Protein AF-A0A6V3JSM4-F1 (afdb_monomer)

Organism: NCBI:txid91324

Foldseek 3Di:
DDLVVLLVLVVVLCPPPPLCAALAQRHSAFQKDFQVQQETHHPLLLVLQVVVDPVQTDMDGSRPPSVVDDPVSSVNNVVGYSVNLCCAQVVQPDPLADGSNLAVAPLRSNVRSCCRGVVSCRGPVHDHPVPPFPPDFKDWDWKWWADPVRDTAIWIWIDAQQKIFTPNFLQAWFGPDIDGQAPKRKYDHYDDDPPDPPNDPQLNLKMWTDDPVDIIIITDPDNVVSSVVSSSSSVRRVVCNDPVNVVPPPPPQPDLDPAQDDDFFQDWAWKWKADNPVRDTDIWTWTDGQQKIFTANDRDDDDRPGGTPGIDRLALWHKAAQDCRSPVDPQKIWTDDPGTIIIIHDPDVVVSVVVSVSSVVSHVVNSVVVSVVVVVVVVVD

Secondary structure (DSSP, 8-state):
--HHHHHHHHHHHHTSTTTTS-TTT--S---EEETTTTEEE-HHHHHHHHHH-TTT--EEETTTTGGG--HHHHHHHHHSHHHHHHHHHTTT--TT---TTT---HHHHHHHHHIIIII-TTSTTS--GGG-PSSPPPEEEEEEEE-TTS-EEEEEEEEETTEEEEESSTT-SS-SEEEE-TTPEEE-PPPPTTTTSSS-GGGGG-EEEE-SS-EEEEE-SSHHHHHHHHHHHHHHHHHHHSTTGGGS----TT--------S-EEEEEEEEEE-SSS--EEEEEEEEETTEEEEESSSSPPPTTPPEEEEEE-TT-EEEE--TTT-SSTTEEEEE-SS-EEEEE-SSHHHHHHHHHHHHHHHHHHHHHHHHHHHHHHHH-

pLDDT: mean 86.8, std 13.22, range [41.22, 98.38]

Sequence (381 aa):
MSATKTLAKIKELQQIDGNSSCTDCGSDDVSWAVMNHGFFICVNCAGIHRGLGVHHSQVRSTELDIKCWNDTILGEFRKKGNSKARRTFEKDVPSYYLTPYDCTSDLVRKHWIETKYVAQSFTEDKPSMVKVRMPERAMVGWLNKCNDSGKWQRRYVVLYRDKLSYFADSATSLPKGSIPLPNTKVTIPDRQRGEGAKAPPFDRFKFTVKTQDRTFTFAPDSVDKLFDWVHAVRRSSIFYGESKFKQLPQVNETKKEYQALGSNVQFQGVLGKQGGSFMTWKTRWCVLSGHVLYYFKSSNTPKPGDSCAGSIPIVMCDVREADEKMNKKSNCFCLHTTDRTFFFQASSPDLRSKWVTKLSQSVESLREQVGKDYEFIRQKA

Structure (mmCIF, N/CA/C/O backbone):
data_AF-A0A6V3JSM4-F1
#
_entry.id   AF-A0A6V3JSM4-F1
#
loop_
_atom_site.group_PDB
_atom_site.id
_atom_site.type_symbol
_atom_site.label_atom_id
_atom_site.label_alt_id
_atom_site.label_comp_id
_atom_site.label_asym_id
_atom_site.label_entity_id
_atom_site.label_seq_id
_atom_site.pdbx_PDB_ins_code
_atom_site.Cartn_x
_atom_site.Cartn_y
_atom_site.Cartn_z
_atom_site.occupancy
_atom_site.B_iso_or_equiv
_atom_site.auth_seq_id
_atom_site.auth_comp_id
_atom_site.auth_asym_id
_atom_site.auth_atom_id
_atom_site.pdbx_PDB_model_num
ATOM 1 N N . MET A 1 1 ? -29.294 9.631 39.511 1.00 63.56 1 MET A N 1
ATOM 2 C CA . MET A 1 1 ? -29.498 8.162 39.559 1.00 63.56 1 MET A CA 1
ATOM 3 C C . MET A 1 1 ? -28.473 7.543 40.497 1.00 63.56 1 MET A C 1
ATOM 5 O O . MET A 1 1 ? -27.370 8.064 40.566 1.00 63.56 1 MET A O 1
ATOM 9 N N . SER A 1 2 ? -28.819 6.460 41.202 1.00 86.88 2 SER A N 1
ATOM 10 C CA . SER A 1 2 ? -27.829 5.654 41.938 1.00 86.88 2 SER A CA 1
ATOM 11 C C . SER A 1 2 ? -26.875 4.955 40.959 1.00 86.88 2 SER A C 1
ATOM 13 O O . SER A 1 2 ? -27.315 4.539 39.885 1.00 86.88 2 SER A O 1
ATOM 15 N N . ALA A 1 3 ? -25.600 4.799 41.336 1.00 87.25 3 ALA A N 1
ATOM 16 C CA . ALA A 1 3 ? -24.574 4.141 40.522 1.00 87.25 3 ALA A CA 1
ATOM 17 C C . ALA A 1 3 ? -25.008 2.737 40.065 1.00 87.25 3 ALA A C 1
ATOM 19 O O . ALA A 1 3 ? -24.859 2.400 38.894 1.00 87.25 3 ALA A O 1
ATOM 20 N N . THR A 1 4 ? -25.654 1.966 40.945 1.00 89.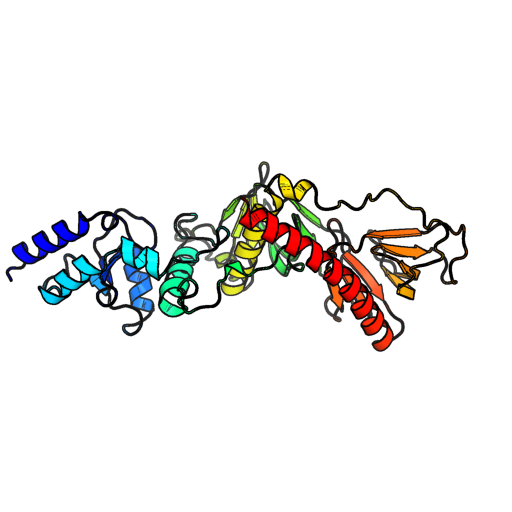81 4 THR A N 1
ATOM 21 C CA . THR A 1 4 ? -26.176 0.625 40.636 1.00 89.81 4 THR A CA 1
ATOM 22 C C . THR A 1 4 ? -27.218 0.651 39.516 1.00 89.81 4 THR A C 1
ATOM 24 O O . THR A 1 4 ? -27.196 -0.193 38.624 1.00 89.81 4 THR A O 1
ATOM 27 N N . LYS A 1 5 ? -28.107 1.654 39.516 1.00 92.06 5 LYS A N 1
ATOM 28 C CA . LYS A 1 5 ? -29.141 1.813 38.481 1.00 92.06 5 LYS A CA 1
ATOM 29 C C . LYS A 1 5 ? -28.527 2.216 37.141 1.00 92.06 5 LYS A C 1
ATOM 31 O O . LYS A 1 5 ? -28.960 1.731 36.102 1.00 92.06 5 LYS A O 1
ATOM 36 N N . THR A 1 6 ? -27.519 3.085 37.163 1.00 93.38 6 THR A N 1
ATOM 37 C CA . THR A 1 6 ? -26.795 3.485 35.952 1.00 93.38 6 THR A CA 1
ATOM 38 C C . THR A 1 6 ? -26.039 2.301 35.344 1.00 93.38 6 THR A C 1
ATOM 40 O O . THR A 1 6 ? -26.162 2.068 34.146 1.00 93.38 6 THR A O 1
ATOM 43 N N . LEU A 1 7 ? -25.341 1.500 36.158 1.00 94.25 7 LEU A N 1
ATOM 44 C CA . LEU A 1 7 ? -24.645 0.291 35.701 1.00 94.25 7 LEU A CA 1
ATOM 45 C C . LEU A 1 7 ? -25.603 -0.723 35.062 1.00 94.25 7 LEU A C 1
ATOM 47 O O . LEU A 1 7 ? -25.289 -1.269 34.007 1.00 94.25 7 LEU A O 1
ATOM 51 N N . ALA A 1 8 ? -26.781 -0.942 35.656 1.00 95.44 8 ALA A N 1
ATOM 52 C CA . ALA A 1 8 ? -27.796 -1.827 35.084 1.00 95.44 8 ALA A CA 1
ATOM 53 C C . ALA A 1 8 ? -28.239 -1.360 33.685 1.00 95.44 8 ALA A C 1
ATOM 55 O O . ALA A 1 8 ? -28.209 -2.144 32.740 1.00 95.44 8 ALA A O 1
ATOM 56 N N . LYS A 1 9 ? -28.534 -0.063 33.521 1.00 96.50 9 LYS A N 1
ATOM 57 C CA . LYS A 1 9 ? -28.895 0.512 32.214 1.00 96.50 9 LYS A CA 1
ATOM 58 C C . LYS A 1 9 ? -27.770 0.401 31.182 1.00 96.50 9 LYS A C 1
ATOM 60 O O . LYS A 1 9 ? -28.046 0.170 30.011 1.00 96.50 9 LYS A O 1
ATOM 65 N N . ILE A 1 10 ? -26.510 0.575 31.586 1.00 96.38 10 ILE A N 1
ATOM 66 C CA . ILE A 1 10 ? -25.369 0.392 30.675 1.00 96.38 10 ILE A CA 1
ATOM 67 C C . ILE A 1 10 ? -25.287 -1.068 30.211 1.00 96.38 10 ILE A C 1
ATOM 69 O O . ILE A 1 10 ? -25.131 -1.310 29.016 1.00 96.38 10 ILE A O 1
ATOM 73 N N . LYS A 1 11 ? -25.463 -2.035 31.122 1.00 95.88 11 LYS A N 1
ATOM 74 C CA . LYS A 1 11 ? -25.486 -3.464 30.772 1.00 95.88 11 LYS A CA 1
ATOM 75 C C . LYS A 1 11 ? -26.626 -3.809 29.812 1.00 95.88 11 LYS A C 1
ATOM 77 O O . LYS A 1 11 ? -26.398 -4.535 28.851 1.00 95.88 11 LYS A O 1
ATOM 82 N N . GLU A 1 12 ? -27.817 -3.242 30.007 1.00 96.75 12 GLU A N 1
ATOM 83 C CA . GLU A 1 12 ? -28.928 -3.380 29.050 1.00 96.75 12 GLU A CA 1
ATOM 84 C C . GLU A 1 12 ? -28.549 -2.856 27.654 1.00 96.75 12 GLU A C 1
ATOM 86 O O . GLU A 1 12 ? -28.885 -3.472 26.647 1.00 96.75 12 GLU A O 1
ATOM 91 N N . LEU A 1 13 ? -27.823 -1.733 27.569 1.00 96.94 13 LEU A N 1
ATOM 92 C CA . LEU A 1 13 ? -27.353 -1.197 26.287 1.00 96.94 13 LEU A CA 1
ATOM 93 C C . LEU A 1 13 ? -26.302 -2.099 25.628 1.00 96.94 13 LEU A C 1
ATOM 95 O O . LEU A 1 13 ? -26.320 -2.235 24.408 1.00 96.94 13 LEU A O 1
ATOM 99 N N . GLN A 1 14 ? -25.409 -2.716 26.404 1.00 96.56 14 GLN A N 1
ATOM 100 C CA . GLN A 1 14 ? -24.403 -3.663 25.899 1.00 96.56 14 GLN A CA 1
ATOM 101 C C . GLN A 1 14 ? -25.028 -4.971 25.378 1.00 96.56 14 GLN A C 1
ATOM 103 O O . GLN A 1 14 ? -24.428 -5.638 24.542 1.00 96.56 14 GLN A O 1
ATOM 108 N N . GLN A 1 15 ? -26.242 -5.312 25.824 1.00 95.31 15 GLN A N 1
ATOM 109 C CA . GLN A 1 15 ? -27.014 -6.461 25.334 1.00 95.31 15 GLN A CA 1
ATOM 110 C C . GLN A 1 15 ? -27.774 -6.185 24.026 1.00 95.31 15 GLN A C 1
ATOM 112 O O . GLN A 1 15 ? -28.301 -7.117 23.421 1.00 95.31 15 GLN A O 1
ATOM 117 N N . ILE A 1 16 ? -27.849 -4.928 23.574 1.00 95.94 16 ILE A N 1
ATOM 118 C CA . ILE A 1 16 ? -28.423 -4.602 22.262 1.00 95.94 16 ILE A CA 1
ATOM 119 C C . ILE A 1 16 ? -27.526 -5.186 21.168 1.00 95.94 16 ILE A C 1
ATOM 121 O O . ILE A 1 16 ? -26.300 -5.082 21.235 1.00 95.94 16 ILE A O 1
ATOM 125 N N . ASP A 1 17 ? -28.144 -5.753 20.134 1.00 93.38 17 ASP A N 1
ATOM 126 C CA . ASP A 1 17 ? -27.426 -6.394 19.036 1.00 93.38 17 ASP A CA 1
ATOM 127 C C . ASP A 1 17 ? -26.335 -5.495 18.417 1.00 93.38 17 ASP A C 1
ATOM 129 O O . ASP A 1 17 ? -26.540 -4.321 18.079 1.00 93.38 17 ASP A O 1
ATOM 133 N N . GLY A 1 18 ? -25.141 -6.076 18.302 1.00 92.88 18 GLY A N 1
ATOM 134 C CA . GLY A 1 18 ? -23.911 -5.435 17.850 1.00 92.88 18 GLY A CA 1
ATOM 135 C C . GLY A 1 18 ? -23.159 -4.595 18.888 1.00 92.88 18 GLY A C 1
ATOM 136 O O . GLY A 1 18 ? -22.008 -4.249 18.609 1.00 92.88 18 GLY A O 1
ATOM 137 N N . ASN A 1 19 ? -23.738 -4.298 20.060 1.00 97.00 19 ASN A N 1
ATOM 138 C CA . ASN A 1 19 ? -23.051 -3.607 21.164 1.00 97.00 19 ASN A CA 1
ATOM 139 C C . ASN A 1 19 ? -22.225 -4.544 22.056 1.00 97.00 19 ASN A C 1
ATOM 141 O O . ASN A 1 19 ? -21.460 -4.056 22.885 1.00 97.00 19 ASN A O 1
ATOM 145 N N . SER A 1 20 ? -22.345 -5.860 21.869 1.00 95.19 20 SER A N 1
ATOM 146 C CA . SER A 1 20 ? -21.590 -6.881 22.605 1.00 95.19 20 SER A CA 1
ATOM 147 C C . SER A 1 20 ? -20.135 -7.028 22.148 1.00 95.19 20 SER A C 1
ATOM 149 O O . SER A 1 20 ? -19.369 -7.745 22.778 1.00 95.19 20 SER A O 1
ATOM 151 N N . SER A 1 21 ? -19.750 -6.360 21.059 1.00 96.19 21 SER A N 1
ATOM 152 C CA . SER A 1 21 ? -18.399 -6.399 20.498 1.00 96.19 21 SER A CA 1
ATOM 153 C C . SER A 1 21 ? -17.880 -4.988 20.246 1.00 96.19 21 SER A C 1
ATOM 155 O O . SER A 1 21 ? -18.614 -4.134 19.735 1.00 96.19 21 SER A O 1
ATOM 157 N N . CYS A 1 22 ? -16.603 -4.758 20.534 1.00 97.00 22 CYS A N 1
ATOM 158 C CA . CYS A 1 22 ? -15.893 -3.515 20.272 1.00 97.00 22 CYS A CA 1
ATOM 159 C C . CYS A 1 22 ? -16.071 -3.065 18.815 1.00 97.00 22 CYS A C 1
ATOM 161 O O . CYS A 1 22 ? -15.765 -3.809 17.883 1.00 97.00 22 CYS A O 1
ATOM 163 N N . THR A 1 23 ? -16.492 -1.811 18.631 1.00 96.19 23 THR A N 1
ATOM 164 C CA . THR A 1 23 ? -16.756 -1.215 17.309 1.00 96.19 23 THR A CA 1
ATOM 165 C C . THR A 1 23 ? -15.530 -1.205 16.383 1.00 96.19 23 THR A C 1
ATOM 167 O O . THR A 1 23 ? -15.687 -1.175 15.167 1.00 96.19 23 THR A O 1
ATOM 170 N N . ASP A 1 24 ? -14.305 -1.227 16.920 1.00 96.69 24 ASP A N 1
ATOM 171 C CA . ASP A 1 24 ? -13.083 -1.060 16.117 1.00 96.69 24 ASP A CA 1
ATOM 172 C C . ASP A 1 24 ? -12.330 -2.350 15.813 1.00 96.69 24 ASP A C 1
ATOM 174 O O . ASP A 1 24 ? -11.665 -2.427 14.782 1.00 96.69 24 ASP A O 1
ATOM 178 N N . CYS A 1 25 ? -12.385 -3.334 16.711 1.00 95.00 25 CYS A N 1
ATOM 179 C CA . CYS A 1 25 ? -11.601 -4.564 16.582 1.00 95.00 25 CYS A CA 1
ATOM 180 C C . CYS A 1 25 ? -12.383 -5.854 16.836 1.00 95.00 25 CYS A C 1
ATOM 182 O O . CYS A 1 25 ? -11.793 -6.926 16.765 1.00 95.00 25 CYS A O 1
ATOM 184 N N . GLY A 1 26 ? -13.671 -5.767 17.177 1.00 94.19 26 GLY A N 1
ATOM 185 C CA . GLY A 1 26 ? -14.516 -6.938 17.408 1.00 94.19 26 GLY A CA 1
ATOM 186 C C . GLY A 1 26 ? -14.269 -7.704 18.708 1.00 94.19 26 GLY A C 1
ATOM 187 O O . GLY A 1 26 ? -14.890 -8.736 18.898 1.00 94.19 26 GLY A O 1
ATOM 188 N N . SER A 1 27 ? -13.393 -7.234 19.602 1.00 94.75 27 SER A N 1
ATOM 189 C CA . SER A 1 27 ? -13.215 -7.845 20.930 1.00 94.75 27 SER A CA 1
ATOM 190 C C . SER A 1 27 ? -14.517 -7.835 21.737 1.00 94.75 27 SER A C 1
ATOM 192 O O . SER A 1 27 ? -15.212 -6.823 21.737 1.00 94.75 27 SER A O 1
ATOM 194 N N . ASP A 1 28 ? -14.789 -8.906 22.484 1.00 94.81 28 ASP A N 1
ATOM 195 C CA . ASP A 1 28 ? -15.953 -9.000 23.385 1.00 94.81 28 ASP A CA 1
ATOM 196 C C . ASP A 1 28 ? -15.849 -8.077 24.619 1.00 94.81 28 ASP A C 1
ATOM 198 O O . ASP A 1 28 ? -16.815 -7.894 25.359 1.00 94.81 28 ASP A O 1
ATOM 202 N N . ASP A 1 29 ? -14.683 -7.461 24.855 1.00 94.69 29 ASP A N 1
ATOM 203 C CA . ASP A 1 29 ? -14.540 -6.399 25.850 1.00 94.69 29 ASP A CA 1
ATOM 204 C C . ASP A 1 29 ? -15.162 -5.094 25.330 1.00 94.69 29 ASP A C 1
ATOM 206 O O . ASP A 1 29 ? -14.680 -4.482 24.372 1.00 94.69 29 ASP A O 1
ATOM 210 N N . VAL A 1 30 ? -16.214 -4.642 26.011 1.00 96.44 30 VAL A N 1
ATOM 211 C CA . VAL A 1 30 ? -16.929 -3.384 25.745 1.00 96.44 30 VAL A CA 1
ATOM 212 C C . VAL A 1 30 ? -17.007 -2.489 26.989 1.00 96.44 30 VAL A C 1
ATOM 214 O O . VAL A 1 30 ? -17.961 -1.732 27.172 1.00 96.44 30 VAL A O 1
ATOM 217 N N . SER A 1 31 ? -15.987 -2.569 27.854 1.00 97.12 31 SER A N 1
ATOM 218 C CA . SER A 1 31 ? -15.872 -1.816 29.120 1.00 97.12 31 SER A CA 1
ATOM 219 C C . SER A 1 31 ? -15.579 -0.311 28.965 1.00 97.12 31 SER A C 1
ATOM 221 O O . SER A 1 31 ? -15.457 0.429 29.951 1.00 97.12 31 SER A O 1
ATOM 223 N N . TRP A 1 32 ? -15.461 0.172 27.726 1.00 98.31 32 TRP A N 1
ATOM 224 C CA . TRP A 1 32 ? -15.205 1.572 27.400 1.00 98.31 32 TRP A CA 1
ATOM 225 C C . TRP A 1 32 ? -16.175 2.087 26.345 1.00 98.31 32 TRP A C 1
ATOM 227 O O . TRP A 1 32 ? -16.787 1.333 25.591 1.00 98.31 32 TRP A O 1
ATOM 237 N N . ALA A 1 33 ? -16.311 3.408 26.284 1.00 98.12 33 ALA A N 1
ATOM 238 C CA . ALA A 1 33 ? -17.250 4.052 25.386 1.00 98.12 33 ALA A CA 1
ATOM 239 C C . ALA A 1 33 ? -16.730 5.382 24.839 1.00 98.12 33 ALA A C 1
ATOM 241 O O . ALA A 1 33 ? -16.000 6.110 25.518 1.00 98.12 33 ALA A O 1
ATOM 242 N N . VAL A 1 34 ? -17.149 5.710 23.615 1.00 97.94 34 VAL A N 1
ATOM 243 C CA . VAL A 1 34 ? -16.897 7.002 22.965 1.00 97.94 34 VAL A CA 1
ATOM 244 C C . VAL A 1 34 ? -18.170 7.839 23.037 1.00 97.94 34 VAL A C 1
ATOM 246 O O . VAL A 1 34 ? -19.111 7.653 22.269 1.00 97.94 34 VAL A O 1
ATOM 249 N N . MET A 1 35 ? -18.208 8.761 23.993 1.00 96.44 35 MET A N 1
ATOM 250 C CA . MET A 1 35 ? -19.412 9.451 24.459 1.00 96.44 35 MET A CA 1
ATOM 251 C C . MET A 1 35 ? -20.071 10.314 23.381 1.00 96.44 35 MET A C 1
ATOM 253 O O . MET A 1 35 ? -21.289 10.294 23.234 1.00 96.44 35 MET A O 1
ATOM 257 N N . ASN A 1 36 ? -19.277 11.047 22.599 1.00 94.31 36 ASN A N 1
ATOM 258 C CA . ASN A 1 36 ? -19.778 11.939 21.549 1.00 94.31 36 ASN A CA 1
ATOM 259 C C . ASN A 1 36 ? -20.406 11.172 20.366 1.00 94.31 36 ASN A C 1
ATOM 261 O O . ASN A 1 36 ? -21.370 11.643 19.755 1.00 94.31 36 ASN A O 1
ATOM 265 N N . HIS A 1 37 ? -19.917 9.960 20.089 1.00 94.62 37 HIS A N 1
ATOM 266 C CA . HIS A 1 37 ? -20.412 9.110 19.000 1.00 94.62 37 HIS A CA 1
ATOM 267 C C . HIS A 1 37 ? -21.391 8.019 19.451 1.00 94.62 37 HIS A C 1
ATOM 269 O O . HIS A 1 37 ? -22.094 7.462 18.615 1.00 94.62 37 HIS A O 1
ATOM 275 N N . GLY A 1 38 ? -21.497 7.742 20.751 1.00 96.25 38 GLY A N 1
ATOM 276 C CA . GLY A 1 38 ? -22.507 6.843 21.310 1.00 96.25 38 GLY A CA 1
ATOM 277 C C . GLY A 1 38 ? -22.300 5.364 20.978 1.00 96.25 38 GLY A C 1
ATOM 278 O O . GLY A 1 38 ? -23.274 4.683 20.661 1.00 96.25 38 GLY A O 1
ATOM 279 N N . PHE A 1 39 ? -21.055 4.881 21.020 1.00 97.62 39 PHE A N 1
ATOM 280 C CA . PHE A 1 39 ? -20.710 3.471 20.804 1.00 97.62 39 PHE A CA 1
ATOM 281 C C . PHE A 1 39 ? -19.695 2.955 21.839 1.00 97.62 39 PHE A C 1
ATOM 283 O O . PHE A 1 39 ? -18.973 3.732 22.472 1.00 97.62 39 PHE A O 1
ATOM 290 N N . PHE A 1 40 ? -19.648 1.635 22.003 1.00 98.38 40 PHE A N 1
ATOM 291 C CA . PHE A 1 40 ? -18.770 0.907 22.914 1.00 98.38 40 PHE A CA 1
ATOM 292 C C . PHE A 1 40 ? -17.530 0.340 22.213 1.00 98.38 40 PHE A C 1
ATOM 294 O O . PHE A 1 40 ? -17.560 -0.045 21.035 1.00 98.38 40 PHE A O 1
ATOM 301 N N . ILE A 1 41 ? -16.439 0.273 22.972 1.00 98.25 41 ILE A N 1
ATOM 302 C CA . ILE A 1 41 ? -15.112 -0.179 22.554 1.00 98.25 41 ILE A CA 1
ATOM 303 C C . ILE A 1 41 ? -14.396 -0.905 23.702 1.00 98.25 41 ILE A C 1
ATOM 305 O O . ILE A 1 41 ? -14.771 -0.772 24.865 1.00 98.25 41 ILE A O 1
ATOM 309 N N . CYS A 1 42 ? -13.331 -1.637 23.376 1.00 97.50 42 CYS A N 1
ATOM 310 C CA . CYS A 1 42 ? -12.458 -2.267 24.368 1.00 97.50 42 CYS A CA 1
ATOM 311 C C . CYS A 1 42 ? -11.427 -1.285 24.942 1.00 97.50 42 CYS A C 1
ATOM 313 O O . CYS A 1 42 ? -11.164 -0.218 24.371 1.00 97.50 42 CYS A O 1
ATOM 315 N N . VAL A 1 43 ? -10.757 -1.683 26.029 1.00 96.69 43 VAL A N 1
ATOM 316 C CA . VAL A 1 43 ? -9.714 -0.869 26.685 1.00 96.69 43 VAL A CA 1
ATOM 317 C C . VAL A 1 43 ? -8.552 -0.491 25.756 1.00 96.69 43 VAL A C 1
ATOM 319 O O . VAL A 1 43 ? -8.035 0.629 25.818 1.00 96.69 43 VAL A O 1
ATOM 322 N N . ASN A 1 44 ? -8.170 -1.385 24.841 1.00 95.81 44 ASN A N 1
ATOM 323 C CA . ASN A 1 44 ? -7.057 -1.149 23.918 1.00 95.81 44 ASN A CA 1
ATOM 324 C C . ASN A 1 44 ? -7.409 -0.090 22.863 1.00 95.81 44 ASN A C 1
ATOM 326 O O . ASN A 1 44 ? -6.605 0.800 22.583 1.00 95.81 44 ASN A O 1
ATOM 330 N N . CYS A 1 45 ? -8.625 -0.141 22.309 1.00 97.44 45 CYS A N 1
ATOM 331 C CA . CYS A 1 45 ? -9.108 0.882 21.377 1.00 97.44 45 CYS A CA 1
ATOM 332 C C . CYS A 1 45 ? -9.333 2.214 22.104 1.00 97.44 45 CYS A C 1
ATOM 334 O O . CYS A 1 45 ? -8.978 3.269 21.578 1.00 97.44 45 CYS A O 1
ATOM 336 N N . ALA A 1 46 ? -9.804 2.173 23.356 1.00 97.75 46 ALA A N 1
ATOM 337 C CA . ALA A 1 46 ? -9.949 3.355 24.200 1.00 97.75 46 ALA A CA 1
ATOM 338 C C . ALA A 1 46 ? -8.613 4.091 24.403 1.00 97.75 46 ALA A C 1
ATOM 340 O O . ALA A 1 46 ? -8.577 5.321 24.373 1.00 97.75 46 ALA A O 1
ATOM 341 N N . GLY A 1 47 ? -7.502 3.359 24.546 1.00 96.62 47 GLY A N 1
ATOM 342 C CA . GLY A 1 47 ? -6.153 3.931 24.589 1.00 96.62 47 GLY A CA 1
ATOM 343 C C . GLY A 1 47 ? -5.807 4.768 23.352 1.00 96.62 47 GLY A C 1
ATOM 344 O O . GLY A 1 47 ? -5.290 5.875 23.491 1.00 96.62 47 GLY A O 1
ATOM 345 N N . ILE A 1 48 ? -6.150 4.283 22.157 1.00 97.12 48 ILE A N 1
ATOM 346 C CA . ILE A 1 48 ? -5.903 4.995 20.893 1.00 97.12 48 ILE A CA 1
ATOM 347 C C . ILE A 1 48 ? -6.834 6.202 20.765 1.00 97.12 48 ILE A C 1
ATOM 349 O O . ILE A 1 48 ? -6.365 7.302 20.480 1.00 97.12 48 ILE A O 1
ATOM 353 N N . HIS A 1 49 ? -8.129 6.032 21.050 1.00 98.00 49 HIS A N 1
ATOM 354 C CA . HIS A 1 49 ? -9.111 7.118 20.998 1.00 98.00 49 HIS A CA 1
ATOM 355 C C . HIS A 1 49 ? -8.744 8.304 21.900 1.00 98.00 49 HIS A C 1
ATOM 357 O O . HIS A 1 49 ? -8.950 9.451 21.508 1.00 98.00 49 HIS A O 1
ATOM 363 N N . ARG A 1 50 ? -8.153 8.059 23.080 1.00 96.81 50 ARG A N 1
ATOM 364 C CA . ARG A 1 50 ? -7.634 9.135 23.946 1.00 96.81 50 ARG A CA 1
ATOM 365 C C . ARG A 1 50 ? -6.572 9.983 23.247 1.00 96.81 50 ARG A C 1
ATOM 367 O O . ARG A 1 50 ? -6.558 11.196 23.426 1.00 96.81 50 ARG A O 1
ATOM 374 N N . GLY A 1 51 ? -5.707 9.350 22.454 1.00 95.88 51 GLY A N 1
ATOM 375 C CA . GLY A 1 51 ? -4.640 10.017 21.709 1.00 95.88 51 GLY A CA 1
ATOM 376 C C . GLY A 1 51 ? -5.133 10.901 20.561 1.00 95.88 51 GLY A C 1
ATOM 377 O O . GLY A 1 51 ? -4.395 11.783 20.139 1.00 95.88 51 GLY A O 1
ATOM 378 N N . LEU A 1 52 ? -6.372 10.711 20.087 1.00 96.25 52 LEU A N 1
ATOM 379 C CA . LEU A 1 52 ? -6.959 11.543 19.027 1.00 96.25 52 LEU A CA 1
ATOM 380 C C . LEU A 1 52 ? -7.357 12.942 19.523 1.00 96.25 52 LEU A C 1
ATOM 382 O O . LEU A 1 52 ? -7.478 13.871 18.734 1.00 96.25 52 LEU A O 1
ATOM 386 N N . GLY A 1 53 ? -7.588 13.102 20.828 1.00 94.25 53 GLY A N 1
ATOM 387 C CA . GLY A 1 53 ? -8.082 14.342 21.420 1.00 94.25 53 GLY A CA 1
ATOM 388 C C . GLY A 1 53 ? -9.612 14.473 21.426 1.00 94.25 53 GLY A C 1
ATOM 389 O O . GLY A 1 53 ? -10.345 13.832 20.671 1.00 94.25 53 GLY A O 1
ATOM 390 N N . VAL A 1 54 ? -10.106 15.348 22.309 1.00 94.12 54 VAL A N 1
ATOM 391 C CA . VAL A 1 54 ? -11.537 15.468 22.663 1.00 94.12 54 VAL A CA 1
ATOM 392 C C . VAL A 1 54 ? -12.448 15.959 21.534 1.00 94.12 54 VAL A C 1
ATOM 394 O O . VAL A 1 54 ? -13.662 15.783 21.622 1.00 94.12 54 VAL A O 1
ATOM 397 N N . HIS A 1 55 ? -11.877 16.569 20.493 1.00 93.00 55 HIS A N 1
ATOM 398 C CA . HIS A 1 55 ? -12.597 17.016 19.299 1.00 93.00 55 HIS A CA 1
ATOM 399 C C . HIS A 1 55 ? -12.944 15.844 18.369 1.00 93.00 55 HIS A C 1
ATOM 401 O O . HIS A 1 55 ? -13.953 15.899 17.673 1.00 93.00 55 HIS A O 1
ATOM 407 N N . HIS A 1 56 ? -12.164 14.758 18.409 1.00 94.62 56 HIS A N 1
ATOM 408 C CA . HIS A 1 56 ? -12.466 13.524 17.687 1.00 94.62 56 HIS A CA 1
ATOM 409 C C . HIS A 1 56 ? -13.205 12.512 18.562 1.00 94.62 56 HIS A C 1
ATOM 411 O O . HIS A 1 56 ? -14.175 11.888 18.119 1.00 94.62 56 HIS A O 1
ATOM 417 N N . SER A 1 57 ? -12.754 12.300 19.800 1.00 96.69 57 SER A N 1
ATOM 418 C CA . SER A 1 57 ? -13.284 11.239 20.661 1.00 96.69 57 SER A CA 1
ATOM 419 C C . SER A 1 57 ? -13.224 11.591 22.139 1.00 96.69 57 SER A C 1
ATOM 421 O O . SER A 1 57 ? -12.171 11.889 22.697 1.00 96.69 57 SER A O 1
ATOM 423 N N . GLN A 1 58 ? -14.373 11.491 22.800 1.00 96.81 58 GLN A N 1
ATOM 424 C CA . GLN A 1 58 ? -14.502 11.659 24.242 1.00 96.81 58 GLN A CA 1
ATOM 425 C C . GLN A 1 58 ? -14.679 10.287 24.887 1.00 96.81 58 GLN A C 1
ATOM 427 O O . GLN A 1 58 ? -15.741 9.687 24.778 1.00 96.81 58 GLN A O 1
ATOM 432 N N . VAL A 1 59 ? -13.637 9.774 25.540 1.00 97.50 59 VAL A N 1
ATOM 433 C CA . VAL A 1 59 ? -13.601 8.389 26.039 1.00 97.50 59 VAL A CA 1
ATOM 434 C C . VAL A 1 59 ? -13.949 8.323 27.526 1.00 97.50 59 VAL A C 1
ATOM 436 O O . VAL A 1 59 ? -13.399 9.103 28.309 1.00 97.50 59 VAL A O 1
ATOM 439 N N . ARG A 1 60 ? -14.821 7.395 27.932 1.00 97.50 60 ARG A N 1
ATOM 440 C CA . ARG A 1 60 ? -15.150 7.107 29.343 1.00 97.50 60 ARG A CA 1
ATOM 441 C C . ARG A 1 60 ? -15.263 5.607 29.595 1.00 97.50 60 ARG A C 1
ATOM 443 O O . ARG A 1 60 ? -15.657 4.857 28.705 1.00 97.50 60 ARG A O 1
ATOM 450 N N . SER A 1 61 ? -14.917 5.182 30.805 1.00 97.44 61 SER A N 1
ATOM 451 C CA . SER A 1 61 ? -15.169 3.823 31.280 1.00 97.44 61 SER A CA 1
ATOM 452 C C . SER A 1 61 ? -16.654 3.639 31.591 1.00 97.44 61 SER A C 1
ATOM 454 O O . SER A 1 61 ? -17.310 4.540 32.123 1.00 97.44 61 SER A O 1
ATOM 456 N N . THR A 1 62 ? -17.186 2.455 31.299 1.00 96.38 62 THR A N 1
ATOM 457 C CA . THR A 1 62 ? -18.556 2.082 31.677 1.00 96.38 62 THR A CA 1
ATOM 458 C C . THR A 1 62 ? -18.708 1.843 33.180 1.00 96.38 62 THR A C 1
ATOM 460 O O . THR A 1 62 ? -19.820 1.906 33.695 1.00 96.38 62 THR A O 1
ATOM 463 N N . GLU A 1 63 ? -17.602 1.599 33.888 1.00 93.56 63 GLU A N 1
ATOM 464 C CA . GLU A 1 63 ? -17.597 1.237 35.310 1.00 93.56 63 GLU A CA 1
ATOM 465 C C . GLU A 1 63 ? -16.916 2.297 36.179 1.00 93.56 63 GLU A C 1
ATOM 467 O O . GLU A 1 63 ? -17.463 2.702 37.204 1.00 93.56 63 GLU A O 1
ATOM 472 N N . LEU A 1 64 ? -15.749 2.795 35.754 1.00 94.88 64 LEU A N 1
ATOM 473 C CA . LEU A 1 64 ? -14.944 3.725 36.553 1.00 94.88 64 LEU A CA 1
ATOM 474 C C . LEU A 1 64 ? -15.458 5.171 36.473 1.00 94.88 64 LEU A C 1
ATOM 476 O O . LEU A 1 64 ? -15.341 5.923 37.438 1.00 94.88 64 LEU A O 1
ATOM 480 N N . ASP A 1 65 ? -16.087 5.552 35.357 1.00 95.44 65 ASP A N 1
ATOM 481 C CA . ASP A 1 65 ? -16.564 6.919 35.109 1.00 95.44 65 ASP A CA 1
ATOM 482 C C . ASP A 1 65 ? -18.087 7.051 35.278 1.00 95.44 65 ASP A C 1
ATOM 484 O O . ASP A 1 65 ? -18.738 7.832 34.581 1.00 95.44 65 ASP A O 1
ATOM 488 N N . ILE A 1 66 ? -18.688 6.300 36.211 1.00 93.62 66 ILE A N 1
ATOM 489 C CA . ILE A 1 66 ? -20.153 6.169 36.336 1.00 93.62 66 ILE A CA 1
ATOM 490 C C . ILE A 1 66 ? -20.895 7.511 36.466 1.00 93.62 66 ILE A C 1
ATOM 492 O O . ILE A 1 66 ? -22.027 7.654 36.008 1.00 93.62 66 ILE A O 1
ATOM 496 N N . LYS A 1 67 ? -20.243 8.527 37.044 1.00 92.88 67 LYS A N 1
ATOM 497 C CA . LYS A 1 67 ? -20.803 9.877 37.224 1.00 92.88 67 LYS A CA 1
ATOM 498 C C . LYS A 1 67 ? -20.993 10.637 35.904 1.00 92.88 67 LYS A C 1
ATOM 500 O O . LYS A 1 67 ? -21.780 11.576 35.865 1.00 92.88 67 LYS A O 1
ATOM 505 N N . CYS A 1 68 ? -20.304 10.244 34.831 1.00 92.44 68 CYS A N 1
ATOM 506 C CA . CYS A 1 68 ? -20.450 10.845 33.503 1.00 92.44 68 CYS A CA 1
ATOM 507 C C . CYS A 1 68 ? -21.681 10.333 32.734 1.00 92.44 68 CYS A C 1
ATOM 509 O O . CYS A 1 68 ? -22.015 10.885 31.687 1.00 92.44 68 CYS A O 1
ATOM 511 N N . TRP A 1 69 ? -22.359 9.296 33.235 1.00 94.75 69 TRP A N 1
ATOM 512 C CA . TRP A 1 69 ? -23.486 8.651 32.567 1.00 94.75 69 TRP A CA 1
ATOM 513 C C . TRP A 1 69 ? -24.820 9.150 33.137 1.00 94.75 69 TRP A C 1
ATOM 515 O O . TRP A 1 69 ? -25.218 8.802 34.251 1.00 94.75 69 TRP A O 1
ATOM 525 N N . ASN A 1 70 ? -25.528 9.965 32.355 1.00 93.31 70 ASN A N 1
ATOM 526 C CA . ASN A 1 70 ? -26.873 10.459 32.665 1.00 93.31 70 ASN A CA 1
ATOM 527 C C . ASN A 1 70 ? -27.908 9.930 31.655 1.00 93.31 70 ASN A C 1
ATOM 529 O O . ASN A 1 70 ? -27.544 9.323 30.649 1.00 93.31 70 ASN A O 1
ATOM 533 N N . ASP A 1 71 ? -29.199 10.153 31.917 1.00 94.19 71 ASP A N 1
ATOM 534 C CA . ASP A 1 71 ? -30.278 9.631 31.065 1.00 94.19 71 ASP A CA 1
ATOM 535 C C . ASP A 1 71 ? -30.212 10.148 29.618 1.00 94.19 71 ASP A C 1
ATOM 537 O O . ASP A 1 71 ? -30.510 9.392 28.695 1.00 94.19 71 ASP A O 1
ATOM 541 N N . THR A 1 72 ? -29.741 11.381 29.399 1.00 94.50 72 THR A N 1
ATOM 542 C CA . THR A 1 72 ? -29.527 11.943 28.055 1.00 94.50 72 THR A CA 1
ATOM 543 C C . THR A 1 72 ? -28.465 11.157 27.289 1.00 94.50 72 THR A C 1
ATOM 545 O O . THR A 1 72 ? -28.701 10.730 26.162 1.00 94.50 72 THR A O 1
ATOM 548 N N . ILE A 1 73 ? -27.311 10.904 27.914 1.00 94.81 73 ILE A N 1
ATOM 549 C CA . ILE A 1 73 ? -26.236 10.105 27.316 1.00 94.81 73 ILE A CA 1
ATOM 550 C C . ILE A 1 73 ? -26.708 8.672 27.052 1.00 94.81 73 ILE A C 1
ATOM 552 O O . ILE A 1 73 ? -26.493 8.145 25.965 1.00 94.81 73 ILE A O 1
ATOM 556 N N . LEU A 1 74 ? -27.395 8.041 28.007 1.00 95.81 74 LEU A N 1
ATOM 557 C CA . LEU A 1 74 ? -27.926 6.685 27.826 1.00 95.81 74 LEU A CA 1
ATOM 558 C C . LEU A 1 74 ? -28.933 6.617 26.661 1.00 95.81 74 LEU A C 1
ATOM 560 O O . LEU A 1 74 ? -28.934 5.645 25.904 1.00 95.81 74 LEU A O 1
ATOM 564 N N . GLY A 1 75 ? -29.750 7.660 26.478 1.00 95.81 75 GLY A N 1
ATOM 565 C CA . GLY A 1 75 ? -30.641 7.808 25.326 1.00 95.81 75 GLY A CA 1
ATOM 566 C C . GLY A 1 75 ? -29.889 7.891 23.993 1.00 95.81 75 GLY A C 1
ATOM 567 O O . GLY A 1 75 ? -30.272 7.228 23.027 1.00 95.81 75 GLY A O 1
ATOM 568 N N . GLU A 1 76 ? -28.777 8.628 23.947 1.00 95.31 76 GLU A N 1
ATOM 569 C CA . GLU A 1 76 ? -27.923 8.715 22.756 1.00 95.31 76 GLU A CA 1
ATOM 570 C C . GLU A 1 76 ? -27.307 7.362 22.379 1.00 95.31 76 GLU A C 1
ATOM 572 O O . GLU A 1 76 ? -27.327 6.991 21.205 1.00 95.31 76 GLU A O 1
ATOM 577 N N . PHE A 1 77 ? -26.831 6.581 23.353 1.00 97.00 77 PHE A N 1
ATOM 578 C CA . PHE A 1 77 ? -26.310 5.230 23.102 1.00 97.00 77 PHE A CA 1
ATOM 579 C C . PHE A 1 77 ? -27.392 4.271 22.599 1.00 97.00 77 PHE A C 1
ATOM 581 O O . PHE A 1 77 ? -27.129 3.464 21.710 1.00 97.00 77 PHE A O 1
ATOM 588 N N . ARG A 1 78 ? -28.629 4.391 23.100 1.00 95.81 78 ARG A N 1
ATOM 589 C CA . ARG A 1 78 ? -29.770 3.613 22.592 1.00 95.81 78 ARG A CA 1
ATOM 590 C C . ARG A 1 78 ? -30.101 3.953 21.133 1.00 95.81 78 ARG A C 1
ATOM 592 O O . ARG A 1 78 ? -30.508 3.076 20.380 1.00 95.81 78 ARG A O 1
ATOM 599 N N . LYS A 1 79 ? -29.931 5.217 20.728 1.00 95.31 79 LYS A N 1
ATOM 600 C CA . LYS A 1 79 ? -30.221 5.714 19.369 1.00 95.31 79 LYS A CA 1
ATOM 601 C C . LYS A 1 79 ? -29.090 5.461 18.365 1.00 95.31 79 LYS A C 1
ATOM 603 O O . LYS A 1 79 ? -29.355 5.316 17.165 1.00 95.31 79 LYS A O 1
ATOM 608 N N . LYS A 1 80 ? -27.838 5.511 18.825 1.00 94.75 80 LYS A N 1
ATOM 609 C CA . LYS A 1 80 ? -26.632 5.351 18.004 1.00 94.75 80 LYS A CA 1
ATOM 610 C C . LYS A 1 80 ? -26.176 3.893 18.036 1.00 94.75 80 LYS A C 1
ATOM 612 O O . LYS A 1 80 ? -26.579 3.133 17.158 1.00 94.75 80 LYS A O 1
ATOM 617 N N . GLY A 1 81 ? -25.403 3.500 19.044 1.00 96.31 81 GLY A N 1
ATOM 618 C CA . GLY A 1 81 ? -24.900 2.138 19.200 1.00 96.31 81 GLY A CA 1
ATOM 619 C C . GLY A 1 81 ? -23.872 1.738 18.136 1.00 96.31 81 GLY A C 1
ATOM 620 O O . GLY A 1 81 ? -23.684 2.396 17.107 1.00 96.31 81 GLY A O 1
ATOM 621 N N . ASN A 1 82 ? -23.213 0.610 18.373 1.00 97.19 82 ASN A N 1
ATOM 622 C CA . ASN A 1 82 ? -22.087 0.115 17.581 1.00 97.19 82 ASN A CA 1
ATOM 623 C C . ASN A 1 82 ? -22.515 -0.237 16.153 1.00 97.19 82 ASN A C 1
ATOM 625 O O . ASN A 1 82 ? -21.808 0.062 15.192 1.00 97.19 82 ASN A O 1
ATOM 629 N N . SER A 1 83 ? -23.695 -0.841 15.990 1.00 95.62 83 SER A N 1
ATOM 630 C CA . SER A 1 83 ? -24.233 -1.224 14.679 1.00 95.62 83 SER A CA 1
ATOM 631 C C . SER A 1 83 ? -24.439 -0.015 13.764 1.00 95.62 83 SER A C 1
ATOM 633 O O . SER A 1 83 ? -24.156 -0.081 12.569 1.00 95.62 83 SER A O 1
ATOM 635 N N . LYS A 1 84 ? -24.897 1.121 14.307 1.00 95.50 84 LYS A N 1
ATOM 636 C CA . LYS A 1 84 ? -25.047 2.354 13.525 1.00 95.50 84 LYS A CA 1
ATOM 637 C C . LYS A 1 84 ? -23.707 3.041 13.294 1.00 95.50 84 LYS A C 1
ATOM 639 O O . LYS A 1 84 ? -23.482 3.515 12.189 1.00 95.50 84 LYS A O 1
ATOM 644 N N . ALA A 1 85 ? -22.820 3.039 14.290 1.00 95.31 85 ALA A N 1
ATOM 645 C CA . ALA A 1 85 ? -21.469 3.569 14.139 1.00 95.31 85 ALA A CA 1
ATOM 646 C C . ALA A 1 85 ? -20.717 2.873 12.993 1.00 95.31 85 ALA A C 1
ATOM 648 O O . ALA A 1 85 ? -20.177 3.560 12.131 1.00 95.31 85 ALA A O 1
ATOM 649 N N . ARG A 1 86 ? -20.774 1.535 12.906 1.00 94.69 86 ARG A N 1
ATOM 650 C CA . ARG A 1 86 ? -20.221 0.778 11.769 1.00 94.69 86 ARG A CA 1
ATOM 651 C C . ARG A 1 86 ? -20.862 1.193 10.444 1.00 94.69 86 ARG A C 1
ATOM 653 O O . ARG A 1 86 ? -20.153 1.541 9.511 1.00 94.69 86 ARG A O 1
ATOM 660 N N . ARG A 1 87 ? -22.195 1.288 10.364 1.00 93.94 87 ARG A N 1
ATOM 661 C CA . ARG A 1 87 ? -22.873 1.761 9.137 1.00 93.94 87 ARG A CA 1
ATOM 662 C C . ARG A 1 87 ? -22.467 3.171 8.697 1.00 93.94 87 ARG A C 1
ATOM 664 O O . ARG A 1 87 ? -22.550 3.460 7.510 1.00 93.94 87 ARG A O 1
ATOM 671 N N . THR A 1 88 ? -22.069 4.041 9.624 1.00 93.25 88 THR A N 1
ATOM 672 C CA . THR A 1 88 ? -21.614 5.402 9.310 1.00 93.25 88 THR A CA 1
ATOM 673 C C . THR A 1 88 ? -20.132 5.440 8.942 1.00 93.25 88 THR A C 1
ATOM 675 O O . THR A 1 88 ? -19.785 5.961 7.888 1.00 93.25 88 THR A O 1
ATOM 678 N N . PHE A 1 89 ? -19.261 4.902 9.798 1.00 94.44 89 PHE A N 1
ATOM 679 C CA . PHE A 1 89 ? -17.803 5.040 9.689 1.00 94.44 89 PHE A CA 1
ATOM 680 C C . PHE A 1 89 ? -17.118 3.909 8.918 1.00 94.44 89 PHE A C 1
ATOM 682 O O . PHE A 1 89 ? -15.921 3.992 8.669 1.00 94.44 89 PHE A O 1
ATOM 689 N N . GLU A 1 90 ? -17.851 2.857 8.559 1.00 93.94 90 GLU A N 1
ATOM 690 C CA . GLU A 1 90 ? -17.377 1.704 7.784 1.00 93.94 90 GLU A CA 1
ATOM 691 C C . GLU A 1 90 ? -18.263 1.468 6.550 1.00 93.94 90 GLU A C 1
ATOM 693 O O . GLU A 1 90 ? -18.330 0.356 6.031 1.00 93.94 90 GLU A O 1
ATOM 698 N N . LYS A 1 91 ? -18.970 2.506 6.077 1.00 90.81 91 LYS A N 1
ATOM 699 C CA . LYS A 1 91 ? -19.921 2.382 4.966 1.00 90.81 91 LYS A CA 1
ATOM 700 C C . LYS A 1 91 ? -19.250 1.877 3.689 1.00 90.81 91 LYS A C 1
ATOM 702 O O . LYS A 1 91 ? -19.814 1.028 3.006 1.00 90.81 91 LYS A O 1
ATOM 707 N N . ASP A 1 92 ? -18.079 2.423 3.369 1.00 89.00 92 ASP A N 1
ATOM 708 C CA . ASP A 1 92 ? -17.378 2.156 2.112 1.00 89.00 92 ASP A CA 1
ATOM 709 C C . ASP A 1 92 ? -15.926 1.713 2.339 1.00 89.00 92 ASP A C 1
ATOM 711 O O . ASP A 1 92 ? -14.967 2.324 1.865 1.00 89.00 92 ASP A O 1
ATOM 715 N N . VAL A 1 93 ? -15.760 0.649 3.129 1.00 90.25 93 VAL A N 1
ATOM 716 C CA . VAL A 1 93 ? -14.454 0.030 3.388 1.00 90.25 93 VAL A CA 1
ATOM 717 C C . VAL A 1 93 ? -14.091 -0.880 2.212 1.00 90.25 93 VAL A C 1
ATOM 719 O O . VAL A 1 93 ? -14.796 -1.860 1.957 1.00 90.25 93 VAL A O 1
ATOM 722 N N . PRO A 1 94 ? -12.984 -0.625 1.494 1.00 89.38 94 PRO A N 1
ATOM 723 C CA . PRO A 1 94 ? -12.584 -1.499 0.400 1.00 89.38 94 PRO A CA 1
ATOM 724 C C . PRO A 1 94 ? -12.203 -2.901 0.893 1.00 89.38 94 PRO A C 1
ATOM 726 O O . PRO A 1 94 ? -11.520 -3.040 1.905 1.00 89.38 94 PRO A O 1
ATOM 729 N N . SER A 1 95 ? -12.538 -3.948 0.133 1.00 87.81 95 SER A N 1
ATOM 730 C CA . SER A 1 95 ? -12.260 -5.351 0.505 1.00 87.81 95 SER A CA 1
ATOM 731 C C . SER A 1 95 ? -10.775 -5.671 0.724 1.00 87.81 95 SER A C 1
ATOM 733 O O . SER A 1 95 ? -10.425 -6.596 1.452 1.00 87.81 95 SER A O 1
ATOM 735 N N . TYR A 1 96 ? -9.880 -4.903 0.103 1.00 89.88 96 TYR A N 1
ATOM 736 C CA . TYR A 1 96 ? -8.435 -5.035 0.276 1.00 89.88 96 TYR A CA 1
ATOM 737 C C . TYR A 1 96 ? -7.894 -4.341 1.527 1.00 89.88 96 TYR A C 1
ATOM 739 O O . TYR A 1 96 ? -6.723 -4.549 1.860 1.00 89.88 96 TYR A O 1
ATOM 747 N N . TYR A 1 97 ? -8.676 -3.471 2.170 1.00 92.56 97 TYR A N 1
ATOM 748 C CA . TYR A 1 97 ? -8.207 -2.674 3.295 1.00 92.56 97 TYR A CA 1
ATOM 749 C C . TYR A 1 97 ? -7.818 -3.603 4.444 1.00 92.56 97 TYR A C 1
ATOM 751 O O . TYR A 1 97 ? -8.501 -4.593 4.705 1.00 92.56 97 TYR A O 1
ATOM 759 N N . LEU A 1 98 ? -6.679 -3.345 5.085 1.00 92.44 98 LEU A N 1
ATOM 760 C CA . LEU A 1 98 ? -6.245 -4.160 6.213 1.00 92.44 98 LEU A CA 1
ATOM 761 C C . LEU A 1 98 ? -6.911 -3.634 7.483 1.00 92.44 98 LEU A C 1
ATOM 763 O O . LEU A 1 98 ? -6.695 -2.485 7.867 1.00 92.44 98 LEU A O 1
ATOM 767 N N . THR A 1 99 ? -7.698 -4.481 8.138 1.00 93.25 99 THR A N 1
ATOM 768 C CA . THR A 1 99 ? -8.458 -4.108 9.333 1.00 93.25 99 THR A CA 1
ATOM 769 C C . THR A 1 99 ? -7.948 -4.845 10.574 1.00 93.25 99 THR A C 1
ATOM 771 O O . THR A 1 99 ? -7.255 -5.861 10.454 1.00 93.25 99 THR A O 1
ATOM 774 N N . PRO A 1 100 ? -8.308 -4.394 11.790 1.00 92.44 100 PRO A N 1
ATOM 775 C CA . PRO A 1 100 ? -7.971 -5.113 13.018 1.00 92.44 100 PRO A CA 1
ATOM 776 C C . PRO A 1 100 ? -8.614 -6.505 13.127 1.00 92.44 100 PRO A C 1
ATOM 778 O O . PRO A 1 100 ? -8.206 -7.290 13.979 1.00 92.44 100 PRO A O 1
ATOM 781 N N . TYR A 1 101 ? -9.589 -6.826 12.267 1.00 86.38 101 TYR A N 1
ATOM 782 C CA . TYR A 1 101 ? -10.168 -8.168 12.147 1.00 86.38 101 TYR A CA 1
ATOM 783 C C . TYR A 1 101 ? -9.236 -9.135 11.400 1.00 86.38 101 TYR A C 1
ATOM 785 O O . TYR A 1 101 ? -9.235 -10.335 11.662 1.00 86.38 101 TYR A O 1
ATOM 793 N N . ASP A 1 102 ? -8.408 -8.624 10.483 1.00 82.81 102 ASP A N 1
ATOM 794 C CA . ASP A 1 102 ? -7.431 -9.417 9.729 1.00 82.81 102 ASP A CA 1
ATOM 795 C C . ASP A 1 102 ? -6.137 -9.675 10.519 1.00 82.81 102 ASP A C 1
ATOM 797 O O . ASP A 1 102 ? -5.374 -10.599 10.208 1.00 82.81 102 ASP A O 1
ATOM 801 N N . CYS A 1 103 ? -5.826 -8.783 11.465 1.00 82.00 103 CYS A N 1
ATOM 802 C CA . CYS A 1 103 ? -4.513 -8.665 12.082 1.00 82.00 103 CYS A CA 1
ATOM 803 C C . CYS A 1 103 ? -4.583 -7.936 13.432 1.00 82.00 103 CYS A C 1
ATOM 805 O O . CYS A 1 103 ? -5.149 -6.853 13.541 1.00 82.00 103 CYS A O 1
ATOM 807 N N . THR A 1 104 ? -3.927 -8.492 14.449 1.00 83.88 104 THR A N 1
ATOM 808 C CA . THR A 1 104 ? -3.942 -7.991 15.833 1.00 83.88 104 THR A CA 1
ATOM 809 C C . THR A 1 104 ? -3.014 -6.800 16.098 1.00 83.88 104 THR A C 1
ATOM 811 O O . THR A 1 104 ? -3.024 -6.262 17.209 1.00 83.88 104 THR A O 1
ATO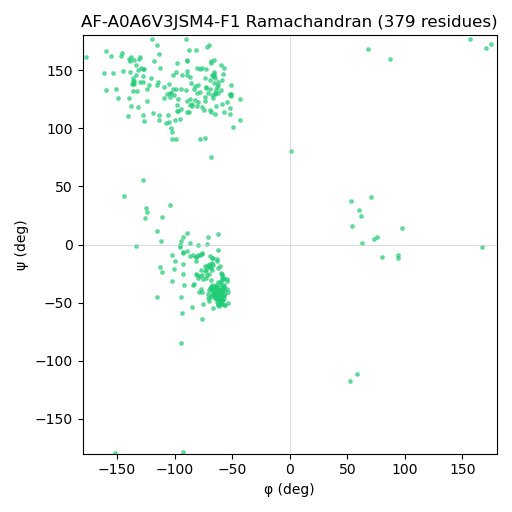M 814 N N . SER A 1 105 ? -2.282 -6.336 15.080 1.00 90.81 105 SER A N 1
ATOM 815 C CA . SER A 1 105 ? -1.230 -5.328 15.216 1.00 90.81 105 SER A CA 1
ATOM 816 C C . SER A 1 105 ? -1.749 -3.981 15.687 1.00 90.81 105 SER A C 1
ATOM 818 O O . SER A 1 105 ? -2.687 -3.411 15.125 1.00 90.81 105 SER A O 1
ATOM 820 N N . ASP A 1 106 ? -1.059 -3.415 16.677 1.00 90.81 106 ASP A N 1
ATOM 821 C CA . ASP A 1 106 ? -1.337 -2.075 17.192 1.00 90.81 106 ASP A CA 1
ATOM 822 C C . ASP A 1 106 ? -1.214 -0.999 16.107 1.00 90.81 106 ASP A C 1
ATOM 824 O O . ASP A 1 106 ? -1.948 -0.012 16.143 1.00 90.81 106 ASP A O 1
ATOM 828 N N . LEU A 1 107 ? -0.339 -1.194 15.110 1.00 93.31 107 LEU A N 1
ATOM 829 C CA . LEU A 1 107 ? -0.235 -0.287 13.964 1.00 93.31 107 LEU A CA 1
ATOM 830 C C . LEU A 1 107 ? -1.517 -0.303 13.134 1.00 93.31 107 LEU A C 1
ATOM 832 O O . LEU A 1 107 ? -2.020 0.759 12.777 1.00 93.31 107 LEU A O 1
ATOM 836 N N . VAL A 1 108 ? -2.055 -1.495 12.860 1.00 95.25 108 VAL A N 1
ATOM 837 C CA . VAL A 1 108 ? -3.315 -1.667 12.121 1.00 95.25 108 VAL A CA 1
ATOM 838 C C . VAL A 1 108 ? -4.464 -1.067 12.916 1.00 95.25 108 VAL A C 1
ATOM 840 O O . VAL A 1 108 ? -5.237 -0.287 12.368 1.00 95.25 108 VAL A O 1
ATOM 843 N N . ARG A 1 109 ? -4.539 -1.352 14.221 1.00 95.62 109 ARG A N 1
ATOM 844 C CA . ARG A 1 109 ? -5.564 -0.789 15.110 1.00 95.62 109 ARG A CA 1
ATOM 845 C C . ARG A 1 109 ? -5.527 0.734 15.135 1.00 95.62 109 ARG A C 1
ATOM 847 O O . ARG A 1 109 ? -6.568 1.367 14.982 1.00 95.62 109 ARG A O 1
ATOM 854 N N . LYS A 1 110 ? -4.340 1.322 15.293 1.00 95.75 110 LYS A N 1
ATOM 855 C CA . LYS A 1 110 ? -4.161 2.776 15.303 1.00 95.75 110 LYS A CA 1
ATOM 856 C C . LYS A 1 110 ? -4.572 3.394 13.971 1.00 95.75 110 LYS A C 1
ATOM 858 O O . LYS A 1 110 ? -5.414 4.287 13.958 1.00 95.75 110 LYS A O 1
ATOM 863 N N . HIS A 1 111 ? -4.036 2.876 12.869 1.00 95.94 111 HIS A N 1
ATOM 864 C CA . HIS A 1 111 ? -4.334 3.381 11.534 1.00 95.94 111 HIS A CA 1
ATOM 865 C C . HIS A 1 111 ? -5.822 3.262 11.189 1.00 95.94 111 HIS A C 1
ATOM 867 O O . HIS A 1 111 ? -6.397 4.188 10.625 1.00 95.94 111 HIS A O 1
ATOM 873 N N . TRP A 1 112 ? -6.470 2.160 11.573 1.00 96.50 112 TRP A N 1
ATOM 874 C CA . TRP A 1 112 ? -7.905 1.949 11.386 1.00 96.50 112 TRP A CA 1
ATOM 875 C C . TRP A 1 112 ? -8.750 3.005 12.101 1.00 96.50 112 TRP A C 1
ATOM 877 O O . TRP A 1 112 ? -9.593 3.650 11.481 1.00 96.50 112 TRP A O 1
ATOM 887 N N . ILE A 1 113 ? -8.484 3.229 13.388 1.00 97.38 113 ILE A N 1
ATOM 888 C CA . ILE A 1 113 ? -9.201 4.208 14.213 1.00 97.38 113 ILE A CA 1
ATOM 889 C C . ILE A 1 113 ? -8.985 5.635 13.677 1.00 97.38 113 ILE A C 1
ATOM 891 O O . ILE A 1 113 ? -9.946 6.386 13.512 1.00 97.38 113 ILE A O 1
ATOM 895 N N . GLU A 1 114 ? -7.747 6.006 13.339 1.00 96.62 114 GLU A N 1
ATOM 896 C CA . GLU A 1 114 ? -7.444 7.314 12.738 1.00 96.62 114 GLU A CA 1
ATOM 897 C C . GLU A 1 114 ? -8.164 7.491 11.390 1.00 96.62 114 GLU A C 1
ATOM 899 O O . GLU A 1 114 ? -8.774 8.532 11.134 1.00 96.62 114 GLU A O 1
ATOM 904 N N . THR A 1 115 ? -8.190 6.452 10.554 1.00 95.12 115 THR A N 1
ATOM 905 C CA . THR A 1 115 ? -8.866 6.496 9.249 1.00 95.12 115 THR A CA 1
ATOM 906 C C . THR A 1 115 ? -10.380 6.666 9.393 1.00 95.12 115 THR A C 1
ATOM 908 O O . THR A 1 115 ? -10.977 7.473 8.678 1.00 95.12 115 THR A O 1
ATOM 911 N N . LYS A 1 116 ? -11.007 5.961 10.344 1.00 94.94 116 LYS A N 1
ATOM 912 C CA . LYS A 1 116 ? -12.456 6.037 10.582 1.00 94.94 116 LYS A CA 1
ATOM 913 C C . LYS A 1 116 ? -12.907 7.374 11.156 1.00 94.94 116 LYS A C 1
ATOM 915 O O . LYS A 1 116 ? -13.909 7.915 10.701 1.00 94.94 116 LYS A O 1
ATOM 920 N N . TYR A 1 117 ? -12.203 7.907 12.153 1.00 95.88 117 TYR A N 1
ATOM 921 C CA . TYR A 1 117 ? -12.744 9.004 12.970 1.00 95.88 117 TYR A CA 1
ATOM 922 C C . TYR A 1 117 ? -12.042 10.349 12.775 1.00 95.88 117 TYR A C 1
ATOM 924 O O . TYR A 1 117 ? -12.655 11.389 13.030 1.00 95.88 117 TYR A O 1
ATOM 932 N N . VAL A 1 118 ? -10.785 10.344 12.319 1.00 95.12 118 VAL A N 1
ATOM 933 C CA . VAL A 1 118 ? -10.036 11.570 12.000 1.00 95.12 118 VAL A CA 1
ATOM 934 C C . VAL A 1 118 ? -10.192 11.896 10.521 1.00 95.12 118 VAL A C 1
ATOM 936 O O . VAL A 1 118 ? -10.711 12.955 10.179 1.00 95.12 118 VAL A O 1
ATOM 939 N N . ALA A 1 119 ? -9.793 10.972 9.643 1.00 93.31 119 ALA A N 1
ATOM 940 C CA . ALA A 1 119 ? -9.882 11.177 8.196 1.00 93.31 119 ALA A CA 1
ATOM 941 C C . ALA A 1 119 ? -11.307 10.981 7.650 1.00 93.31 119 ALA A C 1
ATOM 943 O O . ALA A 1 119 ? -11.666 11.583 6.635 1.00 93.31 119 ALA A O 1
ATOM 944 N N . GLN A 1 120 ? -12.109 10.157 8.338 1.00 93.44 120 GLN A N 1
ATOM 945 C CA . GLN A 1 120 ? -13.460 9.757 7.935 1.00 93.44 120 GLN A CA 1
ATOM 946 C C . GLN A 1 120 ? -13.506 9.189 6.513 1.00 93.44 120 GLN A C 1
ATOM 948 O O . GLN A 1 120 ? -14.444 9.426 5.760 1.00 93.44 120 GLN A O 1
ATOM 953 N N . SER A 1 121 ? -12.480 8.429 6.127 1.00 91.06 121 SER A N 1
ATOM 954 C CA . SER A 1 121 ? -12.261 8.038 4.728 1.00 91.06 121 SER A CA 1
ATOM 955 C C . SER A 1 121 ? -13.313 7.084 4.152 1.00 91.06 121 SER A C 1
ATOM 957 O O . SER A 1 121 ? -13.319 6.869 2.944 1.00 91.06 121 SER A O 1
ATOM 959 N N . PHE A 1 122 ? -14.181 6.507 4.989 1.00 91.50 122 PHE A N 1
ATOM 960 C CA . PHE A 1 122 ? -15.194 5.523 4.585 1.00 91.50 122 PHE A CA 1
ATOM 961 C C . PHE A 1 122 ? -16.638 6.019 4.765 1.00 91.50 122 PHE A C 1
ATOM 963 O O . PHE A 1 122 ? -17.560 5.204 4.728 1.00 91.50 122 PHE A O 1
ATOM 970 N N . THR A 1 123 ? -16.845 7.317 5.019 1.00 90.56 123 THR A N 1
ATOM 971 C CA . THR A 1 123 ? -18.181 7.923 5.159 1.00 90.56 123 THR A CA 1
ATOM 972 C C . THR A 1 123 ? -18.744 8.374 3.801 1.00 90.56 123 THR A C 1
ATOM 974 O O . THR A 1 123 ? -18.020 8.437 2.810 1.00 90.56 123 THR A O 1
ATOM 977 N N . GLU A 1 124 ? -20.044 8.696 3.741 1.00 78.94 124 GLU A N 1
ATOM 978 C CA . GLU A 1 124 ? -20.736 9.127 2.505 1.00 78.94 124 GLU A CA 1
ATOM 979 C C . GLU A 1 124 ? -20.149 10.394 1.874 1.00 78.94 124 GLU A C 1
ATOM 981 O O . GLU A 1 124 ? -20.119 10.521 0.652 1.00 78.94 124 GLU A O 1
ATOM 986 N N . ASP A 1 125 ? -19.666 11.314 2.706 1.00 76.94 125 ASP A N 1
ATOM 987 C CA . ASP A 1 125 ? -19.235 12.647 2.279 1.00 76.94 125 ASP A CA 1
ATOM 988 C C . ASP A 1 125 ? -17.850 12.651 1.614 1.00 76.94 125 ASP A C 1
ATOM 990 O O . ASP A 1 125 ? -17.403 13.673 1.082 1.00 76.94 125 ASP A O 1
ATOM 994 N N . LYS A 1 126 ? -17.129 11.523 1.654 1.00 74.94 126 LYS A N 1
ATOM 995 C CA . LYS A 1 126 ? -15.802 11.388 1.051 1.00 74.94 126 LYS A CA 1
ATOM 996 C C . LYS A 1 126 ? -15.875 10.655 -0.286 1.00 74.94 126 LYS A C 1
ATOM 998 O O . LYS A 1 126 ? -16.671 9.734 -0.463 1.00 74.94 126 LYS A O 1
ATOM 1003 N N . PRO A 1 127 ? -15.020 11.024 -1.260 1.00 70.44 127 PRO A N 1
ATOM 1004 C CA . PRO A 1 127 ? -14.898 10.242 -2.476 1.00 70.44 127 PRO A CA 1
ATOM 1005 C C . PRO A 1 127 ? -14.472 8.817 -2.117 1.00 70.44 127 PRO A C 1
ATOM 1007 O O . PRO A 1 127 ? -13.415 8.611 -1.526 1.00 70.44 127 PRO A O 1
ATOM 1010 N N . SER A 1 128 ? -15.309 7.860 -2.514 1.00 67.31 128 SER A N 1
ATOM 1011 C CA . SER A 1 128 ? -15.086 6.429 -2.329 1.00 67.31 128 SER A CA 1
ATOM 1012 C C . SER A 1 128 ? -13.645 6.011 -2.638 1.00 67.31 128 SER A C 1
ATOM 1014 O O . SER A 1 128 ? -13.151 6.217 -3.755 1.00 67.31 128 SER A O 1
ATOM 1016 N N . MET A 1 129 ? -12.992 5.359 -1.670 1.00 67.19 129 MET A N 1
ATOM 1017 C CA . MET A 1 129 ? -11.678 4.731 -1.866 1.00 67.19 129 MET A CA 1
ATOM 1018 C C . MET A 1 129 ? -11.745 3.541 -2.839 1.00 67.19 129 MET A C 1
ATOM 1020 O O . MET A 1 129 ? -10.716 3.073 -3.316 1.00 67.19 129 MET A O 1
ATOM 1024 N N . VAL A 1 130 ? -12.946 3.070 -3.183 1.00 61.38 130 VAL A N 1
ATOM 1025 C CA . VAL A 1 130 ? -13.196 1.968 -4.123 1.00 61.38 130 VAL A CA 1
ATOM 1026 C C . VAL A 1 130 ? -13.015 2.397 -5.587 1.00 61.38 130 VAL A C 1
ATOM 1028 O O . VAL A 1 130 ? -12.977 1.547 -6.474 1.00 61.38 130 VAL A O 1
ATOM 1031 N N . LYS A 1 131 ? -12.811 3.694 -5.862 1.00 63.91 131 LYS A N 1
ATOM 1032 C CA . LYS A 1 131 ? -12.552 4.236 -7.212 1.00 63.91 131 LYS A CA 1
ATOM 1033 C C . LYS A 1 131 ? -11.173 3.890 -7.788 1.00 63.91 131 LYS A C 1
ATOM 1035 O O . LYS A 1 131 ? -10.799 4.412 -8.838 1.00 63.91 131 LYS A O 1
ATOM 1040 N N . VAL A 1 132 ? -10.388 3.050 -7.115 1.00 67.94 132 VAL A N 1
ATOM 1041 C CA . VAL A 1 132 ? -9.102 2.595 -7.649 1.00 67.94 132 VAL A CA 1
ATOM 1042 C C . VAL A 1 132 ? -9.350 1.761 -8.903 1.00 67.94 132 VAL A C 1
ATOM 1044 O O . VAL A 1 132 ? -9.899 0.661 -8.846 1.00 67.94 132 VAL A O 1
ATOM 1047 N N . ARG A 1 133 ? -8.937 2.302 -10.051 1.00 71.94 133 ARG A N 1
ATOM 1048 C CA . ARG A 1 133 ? -9.060 1.633 -11.343 1.00 71.94 133 ARG A CA 1
ATOM 1049 C C . ARG A 1 133 ? -8.003 0.545 -11.470 1.00 71.94 133 ARG A C 1
ATOM 1051 O O . ARG A 1 133 ? -6.807 0.834 -11.493 1.00 71.94 133 ARG A O 1
ATOM 1058 N N . MET A 1 134 ? -8.458 -0.691 -11.619 1.00 77.25 134 MET A N 1
ATOM 1059 C CA . MET A 1 134 ? -7.599 -1.820 -11.951 1.00 77.25 134 MET A CA 1
ATOM 1060 C C . MET A 1 134 ? -7.575 -2.046 -13.473 1.00 77.25 134 MET A C 1
ATOM 1062 O O . MET A 1 134 ? -8.593 -1.828 -14.132 1.00 77.25 134 MET A O 1
ATOM 1066 N N . PRO A 1 135 ? -6.446 -2.490 -14.055 1.00 76.00 135 PRO A N 1
ATOM 1067 C CA . PRO A 1 135 ? -5.149 -2.722 -13.412 1.00 76.00 135 PRO A CA 1
ATOM 1068 C C . PRO A 1 135 ? -4.417 -1.411 -13.058 1.00 76.00 135 PRO A C 1
ATOM 1070 O O . PRO A 1 135 ? -4.325 -0.501 -13.881 1.00 76.00 135 PRO A O 1
ATOM 1073 N N . GLU A 1 136 ? -3.847 -1.331 -11.850 1.00 78.81 136 GLU A N 1
ATOM 1074 C CA . GLU A 1 136 ? -3.044 -0.178 -11.410 1.00 78.81 136 GLU A CA 1
ATOM 1075 C C . GLU A 1 136 ? -1.704 -0.059 -12.163 1.00 78.81 136 GLU A C 1
ATOM 1077 O O . GLU A 1 136 ? -1.150 -1.032 -12.689 1.00 78.81 136 GLU A O 1
ATOM 1082 N N . ARG A 1 137 ? -1.143 1.160 -12.165 1.00 83.50 137 ARG A N 1
ATOM 1083 C CA . ARG A 1 137 ? 0.269 1.390 -12.516 1.00 83.50 137 ARG A CA 1
ATOM 1084 C C . ARG A 1 137 ? 1.175 0.616 -11.564 1.00 83.50 137 ARG A C 1
ATOM 1086 O O . ARG A 1 137 ? 0.800 0.359 -10.423 1.00 83.50 137 ARG A O 1
ATOM 1093 N N . ALA A 1 138 ? 2.386 0.283 -12.011 1.00 87.56 138 ALA A N 1
ATOM 1094 C CA . ALA A 1 138 ? 3.322 -0.410 -11.132 1.00 87.56 138 ALA A CA 1
ATOM 1095 C C . ALA A 1 138 ? 3.608 0.449 -9.892 1.00 87.56 138 ALA A C 1
ATOM 1097 O O . ALA A 1 138 ? 3.906 1.639 -10.015 1.00 87.56 138 ALA A O 1
ATOM 1098 N N . MET A 1 139 ? 3.559 -0.139 -8.701 1.00 93.38 139 MET A N 1
ATOM 1099 C CA . MET A 1 139 ? 4.072 0.518 -7.504 1.00 93.38 139 MET A CA 1
ATOM 1100 C C . MET A 1 139 ? 5.547 0.154 -7.370 1.00 93.38 139 MET A C 1
ATOM 1102 O O . MET A 1 139 ? 5.910 -1.022 -7.348 1.00 93.38 139 MET A O 1
ATOM 1106 N N . VAL A 1 140 ? 6.409 1.167 -7.316 1.00 93.12 140 VAL A N 1
ATOM 1107 C CA . VAL A 1 140 ? 7.862 0.981 -7.289 1.00 93.12 140 VAL A CA 1
ATOM 1108 C C . VAL A 1 140 ? 8.478 1.735 -6.128 1.00 93.12 140 VAL A C 1
ATOM 1110 O O . VAL A 1 140 ? 8.038 2.829 -5.775 1.00 93.12 140 VAL A O 1
ATOM 1113 N N . GLY A 1 141 ? 9.523 1.174 -5.533 1.00 93.50 141 GLY A N 1
ATOM 1114 C CA . GLY A 1 141 ? 10.224 1.849 -4.451 1.00 93.50 141 GLY A CA 1
ATOM 1115 C C . GLY A 1 141 ? 11.243 0.976 -3.744 1.00 93.50 141 GLY A C 1
ATOM 1116 O O . GLY A 1 141 ? 11.316 -0.235 -3.934 1.00 93.50 141 GLY A O 1
ATOM 1117 N N . TRP A 1 142 ? 12.053 1.615 -2.910 1.00 96.31 142 TRP A N 1
ATOM 1118 C CA . TRP A 1 142 ? 13.015 0.918 -2.069 1.00 96.31 142 TRP A CA 1
ATOM 1119 C C . TRP A 1 142 ? 12.333 0.355 -0.827 1.00 96.31 142 TRP A C 1
ATOM 1121 O O . TRP A 1 142 ? 11.656 1.090 -0.111 1.00 96.31 142 TRP A O 1
ATOM 1131 N N . LEU A 1 143 ? 12.573 -0.926 -0.555 1.00 98.06 143 LEU A N 1
ATOM 1132 C CA . LEU A 1 143 ? 12.188 -1.602 0.680 1.00 98.06 143 LEU A CA 1
ATOM 1133 C C . LEU A 1 143 ? 13.395 -2.332 1.267 1.00 98.06 143 LEU A C 1
ATOM 1135 O O . LEU A 1 143 ? 14.285 -2.788 0.544 1.00 98.06 143 LEU A O 1
ATOM 1139 N N . ASN A 1 144 ? 13.412 -2.493 2.584 1.00 98.00 144 ASN A N 1
ATOM 1140 C CA . ASN A 1 144 ? 14.329 -3.415 3.237 1.00 98.00 144 ASN A CA 1
ATOM 1141 C C . ASN A 1 144 ? 13.688 -4.802 3.203 1.00 98.00 144 ASN A C 1
ATOM 1143 O O . ASN A 1 144 ? 12.585 -4.985 3.703 1.00 98.00 144 ASN A O 1
ATOM 1147 N N . LYS A 1 145 ? 14.346 -5.784 2.591 1.00 97.50 145 LYS A N 1
ATOM 1148 C CA . LYS A 1 145 ? 13.894 -7.176 2.564 1.00 97.50 145 LYS A CA 1
ATOM 1149 C C . LYS A 1 145 ? 14.708 -7.995 3.558 1.00 97.50 145 LYS A C 1
ATOM 1151 O O . LYS A 1 145 ? 15.937 -7.970 3.504 1.00 97.50 145 LYS A O 1
ATOM 1156 N N . CYS A 1 146 ? 14.029 -8.758 4.408 1.00 95.56 146 CYS A N 1
ATOM 1157 C CA . CYS A 1 146 ? 14.677 -9.743 5.265 1.00 95.56 146 CYS A CA 1
ATOM 1158 C C . CYS A 1 146 ? 14.849 -11.063 4.500 1.00 95.56 146 CYS A C 1
ATOM 1160 O O . CYS A 1 146 ? 13.966 -11.472 3.727 1.00 95.56 146 CYS A O 1
ATOM 1162 N N . ASN A 1 147 ? 16.000 -11.706 4.664 1.00 91.69 147 ASN A N 1
ATOM 1163 C CA . ASN A 1 147 ? 16.211 -13.081 4.222 1.00 91.69 147 ASN A CA 1
ATOM 1164 C C . ASN A 1 147 ? 15.845 -14.070 5.347 1.00 91.69 147 ASN A C 1
ATOM 1166 O O . ASN A 1 147 ? 15.518 -13.668 6.462 1.00 91.69 147 ASN A O 1
ATOM 1170 N N . ASP A 1 148 ? 15.933 -15.368 5.061 1.00 86.38 148 ASP A N 1
ATOM 1171 C CA . ASP A 1 148 ? 15.544 -16.410 6.024 1.00 86.38 148 ASP A CA 1
ATOM 1172 C C . ASP A 1 148 ? 16.510 -16.493 7.223 1.00 86.38 148 ASP A C 1
ATOM 1174 O O . ASP A 1 148 ? 16.152 -17.018 8.270 1.00 86.38 148 ASP A O 1
ATOM 1178 N N . SER A 1 149 ? 17.713 -15.915 7.105 1.00 88.50 149 SER A N 1
ATOM 1179 C CA . SER A 1 149 ? 18.697 -15.813 8.190 1.00 88.50 149 SER A CA 1
ATOM 1180 C C . SER A 1 149 ? 18.534 -14.548 9.048 1.00 88.50 149 SER A C 1
ATOM 1182 O O . SER A 1 149 ? 19.450 -14.199 9.790 1.00 88.50 149 SER A O 1
ATOM 1184 N N . GLY A 1 150 ? 17.444 -13.788 8.890 1.00 87.62 150 GLY A N 1
ATOM 1185 C CA . GLY A 1 150 ? 17.195 -12.556 9.651 1.00 87.62 150 GLY A CA 1
ATOM 1186 C C . GLY A 1 150 ? 18.014 -11.331 9.210 1.00 87.62 150 GLY A C 1
ATOM 1187 O O . GLY A 1 150 ? 17.972 -10.286 9.860 1.00 87.62 150 GLY A O 1
ATOM 1188 N N . LYS A 1 151 ? 18.772 -11.424 8.111 1.00 92.62 151 LYS A N 1
ATOM 1189 C CA . LYS A 1 151 ? 19.592 -10.332 7.575 1.00 92.62 151 LYS A CA 1
ATOM 1190 C C . LYS A 1 151 ? 18.772 -9.444 6.642 1.00 92.62 151 LYS A C 1
ATOM 1192 O O . LYS A 1 151 ? 18.233 -9.896 5.629 1.00 92.62 151 LYS A O 1
ATOM 1197 N N . TRP A 1 152 ? 18.770 -8.149 6.940 1.00 95.44 152 TRP A N 1
ATOM 1198 C CA . TRP A 1 152 ? 18.131 -7.124 6.120 1.00 95.44 152 TRP A CA 1
ATOM 1199 C C . TRP A 1 152 ? 19.013 -6.694 4.948 1.00 95.44 152 TRP A C 1
ATOM 1201 O O . TRP A 1 152 ? 20.216 -6.471 5.091 1.00 95.44 152 TRP A O 1
ATOM 1211 N N . GLN A 1 153 ? 18.403 -6.553 3.773 1.00 95.94 153 GLN A N 1
ATOM 1212 C CA . GLN A 1 153 ? 19.038 -6.028 2.570 1.00 95.94 153 GLN A CA 1
ATOM 1213 C C . GLN A 1 153 ? 18.105 -5.039 1.882 1.00 95.94 153 GLN A C 1
ATOM 1215 O O . GLN A 1 153 ? 16.939 -5.346 1.637 1.00 95.94 153 GLN A O 1
ATOM 1220 N N . ARG A 1 154 ? 18.625 -3.870 1.509 1.00 96.69 154 ARG A N 1
ATOM 1221 C CA . ARG A 1 154 ? 17.863 -2.898 0.724 1.00 96.69 154 ARG A CA 1
ATOM 1222 C C . ARG A 1 154 ? 17.678 -3.419 -0.703 1.00 96.69 154 ARG A C 1
ATOM 1224 O O . ARG A 1 154 ? 18.635 -3.878 -1.332 1.00 96.69 154 ARG A O 1
ATOM 1231 N N . ARG A 1 155 ? 16.442 -3.395 -1.195 1.00 97.44 155 ARG A N 1
ATOM 1232 C CA . ARG A 1 155 ? 16.053 -3.891 -2.519 1.00 97.44 155 ARG A CA 1
ATOM 1233 C C . ARG A 1 155 ? 15.136 -2.890 -3.196 1.00 97.44 155 ARG A C 1
ATOM 1235 O O . ARG A 1 155 ? 14.281 -2.291 -2.544 1.00 97.44 155 ARG A O 1
ATOM 1242 N N . TYR A 1 156 ? 15.319 -2.720 -4.498 1.00 95.44 156 TYR A N 1
ATOM 1243 C CA . TYR A 1 156 ? 14.346 -2.006 -5.311 1.00 95.44 156 TYR A CA 1
ATOM 1244 C C . TYR A 1 156 ? 13.207 -2.974 -5.614 1.00 95.44 156 TYR A C 1
ATOM 1246 O O . TYR A 1 156 ? 13.455 -4.079 -6.091 1.00 95.44 156 TYR A O 1
ATOM 1254 N N . VAL A 1 157 ? 11.983 -2.613 -5.255 1.00 96.81 157 VAL A N 1
ATOM 1255 C CA . VAL A 1 157 ? 10.811 -3.482 -5.339 1.00 96.81 157 VAL A CA 1
ATOM 1256 C C . VAL A 1 157 ? 9.832 -2.896 -6.339 1.00 96.81 157 VAL A C 1
ATOM 1258 O O . VAL A 1 157 ? 9.607 -1.688 -6.368 1.00 96.81 157 VAL A O 1
ATOM 1261 N N . VAL A 1 158 ? 9.274 -3.772 -7.166 1.00 94.88 158 VAL A N 1
ATOM 1262 C CA . VAL A 1 158 ? 8.288 -3.463 -8.195 1.00 94.88 158 VAL A CA 1
ATOM 1263 C C . VAL A 1 158 ? 7.105 -4.397 -7.983 1.00 94.88 158 VAL A C 1
ATOM 1265 O O . VAL A 1 158 ? 7.219 -5.607 -8.178 1.00 94.88 158 VAL A O 1
ATOM 1268 N N . LEU A 1 159 ? 5.979 -3.831 -7.568 1.00 94.12 159 LEU A N 1
ATOM 1269 C CA . LEU A 1 159 ? 4.674 -4.470 -7.641 1.00 94.12 159 LEU A CA 1
ATOM 1270 C C . LEU A 1 159 ? 4.087 -4.157 -9.009 1.00 94.12 159 LEU A C 1
ATOM 1272 O O . LEU A 1 159 ? 3.796 -3.001 -9.315 1.00 94.12 159 LEU A O 1
ATOM 1276 N N . TYR A 1 160 ? 3.919 -5.185 -9.827 1.00 89.69 160 TYR A N 1
ATOM 1277 C CA . TYR A 1 160 ? 3.327 -5.052 -11.144 1.00 89.69 160 TYR A CA 1
ATOM 1278 C C . TYR A 1 160 ? 2.367 -6.207 -11.379 1.00 89.69 160 TYR A C 1
ATOM 1280 O O . TYR A 1 160 ? 2.765 -7.372 -11.385 1.00 89.69 160 TYR A O 1
ATOM 1288 N N . ARG A 1 161 ? 1.095 -5.856 -11.582 1.00 86.56 161 ARG A N 1
ATOM 1289 C CA . ARG A 1 161 ? -0.005 -6.806 -11.745 1.00 86.56 161 ARG A CA 1
ATOM 1290 C C . ARG A 1 161 ? -0.043 -7.824 -10.598 1.00 86.56 161 ARG A C 1
ATOM 1292 O O . ARG A 1 161 ? -0.232 -7.446 -9.450 1.00 86.56 161 ARG A O 1
ATOM 1299 N N . ASP A 1 162 ? 0.138 -9.097 -10.909 1.00 87.19 162 ASP A N 1
ATOM 1300 C CA . ASP A 1 162 ? 0.034 -10.242 -10.015 1.00 87.19 162 ASP A CA 1
ATOM 1301 C C . ASP A 1 162 ? 1.378 -10.645 -9.389 1.00 87.19 162 ASP A C 1
ATOM 1303 O O . ASP A 1 162 ? 1.448 -11.672 -8.716 1.00 87.19 162 ASP A O 1
ATOM 1307 N N . LYS A 1 163 ? 2.452 -9.870 -9.591 1.00 91.81 163 LYS A N 1
ATOM 1308 C CA . LYS A 1 163 ? 3.784 -10.188 -9.063 1.00 91.81 163 LYS A CA 1
ATOM 1309 C C . LYS A 1 163 ? 4.395 -9.035 -8.271 1.00 91.81 163 LYS A C 1
ATOM 1311 O O . LYS A 1 163 ? 4.368 -7.874 -8.680 1.00 91.81 163 LYS A O 1
ATOM 1316 N N . LEU A 1 164 ? 5.047 -9.389 -7.165 1.00 96.06 164 LEU A N 1
ATOM 1317 C CA . LEU A 1 164 ? 5.941 -8.518 -6.405 1.00 96.06 164 LEU A CA 1
ATOM 1318 C C . LEU A 1 164 ? 7.392 -8.962 -6.631 1.00 96.06 164 LEU A C 1
ATOM 1320 O O . LEU A 1 164 ? 7.840 -9.978 -6.098 1.00 96.06 164 LEU A O 1
ATOM 1324 N N . SER A 1 165 ? 8.127 -8.204 -7.436 1.00 96.19 165 SER A N 1
ATOM 1325 C CA . SER A 1 165 ? 9.505 -8.504 -7.836 1.00 96.19 165 SER A CA 1
ATOM 1326 C C . SER A 1 165 ? 10.497 -7.618 -7.093 1.00 96.19 165 SER A C 1
ATOM 1328 O O . SER A 1 165 ? 10.276 -6.417 -6.950 1.00 96.19 165 SER A O 1
ATOM 1330 N N . TYR A 1 166 ? 11.614 -8.186 -6.636 1.00 96.56 166 TYR A N 1
ATOM 1331 C CA . TYR A 1 166 ? 12.672 -7.436 -5.957 1.00 96.56 166 TYR A CA 1
ATOM 1332 C C . TYR A 1 166 ? 14.015 -7.578 -6.672 1.00 96.56 166 TYR A C 1
ATOM 1334 O O . TYR A 1 166 ? 14.432 -8.660 -7.084 1.00 96.56 166 TYR A O 1
ATOM 1342 N N . PHE A 1 167 ? 14.723 -6.462 -6.784 1.00 95.25 167 PHE A N 1
ATOM 1343 C CA . PHE A 1 167 ? 15.950 -6.297 -7.551 1.00 95.25 167 PHE A CA 1
ATOM 1344 C C . PHE A 1 167 ? 17.104 -5.928 -6.624 1.00 95.25 167 PHE A C 1
ATOM 1346 O O . PHE A 1 167 ? 16.897 -5.433 -5.511 1.00 95.25 167 PHE A O 1
ATOM 1353 N N . ALA A 1 168 ? 18.335 -6.185 -7.074 1.00 94.12 168 ALA A N 1
ATOM 1354 C CA . ALA A 1 168 ? 19.521 -5.771 -6.327 1.00 94.12 168 ALA A CA 1
ATOM 1355 C C . ALA A 1 168 ? 19.531 -4.250 -6.122 1.00 94.12 168 ALA A C 1
ATOM 1357 O O . ALA A 1 168 ? 19.753 -3.792 -5.003 1.00 94.12 168 ALA A O 1
ATOM 1358 N N . ASP A 1 169 ? 19.204 -3.516 -7.185 1.00 91.75 169 ASP A N 1
ATOM 1359 C CA . ASP A 1 169 ? 19.064 -2.067 -7.231 1.00 91.75 169 ASP A CA 1
ATOM 1360 C C . ASP A 1 169 ? 18.058 -1.642 -8.319 1.00 91.75 169 ASP A C 1
ATOM 1362 O O . ASP A 1 169 ? 17.472 -2.483 -9.004 1.00 91.75 169 ASP A O 1
ATOM 1366 N N . SER A 1 170 ? 17.853 -0.332 -8.461 1.00 89.31 170 SER A N 1
ATOM 1367 C CA . SER A 1 170 ? 16.951 0.295 -9.433 1.00 89.31 170 SER A CA 1
ATOM 1368 C C . SER A 1 170 ? 17.407 0.189 -10.890 1.00 89.31 170 SER A C 1
ATOM 1370 O O . SER A 1 170 ? 16.570 0.346 -11.771 1.00 89.31 170 SER A O 1
ATOM 1372 N N . ALA A 1 171 ? 18.688 -0.079 -11.162 1.00 87.38 171 ALA A N 1
ATOM 1373 C CA . ALA A 1 171 ? 19.235 -0.189 -12.519 1.00 87.38 171 ALA A CA 1
ATOM 1374 C C . ALA A 1 171 ? 19.231 -1.634 -13.039 1.00 87.38 171 ALA A C 1
ATOM 1376 O O . ALA A 1 171 ? 19.386 -1.882 -14.240 1.00 87.38 171 ALA A O 1
ATOM 1377 N N . THR A 1 172 ? 19.088 -2.604 -12.135 1.00 88.88 172 THR A N 1
ATOM 1378 C CA . THR A 1 172 ? 19.108 -4.033 -12.431 1.00 88.88 172 THR A CA 1
ATOM 1379 C C . THR A 1 172 ? 17.891 -4.428 -13.264 1.00 88.88 172 THR A C 1
ATOM 1381 O O . THR A 1 172 ? 16.745 -4.203 -12.888 1.00 88.88 172 THR A O 1
ATOM 1384 N N . SER A 1 173 ? 18.138 -5.076 -14.406 1.00 89.25 173 SER A N 1
ATOM 1385 C CA . SER A 1 173 ? 17.067 -5.507 -15.310 1.00 89.25 173 SER A CA 1
ATOM 1386 C C . SER A 1 173 ? 16.315 -6.749 -14.831 1.00 89.25 173 SER A C 1
ATOM 1388 O O . SER A 1 173 ? 15.103 -6.812 -15.008 1.00 89.25 173 SER A O 1
ATOM 1390 N N . LEU A 1 174 ? 17.018 -7.749 -14.290 1.00 92.62 174 LEU A N 1
ATOM 1391 C CA . LEU A 1 174 ? 16.433 -9.033 -13.890 1.00 92.62 174 LEU A CA 1
ATOM 1392 C C . LEU A 1 174 ? 16.223 -9.088 -12.370 1.00 92.62 174 LEU A C 1
ATOM 1394 O O . LEU A 1 174 ? 17.136 -8.721 -11.623 1.00 92.62 174 LEU A O 1
ATOM 1398 N N . PRO A 1 175 ? 15.055 -9.543 -11.892 1.00 94.94 175 PRO A N 1
ATOM 1399 C CA . PRO A 1 175 ? 14.792 -9.619 -10.464 1.00 94.94 175 PRO A CA 1
ATOM 1400 C C . PRO A 1 175 ? 15.702 -10.653 -9.791 1.00 94.94 175 PRO A C 1
ATOM 1402 O O . PRO A 1 175 ? 16.064 -11.676 -10.368 1.00 94.94 175 PRO A O 1
ATOM 1405 N N . LYS A 1 176 ? 16.053 -10.396 -8.527 1.00 94.81 176 LYS A N 1
ATOM 1406 C CA . LYS A 1 176 ? 16.673 -11.391 -7.636 1.00 94.81 176 LYS A CA 1
ATOM 1407 C C . LYS A 1 176 ? 15.664 -12.443 -7.175 1.00 94.81 176 LYS A C 1
ATOM 1409 O O . LYS A 1 176 ? 16.066 -13.517 -6.744 1.00 94.81 176 LYS A O 1
ATOM 1414 N N . GLY A 1 177 ? 14.381 -12.110 -7.224 1.00 94.44 177 GLY A N 1
ATOM 1415 C CA . GLY A 1 177 ? 13.270 -13.025 -7.031 1.00 94.44 177 GLY A CA 1
ATOM 1416 C C . GLY A 1 177 ? 11.942 -12.309 -7.239 1.00 94.44 177 GLY A C 1
ATOM 1417 O O . GLY A 1 177 ? 11.868 -11.078 -7.179 1.00 94.44 177 GLY A O 1
ATOM 1418 N N . SER A 1 178 ? 10.907 -13.102 -7.476 1.00 94.75 178 SER A N 1
ATOM 1419 C CA . SER A 1 178 ? 9.552 -12.633 -7.746 1.00 94.75 178 SER A CA 1
ATOM 1420 C C . SER A 1 178 ? 8.562 -13.469 -6.953 1.00 94.75 178 SER A C 1
ATOM 1422 O O . SER A 1 178 ? 8.728 -14.680 -6.830 1.00 94.75 178 SER A O 1
ATOM 1424 N N . ILE A 1 179 ? 7.554 -12.805 -6.398 1.00 94.81 179 ILE A N 1
ATOM 1425 C CA . ILE A 1 179 ? 6.531 -13.412 -5.551 1.00 94.81 179 ILE A CA 1
ATOM 1426 C C . ILE A 1 179 ? 5.202 -13.315 -6.304 1.00 94.81 179 ILE A C 1
ATOM 1428 O O . ILE A 1 179 ? 4.708 -12.196 -6.476 1.00 94.81 179 ILE A O 1
ATOM 1432 N N . PRO A 1 180 ? 4.623 -14.437 -6.767 1.00 92.75 180 PRO A N 1
ATOM 1433 C CA . PRO A 1 180 ? 3.248 -14.461 -7.249 1.00 92.75 180 PRO A CA 1
ATOM 1434 C C . PRO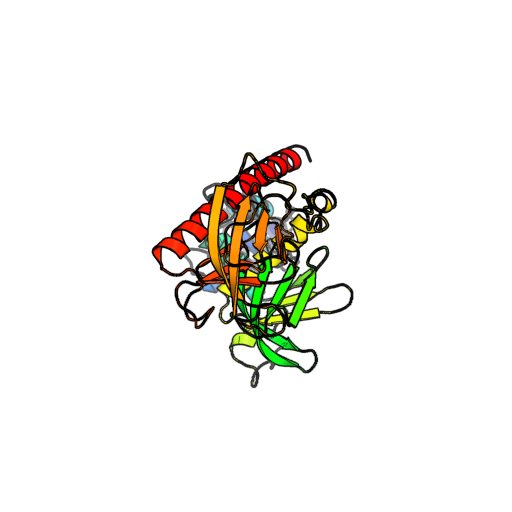 A 1 180 ? 2.301 -14.088 -6.107 1.00 92.75 180 PRO A C 1
ATOM 1436 O O . PRO A 1 180 ? 2.416 -14.617 -5.004 1.00 92.75 180 PRO A O 1
ATOM 1439 N N . LEU A 1 181 ? 1.392 -13.156 -6.366 1.00 92.62 181 LEU A N 1
ATOM 1440 C CA . LEU A 1 181 ? 0.455 -12.615 -5.387 1.00 92.62 181 LEU A CA 1
ATOM 1441 C C . LEU A 1 181 ? -0.908 -13.305 -5.309 1.00 92.62 181 LEU A C 1
ATOM 1443 O O . LEU A 1 181 ? -1.489 -13.224 -4.226 1.00 92.62 181 LEU A O 1
ATOM 1447 N N . PRO A 1 182 ? -1.443 -13.975 -6.351 1.00 89.56 182 PRO A N 1
ATOM 1448 C CA . PRO A 1 182 ? -2.706 -14.692 -6.224 1.00 89.56 182 PRO A CA 1
ATOM 1449 C C . PRO A 1 182 ? -2.705 -15.632 -5.015 1.00 89.56 182 PRO A C 1
ATOM 1451 O O . PRO A 1 182 ? -1.786 -16.433 -4.845 1.00 89.56 182 PRO A O 1
ATOM 1454 N N . ASN A 1 183 ? -3.745 -15.540 -4.182 1.00 84.88 183 ASN A N 1
ATOM 1455 C CA . ASN A 1 183 ? -3.913 -16.347 -2.965 1.00 84.88 183 ASN A CA 1
ATOM 1456 C C . ASN A 1 183 ? -2.822 -16.142 -1.895 1.00 84.88 183 ASN A C 1
ATOM 1458 O O . ASN A 1 183 ? -2.588 -17.027 -1.069 1.00 84.88 183 ASN A O 1
ATOM 1462 N N . THR A 1 184 ? -2.147 -14.990 -1.881 1.00 92.38 184 THR A N 1
ATOM 1463 C CA . THR A 1 184 ? -1.204 -14.650 -0.804 1.00 92.38 184 THR A CA 1
ATOM 1464 C C . THR A 1 184 ? -1.900 -13.981 0.374 1.00 92.38 184 THR A C 1
ATOM 1466 O O . THR A 1 184 ? -2.807 -13.164 0.199 1.00 92.38 184 THR A O 1
ATOM 1469 N N . LYS A 1 185 ? -1.431 -14.283 1.591 1.00 93.00 185 LYS A N 1
ATOM 1470 C CA . LYS A 1 185 ? -1.871 -13.607 2.817 1.00 93.00 185 LYS A CA 1
ATOM 1471 C C . LYS A 1 185 ? -0.863 -12.527 3.199 1.00 93.00 185 LYS A C 1
ATOM 1473 O O . LYS A 1 185 ? 0.299 -12.832 3.464 1.00 93.00 185 LYS A O 1
ATOM 1478 N N . VAL A 1 186 ? -1.317 -11.276 3.257 1.00 94.81 186 VAL A N 1
ATOM 1479 C CA . VAL A 1 186 ? -0.500 -10.127 3.678 1.00 94.81 186 VAL A CA 1
ATOM 1480 C C . VAL A 1 186 ? -0.872 -9.722 5.099 1.00 94.81 186 VAL A C 1
ATOM 1482 O O . VAL A 1 186 ? -2.051 -9.486 5.371 1.00 94.81 186 VAL A O 1
ATOM 1485 N N . THR A 1 187 ? 0.115 -9.624 5.990 1.00 93.44 187 THR A N 1
ATOM 1486 C CA . THR A 1 187 ? -0.084 -9.240 7.400 1.00 93.44 187 THR A CA 1
ATOM 1487 C C . THR A 1 187 ? 1.002 -8.287 7.895 1.00 93.44 187 THR A C 1
ATOM 1489 O O . THR A 1 187 ? 2.110 -8.259 7.359 1.00 93.44 187 THR A O 1
ATOM 1492 N N . ILE A 1 188 ? 0.702 -7.536 8.955 1.00 95.19 188 ILE A N 1
ATOM 1493 C CA . ILE A 1 188 ? 1.683 -6.759 9.721 1.00 95.19 188 ILE A CA 1
ATOM 1494 C C . ILE A 1 188 ? 1.900 -7.513 11.040 1.00 95.19 188 ILE A C 1
ATOM 1496 O O . ILE A 1 188 ? 0.958 -7.621 11.815 1.00 95.19 188 ILE A O 1
ATOM 1500 N N . PRO A 1 189 ? 3.071 -8.115 11.300 1.00 90.19 189 PRO A N 1
ATOM 1501 C CA . PRO A 1 189 ? 3.271 -8.888 12.520 1.00 90.19 189 PRO A CA 1
ATOM 1502 C C . PRO A 1 189 ? 3.216 -7.995 13.765 1.00 90.19 189 PRO A C 1
ATOM 1504 O O . PRO A 1 189 ? 3.651 -6.839 13.739 1.00 90.19 189 PRO A O 1
ATOM 1507 N N . ASP A 1 190 ? 2.712 -8.558 14.861 1.00 85.19 190 ASP A N 1
ATOM 1508 C CA . ASP A 1 190 ? 2.735 -7.909 16.169 1.00 85.19 190 ASP A CA 1
ATOM 1509 C C . ASP A 1 190 ? 4.170 -7.769 16.657 1.00 85.19 190 ASP A C 1
ATOM 1511 O O . ASP A 1 190 ? 5.017 -8.634 16.426 1.00 85.19 190 ASP A O 1
ATOM 1515 N N . ARG A 1 191 ? 4.440 -6.671 17.358 1.00 77.75 191 ARG A N 1
ATOM 1516 C CA . ARG A 1 191 ? 5.735 -6.464 17.991 1.00 77.75 191 ARG A CA 1
ATOM 1517 C C . ARG A 1 191 ? 5.717 -7.105 19.370 1.00 77.75 191 ARG A C 1
ATOM 1519 O O . ARG A 1 191 ? 4.937 -6.686 20.223 1.00 77.75 191 ARG A O 1
ATOM 1526 N N . GLN A 1 192 ? 6.596 -8.071 19.618 1.00 69.00 192 GLN A N 1
ATOM 1527 C CA . GLN A 1 192 ? 6.709 -8.641 20.956 1.00 69.00 192 GLN A CA 1
ATOM 1528 C C . GLN A 1 192 ? 7.490 -7.720 21.901 1.00 69.00 192 GLN A C 1
ATOM 1530 O O . GLN A 1 192 ? 8.363 -6.940 21.504 1.00 69.00 192 GLN A O 1
ATOM 1535 N N . ARG A 1 193 ? 7.173 -7.801 23.196 1.00 60.09 193 ARG A N 1
ATOM 1536 C CA . ARG A 1 193 ? 7.832 -7.009 24.239 1.00 60.09 193 ARG A CA 1
ATOM 1537 C C . ARG A 1 193 ? 9.313 -7.402 24.313 1.00 60.09 193 ARG A C 1
ATOM 1539 O O . ARG A 1 193 ? 9.631 -8.552 24.577 1.00 60.09 193 ARG A O 1
ATOM 1546 N N . GLY A 1 194 ? 10.210 -6.446 24.071 1.00 61.47 194 GLY A N 1
ATOM 1547 C CA . GLY A 1 194 ? 11.661 -6.685 24.020 1.00 61.47 194 GLY A CA 1
ATOM 1548 C C . GLY A 1 194 ? 12.222 -6.948 22.616 1.00 61.47 194 GLY A C 1
ATOM 1549 O O . GLY A 1 194 ? 13.440 -6.898 22.436 1.00 61.47 194 GLY A O 1
ATOM 1550 N N . GLU A 1 195 ? 11.376 -7.128 21.593 1.00 65.44 195 GLU A N 1
ATOM 1551 C CA . GLU A 1 195 ? 11.846 -7.182 20.208 1.00 65.44 195 GLU A CA 1
ATOM 1552 C C . GLU A 1 195 ? 12.374 -5.819 19.747 1.00 65.44 195 GLU A C 1
ATOM 1554 O O . GLU A 1 195 ? 11.706 -4.776 19.808 1.00 65.44 195 GLU A O 1
ATOM 1559 N N . GLY A 1 196 ? 13.592 -5.847 19.208 1.00 59.97 196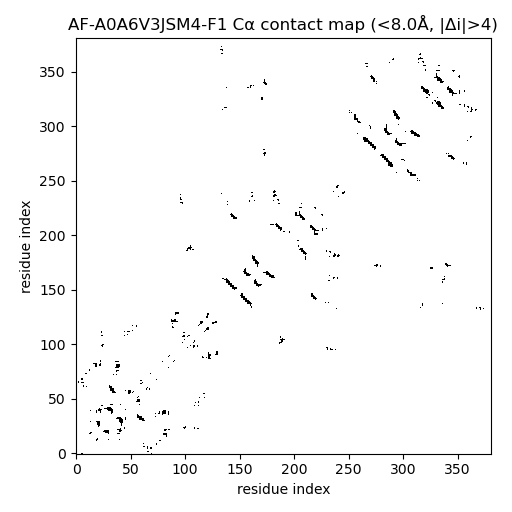 GLY A N 1
ATOM 1560 C CA . GLY A 1 196 ? 14.140 -4.752 18.424 1.00 59.97 196 GLY A CA 1
ATOM 1561 C C . GLY A 1 196 ? 15.057 -3.777 19.153 1.00 59.97 196 GLY A C 1
ATOM 1562 O O . GLY A 1 196 ? 15.376 -2.748 18.571 1.00 59.97 196 GLY A O 1
ATOM 1563 N N . ALA A 1 197 ? 15.553 -4.097 20.354 1.00 67.69 197 ALA A N 1
ATOM 1564 C CA . ALA A 1 197 ? 16.604 -3.291 20.996 1.00 67.69 197 ALA A CA 1
ATOM 1565 C C . ALA A 1 197 ? 17.883 -3.180 20.132 1.00 67.69 197 ALA A C 1
ATOM 1567 O O . ALA A 1 197 ? 18.580 -2.173 20.182 1.00 67.69 197 ALA A O 1
ATOM 1568 N N . LYS A 1 198 ? 18.166 -4.201 19.307 1.00 77.00 198 LYS A N 1
ATOM 1569 C CA . LYS A 1 198 ? 19.257 -4.218 18.311 1.00 77.00 198 LYS A CA 1
ATOM 1570 C C . LYS A 1 198 ? 18.761 -4.220 16.857 1.00 77.00 198 LYS A C 1
ATOM 1572 O O . LYS A 1 198 ? 19.572 -4.344 15.942 1.00 77.00 198 LYS A O 1
ATOM 1577 N N . ALA A 1 199 ? 17.447 -4.148 16.625 1.00 83.25 199 ALA A N 1
ATOM 1578 C CA . ALA A 1 199 ? 16.916 -4.174 15.264 1.00 83.25 199 ALA A CA 1
ATOM 1579 C C . ALA A 1 199 ? 17.028 -2.787 14.617 1.00 83.25 199 ALA A C 1
ATOM 1581 O O . ALA A 1 199 ? 16.975 -1.772 15.316 1.00 83.25 199 ALA A O 1
ATOM 1582 N N . PRO A 1 200 ? 17.144 -2.718 13.282 1.00 88.56 200 PRO A N 1
ATOM 1583 C CA . PRO A 1 200 ? 17.112 -1.443 12.587 1.00 88.56 200 PRO A CA 1
ATOM 1584 C C . PRO A 1 200 ? 15.805 -0.677 12.864 1.00 88.56 200 PRO A C 1
ATOM 1586 O O . PRO A 1 200 ? 14.748 -1.306 12.957 1.00 88.56 200 PRO A O 1
ATOM 1589 N N . PRO A 1 201 ? 15.818 0.669 12.910 1.00 90.38 201 PRO A N 1
ATOM 1590 C CA . PRO A 1 201 ? 14.625 1.466 13.212 1.00 90.38 201 PRO A CA 1
ATOM 1591 C C . PRO A 1 201 ? 13.414 1.184 12.311 1.00 90.38 201 PRO A C 1
ATOM 1593 O O . PRO A 1 201 ? 12.279 1.288 12.769 1.00 90.38 201 PRO A O 1
ATOM 1596 N N . PHE A 1 202 ? 13.643 0.811 11.048 1.00 91.69 202 PHE A N 1
ATOM 1597 C CA . PHE A 1 202 ? 12.592 0.478 10.081 1.00 91.69 202 PHE A CA 1
ATOM 1598 C C . PHE A 1 202 ? 11.921 -0.881 10.334 1.00 91.69 202 PHE A C 1
ATOM 1600 O O . PHE A 1 202 ? 10.816 -1.097 9.848 1.00 91.69 202 PHE A O 1
ATOM 1607 N N . ASP A 1 203 ? 12.528 -1.794 11.108 1.00 90.62 203 ASP A N 1
ATOM 1608 C CA . ASP A 1 203 ? 11.953 -3.122 11.405 1.00 90.62 203 ASP A CA 1
ATOM 1609 C C . ASP A 1 203 ? 10.567 -3.011 12.056 1.00 90.62 203 ASP A C 1
ATOM 1611 O O . ASP A 1 203 ? 9.691 -3.845 11.834 1.00 90.62 203 ASP A O 1
ATOM 1615 N N . ARG A 1 204 ? 10.333 -1.916 12.789 1.00 90.88 204 ARG A N 1
ATOM 1616 C CA . ARG A 1 204 ? 9.040 -1.611 13.412 1.00 90.88 204 ARG A CA 1
ATOM 1617 C C . ARG A 1 204 ? 7.902 -1.401 12.410 1.00 90.88 204 ARG A C 1
ATOM 1619 O O . ARG A 1 204 ? 6.756 -1.374 12.829 1.00 90.88 204 ARG A O 1
ATOM 1626 N N . PHE A 1 205 ? 8.210 -1.216 11.129 1.00 94.31 205 PHE A N 1
ATOM 1627 C CA . PHE A 1 205 ? 7.236 -1.017 10.061 1.00 94.31 205 PHE A CA 1
ATOM 1628 C C . PHE A 1 205 ? 7.177 -2.212 9.109 1.00 94.31 205 PHE A C 1
ATOM 1630 O O . PHE A 1 205 ? 6.818 -2.045 7.953 1.00 94.31 205 PHE A O 1
ATOM 1637 N N . LYS A 1 206 ? 7.567 -3.415 9.538 1.00 95.06 206 LYS A N 1
ATOM 1638 C CA . LYS A 1 206 ? 7.579 -4.584 8.653 1.00 95.06 206 LYS A CA 1
ATOM 1639 C C . LYS A 1 206 ? 6.181 -5.121 8.333 1.00 95.06 206 LYS A C 1
ATOM 1641 O O . LYS A 1 206 ? 5.277 -5.068 9.158 1.00 95.06 206 LYS A O 1
ATOM 1646 N N . PHE A 1 207 ? 6.045 -5.718 7.156 1.00 97.00 207 PHE A N 1
ATOM 1647 C CA . PHE A 1 207 ? 4.921 -6.561 6.759 1.00 97.00 207 PHE A CA 1
ATOM 1648 C C . PHE A 1 207 ? 5.429 -7.877 6.172 1.00 97.00 207 PHE A C 1
ATOM 1650 O O . PHE A 1 207 ? 6.587 -7.994 5.752 1.00 97.00 207 PHE A O 1
ATOM 1657 N N . THR A 1 208 ? 4.552 -8.874 6.135 1.00 96.06 208 THR A N 1
ATOM 1658 C CA . THR A 1 208 ? 4.839 -10.177 5.544 1.00 96.06 208 THR A CA 1
ATOM 1659 C C . THR A 1 208 ? 3.884 -10.492 4.406 1.00 96.06 208 THR A C 1
ATOM 1661 O O . THR A 1 208 ? 2.701 -10.161 4.464 1.00 96.06 208 THR A O 1
ATOM 1664 N N . VAL A 1 209 ? 4.413 -11.140 3.371 1.00 96.94 209 VAL A N 1
ATOM 1665 C CA . VAL A 1 209 ? 3.654 -11.745 2.276 1.00 96.94 209 VAL A CA 1
ATOM 1666 C C . VAL A 1 209 ? 3.859 -13.249 2.380 1.00 96.94 209 VAL A C 1
ATOM 1668 O O . VAL A 1 209 ? 4.954 -13.753 2.119 1.00 96.94 209 VAL A O 1
ATOM 1671 N N . LYS A 1 210 ? 2.824 -13.964 2.816 1.00 95.25 210 LYS A N 1
ATOM 1672 C CA . LYS A 1 210 ? 2.839 -15.418 2.956 1.00 95.25 210 LYS A CA 1
ATOM 1673 C C . LYS A 1 210 ? 2.261 -16.065 1.700 1.00 95.25 210 LYS A C 1
ATOM 1675 O O . LYS A 1 210 ? 1.094 -15.860 1.368 1.00 95.25 210 LYS A O 1
ATOM 1680 N N . THR A 1 211 ? 3.108 -16.827 1.021 1.00 93.56 211 THR A N 1
ATOM 1681 C CA . THR A 1 211 ? 2.751 -17.752 -0.065 1.00 93.56 211 THR A CA 1
ATOM 1682 C C . THR A 1 211 ? 2.500 -19.153 0.510 1.00 93.56 211 THR A C 1
ATOM 1684 O O . THR A 1 211 ? 2.589 -19.338 1.726 1.00 93.56 211 THR A O 1
ATOM 1687 N N . GLN A 1 212 ? 2.196 -20.137 -0.342 1.00 88.69 212 GLN A N 1
ATOM 1688 C CA . GLN A 1 212 ? 2.040 -21.534 0.086 1.00 88.69 212 GLN A CA 1
ATOM 1689 C C . GLN A 1 212 ? 3.340 -22.095 0.683 1.00 88.69 212 GLN A C 1
ATOM 1691 O O . GLN A 1 212 ? 3.305 -22.711 1.744 1.00 88.69 212 GLN A O 1
ATOM 1696 N N . ASP A 1 213 ? 4.482 -21.784 0.065 1.00 88.81 213 ASP A N 1
ATOM 1697 C CA . ASP A 1 213 ? 5.761 -22.418 0.412 1.00 88.81 213 ASP A CA 1
ATOM 1698 C C . ASP A 1 213 ? 6.650 -21.550 1.308 1.00 88.81 213 ASP A C 1
ATOM 1700 O O . ASP A 1 213 ? 7.577 -22.038 1.955 1.00 88.81 213 ASP A O 1
ATOM 1704 N N . ARG A 1 214 ? 6.423 -20.231 1.322 1.00 92.88 214 ARG A N 1
ATOM 1705 C CA . ARG A 1 214 ? 7.342 -19.284 1.961 1.00 92.88 214 ARG A CA 1
ATOM 1706 C C . ARG A 1 214 ? 6.673 -18.005 2.444 1.00 92.88 214 ARG A C 1
ATOM 1708 O O . ARG A 1 214 ? 5.784 -17.457 1.792 1.00 92.88 214 ARG A O 1
ATOM 1715 N N . THR A 1 215 ? 7.199 -17.464 3.539 1.00 95.12 215 THR A N 1
ATOM 1716 C CA . THR A 1 215 ? 6.899 -16.109 4.014 1.00 95.12 215 THR A CA 1
ATOM 1717 C C . THR A 1 215 ? 8.021 -15.152 3.627 1.00 95.12 215 THR A C 1
ATOM 1719 O O . THR A 1 215 ? 9.194 -15.404 3.899 1.00 95.12 215 THR A O 1
ATOM 1722 N N . PHE A 1 216 ? 7.666 -14.030 3.009 1.00 97.06 216 PHE A N 1
ATOM 1723 C CA . PHE A 1 216 ? 8.598 -12.965 2.659 1.00 97.06 216 PHE A CA 1
ATOM 1724 C C . PHE A 1 216 ? 8.356 -11.752 3.551 1.00 97.06 216 PHE A C 1
ATOM 1726 O O . PHE A 1 216 ? 7.241 -11.242 3.593 1.00 97.06 216 PHE A O 1
ATOM 1733 N N . THR A 1 217 ? 9.402 -11.259 4.213 1.00 97.19 217 THR A N 1
ATOM 1734 C CA . THR A 1 217 ? 9.310 -10.087 5.095 1.00 97.19 217 THR A CA 1
ATOM 1735 C C . THR A 1 217 ? 9.956 -8.865 4.452 1.00 97.19 217 THR A C 1
ATOM 1737 O O . THR A 1 217 ? 11.109 -8.920 4.005 1.00 97.19 217 THR A O 1
ATOM 1740 N N . PHE A 1 218 ? 9.220 -7.757 4.442 1.00 98.19 218 PHE A N 1
ATOM 1741 C CA . PHE A 1 218 ? 9.653 -6.457 3.938 1.00 98.19 218 PHE A CA 1
ATOM 1742 C C . PHE A 1 218 ? 9.418 -5.375 4.990 1.00 98.19 218 PHE A C 1
ATOM 1744 O O . PHE A 1 218 ? 8.499 -5.487 5.791 1.00 98.19 218 PHE A O 1
ATOM 1751 N N . ALA A 1 219 ? 10.228 -4.322 4.974 1.00 97.44 219 ALA A N 1
ATOM 1752 C CA . ALA A 1 219 ? 10.113 -3.175 5.863 1.00 97.44 219 ALA A CA 1
ATOM 1753 C C . ALA A 1 219 ? 10.397 -1.869 5.093 1.00 97.44 219 ALA A C 1
ATOM 1755 O O . ALA A 1 219 ? 11.539 -1.643 4.668 1.00 97.44 219 ALA A O 1
ATOM 1756 N N . PRO A 1 220 ? 9.382 -1.019 4.859 1.00 97.50 220 PRO A N 1
ATOM 1757 C CA . PRO A 1 220 ? 9.575 0.354 4.409 1.00 97.50 220 PRO A CA 1
ATOM 1758 C C . PRO A 1 220 ? 10.140 1.255 5.510 1.00 97.50 220 PRO A C 1
ATOM 1760 O O . PRO A 1 220 ? 10.194 0.902 6.685 1.00 97.50 220 PRO A O 1
ATOM 1763 N N . ASP A 1 221 ? 10.534 2.461 5.107 1.00 94.69 221 ASP A N 1
ATOM 1764 C CA . ASP A 1 221 ? 11.178 3.435 5.992 1.00 94.69 221 ASP A CA 1
ATOM 1765 C C . ASP A 1 221 ? 10.177 4.237 6.858 1.00 94.69 221 ASP A C 1
ATOM 1767 O O . ASP A 1 221 ? 10.585 4.937 7.785 1.00 94.69 221 ASP A O 1
ATOM 1771 N N . SER A 1 222 ? 8.869 4.151 6.580 1.00 95.31 222 SER A N 1
ATOM 1772 C CA . SER A 1 222 ? 7.813 4.857 7.320 1.00 95.31 222 SER A CA 1
ATOM 1773 C C . SER A 1 222 ? 6.515 4.052 7.404 1.00 95.31 222 SER A C 1
ATOM 1775 O O . SER A 1 222 ? 6.292 3.122 6.626 1.00 95.31 222 SER A O 1
ATOM 1777 N N . VAL A 1 223 ? 5.650 4.439 8.347 1.00 94.38 223 VAL A N 1
ATOM 1778 C CA . VAL A 1 223 ? 4.326 3.830 8.545 1.00 94.38 223 VAL A CA 1
ATOM 1779 C C . VAL A 1 223 ? 3.371 4.102 7.380 1.00 94.38 223 VAL A C 1
ATOM 1781 O O . VAL A 1 223 ? 2.646 3.202 6.979 1.00 94.38 223 VAL A O 1
ATOM 1784 N N . ASP A 1 224 ? 3.414 5.285 6.766 1.00 93.44 224 ASP A N 1
ATOM 1785 C CA . ASP A 1 224 ? 2.544 5.582 5.617 1.00 93.44 224 ASP A CA 1
ATOM 1786 C C . ASP A 1 224 ? 2.869 4.650 4.448 1.00 93.44 224 ASP A C 1
ATOM 1788 O O . ASP A 1 224 ? 2.001 3.963 3.914 1.00 93.44 224 ASP A O 1
ATOM 1792 N N . LYS A 1 225 ? 4.168 4.491 4.158 1.00 96.50 225 LYS A N 1
ATOM 1793 C CA . LYS A 1 225 ? 4.642 3.548 3.142 1.00 96.50 225 LYS A CA 1
ATOM 1794 C C . LYS A 1 225 ? 4.289 2.101 3.484 1.00 96.50 225 LYS A C 1
ATOM 1796 O O . LYS A 1 225 ? 4.085 1.309 2.570 1.00 96.50 225 LYS A O 1
ATOM 1801 N N . LEU A 1 226 ? 4.239 1.729 4.765 1.00 97.25 226 LEU A N 1
ATOM 1802 C CA . LEU A 1 226 ? 3.781 0.400 5.183 1.00 97.25 226 LEU A CA 1
ATOM 1803 C C . LEU A 1 226 ? 2.356 0.139 4.707 1.00 97.25 226 LEU A C 1
ATOM 1805 O O . LEU A 1 226 ? 2.127 -0.875 4.049 1.00 97.25 226 LEU A O 1
ATOM 1809 N N . PHE A 1 227 ? 1.431 1.057 4.979 1.00 96.12 227 PHE A N 1
ATOM 1810 C CA . PHE A 1 227 ? 0.045 0.902 4.546 1.00 96.12 227 PHE A CA 1
ATOM 1811 C C . PHE A 1 227 ? -0.114 1.025 3.030 1.00 96.12 227 PHE A C 1
ATOM 1813 O O . PHE A 1 227 ? -0.854 0.229 2.455 1.00 96.12 227 PHE A O 1
ATOM 1820 N N . ASP A 1 228 ? 0.633 1.913 2.367 1.00 95.06 228 ASP A N 1
ATOM 1821 C CA . ASP A 1 228 ? 0.630 2.008 0.902 1.00 95.06 228 ASP A CA 1
ATOM 1822 C C . ASP A 1 228 ? 0.989 0.662 0.258 1.00 95.06 228 ASP A C 1
ATOM 1824 O O . ASP A 1 228 ? 0.243 0.142 -0.575 1.00 95.06 228 ASP A O 1
ATOM 1828 N N . TRP A 1 229 ? 2.108 0.058 0.679 1.00 97.62 229 TRP A N 1
ATOM 1829 C CA . TRP A 1 229 ? 2.568 -1.219 0.132 1.00 97.62 229 TRP A CA 1
ATOM 1830 C C . TRP A 1 229 ? 1.641 -2.373 0.505 1.00 97.62 229 TRP A C 1
ATOM 1832 O O . TRP A 1 229 ? 1.300 -3.181 -0.357 1.00 97.62 229 TRP A O 1
ATOM 1842 N N . VAL A 1 230 ? 1.203 -2.463 1.763 1.00 96.62 230 VAL A N 1
ATOM 1843 C CA . VAL A 1 230 ? 0.297 -3.529 2.215 1.00 96.62 230 VAL A CA 1
ATOM 1844 C C . VAL A 1 230 ? -1.017 -3.491 1.443 1.00 96.62 230 VAL A C 1
ATOM 1846 O O . VAL A 1 230 ? -1.447 -4.524 0.929 1.00 96.62 230 VAL A O 1
ATOM 1849 N N . HIS A 1 231 ? -1.637 -2.317 1.314 1.00 94.38 231 HIS A N 1
ATOM 1850 C CA . HIS A 1 231 ? -2.893 -2.182 0.587 1.00 94.38 231 HIS A CA 1
ATOM 1851 C C . HIS A 1 231 ? -2.713 -2.422 -0.913 1.00 94.38 231 HIS A C 1
ATOM 1853 O O . HIS A 1 231 ? -3.549 -3.101 -1.500 1.00 94.38 231 HIS A O 1
ATOM 1859 N N . ALA A 1 232 ? -1.620 -1.964 -1.531 1.00 94.31 232 ALA A N 1
ATOM 1860 C CA . ALA A 1 232 ? -1.355 -2.230 -2.946 1.00 94.31 232 ALA A CA 1
ATOM 1861 C C . ALA A 1 232 ? -1.142 -3.729 -3.235 1.00 94.31 232 ALA A C 1
ATOM 1863 O O . ALA A 1 232 ? -1.689 -4.269 -4.203 1.00 94.31 232 ALA A O 1
ATOM 1864 N N . VAL A 1 233 ? -0.404 -4.437 -2.370 1.00 95.75 233 VAL A N 1
ATOM 1865 C CA . VAL A 1 233 ? -0.196 -5.889 -2.502 1.00 95.75 233 VAL A CA 1
ATOM 1866 C C . VAL A 1 233 ? -1.505 -6.648 -2.264 1.00 95.75 233 VAL A C 1
ATOM 1868 O O . VAL A 1 233 ? -1.816 -7.555 -3.034 1.00 95.75 233 VAL A O 1
ATOM 1871 N N . ARG A 1 234 ? -2.308 -6.267 -1.258 1.00 93.62 234 ARG A N 1
ATOM 1872 C CA . ARG A 1 234 ? -3.635 -6.869 -1.012 1.00 93.62 234 ARG A CA 1
ATOM 1873 C C . ARG A 1 234 ? -4.587 -6.645 -2.187 1.00 93.62 234 ARG A C 1
ATOM 1875 O O . ARG A 1 234 ? -5.203 -7.608 -2.634 1.00 93.62 234 ARG A O 1
ATOM 1882 N N . ARG A 1 235 ? -4.652 -5.423 -2.735 1.00 90.75 235 ARG A N 1
ATOM 1883 C CA . ARG A 1 235 ? -5.427 -5.106 -3.952 1.00 90.75 235 ARG A CA 1
ATOM 1884 C C . ARG A 1 235 ? -5.059 -6.023 -5.103 1.00 90.75 235 ARG A C 1
ATOM 1886 O O . ARG A 1 235 ? -5.933 -6.640 -5.702 1.00 90.75 235 ARG A O 1
ATOM 1893 N N . SER A 1 236 ? -3.762 -6.141 -5.365 1.00 90.56 236 SER A N 1
ATOM 1894 C CA . SER A 1 236 ? -3.238 -6.988 -6.435 1.00 90.56 236 SER A CA 1
ATOM 1895 C C . SER A 1 236 ? -3.558 -8.470 -6.200 1.00 90.56 236 SER A C 1
ATOM 1897 O O . SER A 1 236 ? -4.039 -9.141 -7.108 1.00 90.56 236 SER A O 1
ATOM 1899 N N . SER A 1 237 ? -3.355 -8.976 -4.980 1.00 90.81 237 SER A N 1
ATOM 1900 C CA . SER A 1 237 ? -3.658 -10.367 -4.604 1.00 90.81 237 SER A CA 1
ATOM 1901 C C . SER A 1 237 ? -5.131 -10.722 -4.828 1.00 90.81 237 SER A C 1
ATOM 1903 O O . SER A 1 237 ? -5.419 -11.742 -5.452 1.00 90.81 237 SER A O 1
ATOM 1905 N N . ILE A 1 238 ? -6.054 -9.865 -4.377 1.00 86.81 238 ILE A N 1
ATOM 1906 C CA . ILE A 1 238 ? -7.501 -10.080 -4.523 1.00 86.81 238 ILE A CA 1
ATOM 1907 C C . ILE A 1 238 ? -7.894 -10.019 -6.000 1.00 86.81 238 ILE A C 1
ATOM 1909 O O . ILE A 1 238 ? -8.435 -10.983 -6.533 1.00 86.81 238 ILE A O 1
ATOM 1913 N N . PHE A 1 239 ? -7.546 -8.925 -6.683 1.00 83.62 239 PHE A N 1
ATOM 1914 C CA . PHE A 1 239 ? -7.966 -8.688 -8.062 1.00 83.62 239 PHE A CA 1
ATOM 1915 C C . PHE A 1 239 ? -7.461 -9.766 -9.031 1.00 83.62 239 PHE A C 1
ATOM 1917 O O . PHE A 1 239 ? -8.229 -10.293 -9.829 1.00 83.62 239 PHE A O 1
ATOM 1924 N N . TYR A 1 240 ? -6.177 -10.132 -8.960 1.00 84.25 240 TYR A N 1
ATOM 1925 C CA . TYR A 1 240 ? -5.606 -11.155 -9.848 1.00 84.25 240 TYR A CA 1
ATOM 1926 C C . TYR A 1 240 ? -5.784 -12.589 -9.323 1.00 84.25 240 TYR A C 1
ATOM 1928 O O . TYR A 1 240 ? -5.507 -13.547 -10.047 1.00 84.25 240 TYR A O 1
ATOM 1936 N N . GLY A 1 241 ? -6.237 -12.757 -8.076 1.00 81.12 241 GLY A N 1
ATOM 1937 C CA . GLY A 1 241 ? -6.632 -14.048 -7.511 1.00 81.12 241 GLY A CA 1
ATOM 1938 C C . GLY A 1 241 ? -7.952 -14.568 -8.079 1.00 81.12 241 GLY A C 1
ATOM 1939 O O . GLY A 1 241 ? -8.136 -15.782 -8.204 1.00 81.12 241 GLY A O 1
ATOM 1940 N N . GLU A 1 242 ? -8.844 -13.665 -8.489 1.00 75.06 242 GLU A N 1
ATOM 1941 C CA . GLU A 1 242 ? -10.118 -14.014 -9.106 1.00 75.06 242 GLU A CA 1
ATOM 1942 C C . GLU A 1 242 ? -9.929 -14.717 -10.460 1.00 75.06 242 GLU A C 1
ATOM 1944 O O . GLU A 1 242 ? -9.216 -14.265 -11.360 1.00 75.06 242 GLU A O 1
ATOM 1949 N N . SER A 1 243 ? -10.617 -15.849 -10.634 1.00 59.78 243 SER A N 1
ATOM 1950 C CA . SER A 1 243 ? -10.442 -16.752 -11.781 1.00 59.78 243 SER A CA 1
ATOM 1951 C C . SER A 1 243 ? -10.708 -16.083 -13.136 1.00 59.78 243 SER A C 1
ATOM 1953 O O . SER A 1 243 ? -10.131 -16.494 -14.141 1.00 59.78 243 SER A O 1
ATOM 1955 N N . LYS A 1 244 ? -11.541 -15.035 -13.159 1.00 61.12 244 LYS A N 1
ATOM 1956 C CA . LYS A 1 244 ? -11.946 -14.305 -14.368 1.00 61.12 244 LYS A CA 1
ATOM 1957 C C . LYS A 1 244 ? -10.818 -13.435 -14.953 1.00 61.12 244 LYS A C 1
ATOM 1959 O O . LYS A 1 244 ? -10.769 -13.265 -16.165 1.00 61.12 244 LYS A O 1
ATOM 1964 N N . PHE A 1 245 ? -9.851 -12.971 -14.148 1.00 58.56 245 PHE A N 1
ATOM 1965 C CA . PHE A 1 245 ? -8.730 -12.130 -14.623 1.00 58.56 245 PHE A CA 1
ATOM 1966 C C . PHE A 1 245 ? -7.478 -12.908 -15.020 1.00 58.56 245 PHE A C 1
ATOM 1968 O O . PHE A 1 245 ? -6.573 -12.337 -15.634 1.00 58.56 245 PHE A O 1
ATOM 1975 N N . LYS A 1 246 ? -7.452 -14.226 -14.782 1.00 55.47 246 LYS A N 1
ATOM 1976 C CA . LYS A 1 246 ? -6.438 -15.120 -15.366 1.00 55.47 246 LYS A CA 1
ATOM 1977 C C . LYS A 1 246 ? -6.475 -15.120 -16.903 1.00 55.47 246 LYS A C 1
ATOM 1979 O O . LYS A 1 246 ? -5.492 -15.504 -17.525 1.00 55.47 246 LYS A O 1
ATOM 1984 N N . GLN A 1 247 ? -7.589 -14.670 -17.492 1.00 51.22 247 GLN A N 1
ATOM 1985 C CA . GLN A 1 247 ? -7.830 -14.589 -18.935 1.00 51.22 247 GLN A CA 1
ATOM 1986 C C . GLN A 1 247 ? -7.519 -13.216 -19.553 1.00 51.22 247 GLN A C 1
ATOM 1988 O O . GLN A 1 247 ? -7.684 -13.063 -20.763 1.00 51.22 247 GLN A O 1
ATOM 1993 N N . LEU A 1 248 ? -7.074 -12.214 -18.770 1.00 54.09 248 LEU A N 1
ATOM 1994 C CA . LEU A 1 248 ? -6.589 -10.954 -19.352 1.00 54.09 248 LEU A CA 1
ATOM 1995 C C . LEU A 1 248 ? -5.554 -11.282 -20.427 1.00 54.09 248 LEU A C 1
ATOM 1997 O O . LEU A 1 248 ? -4.718 -12.140 -20.135 1.00 54.09 248 LEU A O 1
ATOM 2001 N N . PRO A 1 249 ? -5.568 -10.615 -21.602 1.00 46.94 249 PRO A N 1
ATOM 2002 C CA . PRO A 1 249 ? -4.736 -10.996 -22.732 1.00 46.94 249 PRO A CA 1
ATOM 2003 C C . PRO A 1 249 ? -3.291 -11.190 -22.277 1.00 46.94 249 PRO A C 1
ATOM 2005 O O . PRO A 1 249 ? -2.547 -10.229 -22.056 1.00 46.94 249 PRO A O 1
ATOM 2008 N N . GLN A 1 250 ? -2.893 -12.447 -22.093 1.00 47.03 250 GLN A N 1
ATOM 2009 C CA . GLN A 1 250 ? -1.496 -12.810 -22.090 1.00 47.03 250 GLN A CA 1
ATOM 2010 C C . GLN A 1 250 ? -1.156 -12.717 -23.558 1.00 47.03 250 GLN A C 1
ATOM 2012 O O . GLN A 1 250 ? -1.481 -13.615 -24.330 1.00 47.03 250 GLN A O 1
ATOM 2017 N N . VAL A 1 251 ? -0.695 -11.538 -23.982 1.00 44.72 251 VAL A N 1
ATOM 2018 C CA . VAL A 1 251 ? -0.284 -11.335 -25.367 1.00 44.72 251 VAL A CA 1
ATOM 2019 C C . VAL A 1 251 ? 0.678 -12.462 -25.660 1.00 44.72 251 VAL A C 1
ATOM 2021 O O . VAL A 1 251 ? 1.726 -12.516 -25.022 1.00 44.72 251 VAL A O 1
ATOM 2024 N N . ASN A 1 252 ? 0.268 -13.377 -26.541 1.00 41.56 252 ASN A N 1
ATOM 2025 C CA . ASN A 1 252 ? 1.043 -14.546 -26.914 1.00 41.56 252 ASN A CA 1
ATOM 2026 C C . ASN A 1 252 ? 2.497 -14.107 -27.114 1.00 41.56 252 ASN A C 1
ATOM 2028 O O . ASN A 1 252 ? 2.821 -13.436 -28.095 1.00 41.56 252 ASN A O 1
ATOM 2032 N N . GLU A 1 253 ? 3.368 -14.470 -26.168 1.00 45.50 253 GLU A N 1
ATOM 2033 C CA . GLU A 1 253 ? 4.800 -14.137 -26.174 1.00 45.50 253 GLU A CA 1
ATOM 2034 C C . GLU A 1 253 ? 5.524 -14.755 -27.385 1.00 45.50 253 GLU A C 1
ATOM 2036 O O . GLU A 1 253 ? 6.710 -14.533 -27.622 1.00 45.50 253 GLU A O 1
ATOM 2041 N N . THR A 1 254 ? 4.801 -15.548 -28.174 1.00 41.22 254 THR A N 1
ATOM 2042 C CA . THR A 1 254 ? 5.315 -16.475 -29.168 1.00 41.22 254 THR A CA 1
ATOM 2043 C C . THR A 1 254 ? 5.524 -15.909 -30.563 1.00 41.22 254 THR A C 1
ATOM 2045 O O . THR A 1 254 ? 6.130 -16.605 -31.372 1.00 41.22 254 THR A O 1
ATOM 2048 N N . LYS A 1 255 ? 5.151 -14.666 -30.893 1.00 48.72 255 LYS A N 1
ATOM 2049 C CA . LYS A 1 255 ? 5.467 -14.136 -32.235 1.00 48.72 255 LYS A CA 1
ATOM 2050 C C . LYS A 1 255 ? 6.663 -13.183 -32.224 1.00 48.72 255 LYS A C 1
ATOM 2052 O O . LYS A 1 255 ? 6.531 -11.966 -32.145 1.00 48.72 255 LYS A O 1
ATOM 2057 N N . LYS A 1 256 ? 7.848 -13.777 -32.437 1.00 51.03 256 LYS A N 1
ATOM 2058 C CA . LYS A 1 256 ? 9.075 -13.134 -32.973 1.00 51.03 256 LYS A CA 1
ATOM 2059 C C . LYS A 1 256 ? 8.905 -12.597 -34.406 1.00 51.03 256 LYS A C 1
ATOM 2061 O O . LYS A 1 256 ? 9.881 -12.215 -35.048 1.00 51.03 256 LYS A O 1
ATOM 2066 N N . GLU A 1 257 ? 7.689 -12.591 -34.929 1.00 56.44 257 GLU A N 1
ATOM 2067 C CA . GLU A 1 257 ? 7.414 -12.272 -36.315 1.00 56.44 257 GLU A CA 1
ATOM 2068 C C . GLU A 1 257 ? 6.887 -10.845 -36.396 1.00 56.44 257 GLU A C 1
ATOM 2070 O O . GLU A 1 257 ? 5.705 -10.570 -36.200 1.00 56.44 257 GLU A O 1
ATOM 2075 N N . TYR A 1 258 ? 7.796 -9.923 -36.698 1.00 59.91 258 TYR A N 1
ATOM 2076 C CA . TYR A 1 258 ? 7.440 -8.673 -37.354 1.00 59.91 258 TYR A CA 1
ATOM 2077 C C . TYR A 1 258 ? 6.998 -9.035 -38.785 1.00 59.91 258 TYR A C 1
ATOM 2079 O O . TYR A 1 258 ? 7.779 -8.937 -39.728 1.00 59.91 258 TYR A O 1
ATOM 2087 N N . GLN A 1 259 ? 5.789 -9.588 -38.953 1.00 54.44 259 GLN A N 1
ATOM 2088 C CA . GLN A 1 259 ? 5.261 -9.867 -40.290 1.00 54.44 259 GLN A CA 1
ATOM 2089 C C . GLN A 1 259 ? 4.977 -8.522 -40.959 1.00 54.44 259 GLN A C 1
ATOM 2091 O O . GLN A 1 259 ? 4.164 -7.757 -40.451 1.00 54.44 259 GLN A O 1
ATOM 2096 N N . ALA A 1 260 ? 5.730 -8.234 -42.027 1.00 48.34 260 ALA A N 1
ATOM 2097 C CA . ALA A 1 260 ? 5.635 -7.093 -42.943 1.00 48.34 260 ALA A CA 1
ATOM 2098 C C . ALA A 1 260 ? 4.527 -6.073 -42.598 1.00 48.34 260 ALA A C 1
ATOM 2100 O O . ALA A 1 260 ? 3.439 -6.081 -43.169 1.00 48.34 260 ALA A O 1
ATOM 2101 N N . LEU A 1 261 ? 4.805 -5.188 -41.636 1.00 49.19 261 LEU A N 1
ATOM 2102 C CA . LEU A 1 261 ? 3.856 -4.179 -41.172 1.00 49.19 261 LEU A CA 1
ATOM 2103 C C . LEU A 1 261 ? 3.792 -3.015 -42.162 1.00 49.19 261 LEU A C 1
ATOM 2105 O O . LEU A 1 261 ? 4.504 -2.022 -42.034 1.00 49.19 261 LEU A O 1
ATOM 2109 N N . GLY A 1 262 ? 2.883 -3.124 -43.122 1.00 50.28 262 GLY A N 1
ATOM 2110 C CA . GLY A 1 262 ? 2.211 -1.972 -43.703 1.00 50.28 262 GLY A CA 1
ATOM 2111 C C . GLY A 1 262 ? 0.843 -1.816 -43.048 1.00 50.28 262 GLY A C 1
ATOM 2112 O O . GLY A 1 262 ? -0.097 -2.447 -43.518 1.00 50.28 262 GLY A O 1
ATOM 2113 N N . SER A 1 263 ? 0.744 -1.043 -41.948 1.00 54.53 263 SER A N 1
ATOM 2114 C CA . SER A 1 263 ? -0.363 -0.073 -41.715 1.00 54.53 263 SER A CA 1
ATOM 2115 C C . SER A 1 263 ? -0.525 0.515 -40.294 1.00 54.53 263 SER A C 1
ATOM 2117 O O . SER A 1 263 ? -1.368 1.390 -40.147 1.00 54.53 263 SER A O 1
ATOM 2119 N N . ASN A 1 264 ? 0.247 0.165 -39.247 1.00 73.56 264 ASN A N 1
ATOM 2120 C CA . ASN A 1 264 ? 0.049 0.834 -37.934 1.00 73.56 264 ASN A CA 1
ATOM 2121 C C . ASN A 1 264 ? 1.317 1.092 -37.093 1.00 73.56 264 ASN A C 1
ATOM 2123 O O . ASN A 1 264 ? 1.328 0.896 -35.875 1.00 73.56 264 ASN A O 1
ATOM 2127 N N . VAL A 1 265 ? 2.402 1.534 -37.740 1.00 85.25 265 VAL A N 1
ATOM 2128 C CA . VAL A 1 265 ? 3.581 2.048 -37.023 1.00 85.25 265 VAL A CA 1
ATOM 2129 C C . VAL A 1 265 ? 3.216 3.379 -36.372 1.00 85.25 265 VAL A C 1
ATOM 2131 O O . VAL A 1 265 ? 2.939 4.361 -37.055 1.00 85.25 265 VAL A O 1
ATOM 2134 N N . GLN A 1 266 ? 3.248 3.421 -35.044 1.00 89.00 266 GLN A N 1
ATOM 2135 C CA . GLN A 1 266 ? 2.883 4.608 -34.271 1.00 89.00 266 GLN A CA 1
ATOM 2136 C C . GLN A 1 266 ? 4.098 5.488 -33.973 1.00 89.00 266 GLN A C 1
ATOM 2138 O O . GLN A 1 266 ? 3.983 6.713 -33.891 1.00 89.00 266 GLN A O 1
ATOM 2143 N N . PHE A 1 267 ? 5.264 4.869 -33.762 1.00 93.62 267 PHE A N 1
ATOM 2144 C CA . PHE A 1 267 ? 6.519 5.574 -33.518 1.00 93.62 267 PHE A CA 1
ATOM 2145 C C . PHE A 1 267 ? 7.722 4.664 -33.772 1.00 93.62 267 PHE A C 1
ATOM 2147 O O . PHE A 1 267 ? 7.653 3.458 -33.543 1.00 93.62 267 PHE A O 1
ATOM 2154 N N . GLN A 1 268 ? 8.840 5.219 -34.228 1.00 93.94 268 GLN A N 1
ATOM 2155 C CA . GLN A 1 268 ? 10.059 4.446 -34.452 1.00 93.94 268 GLN A CA 1
ATOM 2156 C C . GLN A 1 268 ? 11.309 5.313 -34.372 1.00 93.94 268 GLN A C 1
ATOM 2158 O O . GLN A 1 268 ? 11.242 6.536 -34.488 1.00 93.94 268 GLN A O 1
ATOM 2163 N N . GLY A 1 269 ? 12.455 4.666 -34.192 1.00 94.50 269 GLY A N 1
ATOM 2164 C CA . GLY A 1 269 ? 13.749 5.331 -34.181 1.00 94.50 269 GLY A CA 1
ATOM 2165 C C . GLY A 1 269 ? 14.819 4.547 -33.434 1.00 94.50 269 GLY A C 1
ATOM 2166 O O . GLY A 1 269 ? 14.571 3.490 -32.851 1.00 94.50 269 GLY A O 1
ATOM 2167 N N . VAL A 1 270 ? 16.031 5.091 -33.454 1.00 96.06 270 VAL A N 1
ATOM 2168 C CA . VAL A 1 270 ? 17.196 4.491 -32.805 1.00 96.06 270 VAL A CA 1
ATOM 2169 C C . VAL A 1 270 ? 17.166 4.750 -31.299 1.00 96.06 270 VAL A C 1
ATOM 2171 O O . VAL A 1 270 ? 17.006 5.886 -30.855 1.00 96.06 270 VAL A O 1
ATOM 2174 N N . LEU A 1 271 ? 17.374 3.695 -30.512 1.00 96.94 271 LEU A N 1
ATOM 2175 C CA . LEU A 1 271 ? 17.533 3.753 -29.062 1.00 96.94 271 LEU A CA 1
ATOM 2176 C C . LEU A 1 271 ? 18.733 2.912 -28.619 1.00 96.94 271 LEU A C 1
ATOM 2178 O O . LEU A 1 271 ? 19.003 1.836 -29.155 1.00 96.94 271 LEU A O 1
ATOM 2182 N N . GLY A 1 272 ? 19.433 3.358 -27.580 1.00 95.75 272 GLY A N 1
ATOM 2183 C CA . GLY A 1 272 ? 20.286 2.470 -26.797 1.00 95.75 272 GLY A CA 1
ATOM 2184 C C . GLY A 1 272 ? 19.408 1.552 -25.950 1.00 95.75 272 GLY A C 1
ATOM 2185 O O . GLY A 1 272 ? 18.464 2.020 -25.328 1.00 95.75 272 GLY A O 1
ATOM 2186 N N . LYS A 1 273 ? 19.696 0.252 -25.898 1.00 94.62 273 LYS A N 1
ATOM 2187 C CA . LYS A 1 273 ? 18.963 -0.713 -25.069 1.00 94.62 273 LYS A CA 1
ATOM 2188 C C . LYS A 1 273 ? 19.911 -1.455 -24.137 1.00 94.62 273 LYS A C 1
ATOM 2190 O O . LYS A 1 273 ? 20.924 -1.995 -24.587 1.00 94.62 273 LYS A O 1
ATOM 2195 N N . GLN A 1 274 ? 19.535 -1.570 -22.867 1.00 93.81 274 GLN A N 1
ATOM 2196 C CA . GLN A 1 274 ? 20.283 -2.345 -21.882 1.00 93.81 274 GLN A CA 1
ATOM 2197 C C . GLN A 1 274 ? 19.988 -3.856 -21.992 1.00 93.81 274 GLN A C 1
ATOM 2199 O O . GLN A 1 274 ? 18.844 -4.304 -22.174 1.00 93.81 274 GLN A O 1
ATOM 2204 N N . GLY A 1 275 ? 21.043 -4.667 -21.903 1.00 90.44 275 GLY A N 1
ATOM 2205 C CA . GLY A 1 275 ? 20.973 -6.125 -21.781 1.00 90.44 275 GLY A CA 1
ATOM 2206 C C . GLY A 1 275 ? 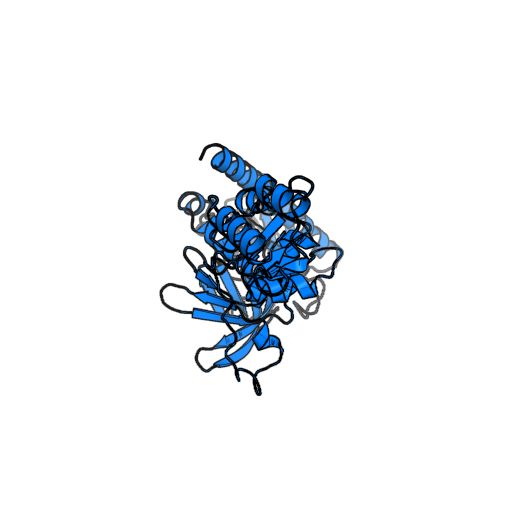20.392 -6.567 -20.433 1.00 90.44 275 GLY A C 1
ATOM 2207 O O . GLY A 1 275 ? 20.430 -5.825 -19.464 1.00 90.44 275 GLY A O 1
ATOM 2208 N N . GLY A 1 276 ? 19.825 -7.777 -20.365 1.00 86.69 276 GLY A N 1
ATOM 2209 C CA . GLY A 1 276 ? 19.284 -8.330 -19.109 1.00 86.69 276 GLY A CA 1
ATOM 2210 C C . GLY A 1 276 ? 20.362 -8.822 -18.160 1.00 86.69 276 GLY A C 1
ATOM 2211 O O . GLY A 1 276 ? 20.529 -8.262 -17.086 1.00 86.69 276 GLY A O 1
ATOM 2212 N N . SER A 1 277 ? 21.098 -9.847 -18.589 1.00 85.62 277 SER A N 1
ATOM 2213 C CA . SER A 1 277 ? 22.070 -10.544 -17.743 1.00 85.62 277 SER A CA 1
ATOM 2214 C C . SER A 1 277 ? 23.354 -9.740 -17.542 1.00 85.62 277 SER A C 1
ATOM 2216 O O . SER A 1 277 ? 23.768 -9.509 -16.417 1.00 85.62 277 SER A O 1
ATOM 2218 N N . PHE A 1 278 ? 23.956 -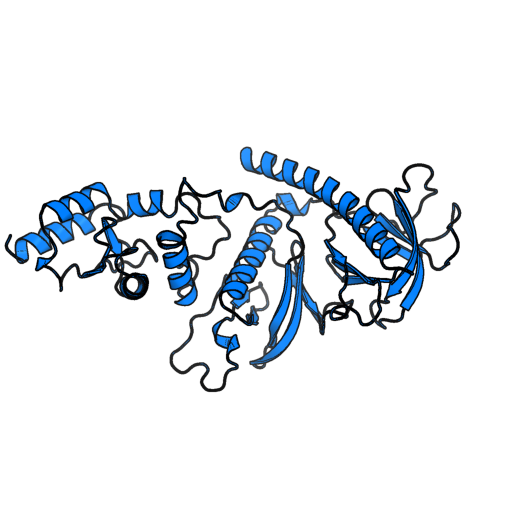9.264 -18.637 1.00 84.94 278 PHE A N 1
ATOM 2219 C CA . PHE A 1 278 ? 25.243 -8.554 -18.600 1.00 84.94 278 PHE A CA 1
ATOM 2220 C C . PHE A 1 278 ? 25.111 -7.030 -18.553 1.00 84.94 278 PHE A C 1
ATOM 2222 O O . PHE A 1 278 ? 26.117 -6.333 -18.550 1.00 84.94 278 PHE A O 1
ATOM 2229 N N . MET A 1 279 ? 23.883 -6.497 -18.596 1.00 87.19 279 MET A N 1
ATOM 2230 C CA . MET A 1 279 ? 23.599 -5.056 -18.501 1.00 87.19 279 MET A CA 1
ATOM 2231 C C . MET A 1 279 ? 24.348 -4.161 -19.517 1.00 87.19 279 MET A C 1
ATOM 2233 O O . MET A 1 279 ? 24.350 -2.940 -19.389 1.00 87.19 279 MET A O 1
ATOM 2237 N N . THR A 1 280 ? 24.918 -4.746 -20.577 1.00 90.69 280 THR A N 1
ATOM 2238 C CA . THR A 1 280 ? 25.601 -4.031 -21.664 1.00 90.69 280 THR A CA 1
ATOM 2239 C C . THR A 1 280 ? 24.611 -3.241 -22.506 1.00 90.69 280 THR A C 1
ATOM 2241 O O . THR A 1 280 ? 23.535 -3.754 -22.828 1.00 90.69 280 THR A O 1
ATOM 2244 N N . TRP A 1 281 ? 25.001 -2.051 -22.946 1.00 93.06 281 TRP A N 1
ATOM 2245 C CA . TRP A 1 281 ? 24.188 -1.218 -23.825 1.00 93.06 281 TRP A CA 1
ATOM 2246 C C . TRP A 1 281 ? 24.481 -1.510 -25.289 1.00 93.06 281 TRP A C 1
ATOM 2248 O O . TRP A 1 281 ? 25.638 -1.591 -25.690 1.00 93.06 281 TRP A O 1
ATOM 2258 N N . LYS A 1 282 ? 23.429 -1.675 -26.091 1.00 92.56 282 LYS A N 1
ATOM 2259 C CA . LYS A 1 282 ? 23.550 -1.853 -27.539 1.00 92.56 282 LYS A CA 1
ATOM 2260 C C . LYS A 1 282 ? 22.529 -0.988 -28.260 1.00 92.56 282 LYS A C 1
ATOM 2262 O O . LYS A 1 282 ? 21.376 -0.927 -27.839 1.00 92.56 282 LYS A O 1
ATOM 2267 N N . THR A 1 283 ? 22.947 -0.360 -29.349 1.00 94.25 283 THR A N 1
ATOM 2268 C CA . THR A 1 283 ? 22.067 0.423 -30.219 1.00 94.25 283 THR A CA 1
ATOM 2269 C C . THR A 1 283 ? 21.104 -0.499 -30.957 1.00 94.25 283 THR A C 1
ATOM 2271 O O . THR A 1 283 ? 21.499 -1.558 -31.451 1.00 94.25 283 THR A O 1
ATOM 2274 N N . ARG A 1 284 ? 19.826 -0.134 -30.985 1.00 94.62 284 ARG A N 1
ATOM 2275 C CA . ARG A 1 284 ? 18.741 -0.890 -31.609 1.00 94.62 284 ARG A CA 1
ATOM 2276 C C . ARG A 1 284 ? 17.851 0.073 -32.371 1.00 94.62 284 ARG A C 1
ATOM 2278 O O . ARG A 1 284 ? 17.523 1.135 -31.846 1.00 94.62 284 ARG A O 1
ATOM 2285 N N . TRP A 1 285 ? 17.424 -0.308 -33.569 1.00 93.44 285 TRP A N 1
ATOM 2286 C CA . TRP A 1 285 ? 16.229 0.302 -34.132 1.00 93.44 285 TRP A CA 1
ATOM 2287 C C . TRP A 1 285 ? 15.011 -0.244 -33.394 1.00 93.44 285 TRP A C 1
ATOM 2289 O O . TRP A 1 285 ? 14.861 -1.462 -33.276 1.00 93.44 285 TRP A O 1
ATOM 2299 N N . CYS A 1 286 ? 14.168 0.644 -32.882 1.00 94.31 286 CYS A N 1
ATOM 2300 C CA . CYS A 1 286 ? 12.954 0.301 -32.158 1.00 94.31 286 CYS A CA 1
ATOM 2301 C C . CYS A 1 286 ? 11.727 0.757 -32.948 1.00 94.31 286 CYS A C 1
ATOM 2303 O O . CYS A 1 286 ? 11.721 1.851 -33.512 1.00 94.31 286 CYS A O 1
ATOM 2305 N N . VAL A 1 287 ? 10.682 -0.070 -32.959 1.00 91.75 287 VAL A N 1
ATOM 2306 C CA . VAL A 1 287 ? 9.411 0.204 -33.640 1.00 91.75 287 VAL A CA 1
ATOM 2307 C C . VAL A 1 287 ? 8.271 -0.088 -32.677 1.00 91.75 287 VAL A C 1
ATOM 2309 O O . VAL A 1 287 ? 8.111 -1.219 -32.222 1.00 91.75 287 VAL A O 1
ATOM 2312 N N . LEU A 1 288 ? 7.484 0.935 -32.365 1.00 90.50 288 LEU A N 1
ATOM 2313 C CA . LEU A 1 288 ? 6.203 0.810 -31.689 1.00 90.50 288 LEU A CA 1
ATOM 2314 C C . LEU A 1 288 ? 5.116 0.636 -32.753 1.00 90.50 288 LEU A C 1
ATOM 2316 O O . LEU A 1 288 ? 4.869 1.543 -33.552 1.00 90.50 288 LEU A O 1
ATOM 2320 N N . SER A 1 289 ? 4.488 -0.535 -32.762 1.00 85.19 289 SER A N 1
ATOM 2321 C CA . SER A 1 289 ? 3.410 -0.867 -33.690 1.00 85.19 289 SER A CA 1
ATOM 2322 C C . SER A 1 289 ? 2.320 -1.641 -32.959 1.00 85.19 289 SER A C 1
ATOM 2324 O O . SER A 1 289 ? 2.598 -2.655 -32.311 1.00 85.19 289 SER A O 1
ATOM 2326 N N . GLY A 1 290 ? 1.080 -1.163 -33.055 1.00 79.56 290 GLY A N 1
ATOM 2327 C CA . GLY A 1 290 ? -0.041 -1.692 -32.277 1.00 79.56 290 GLY A CA 1
ATOM 2328 C C . GLY A 1 290 ? 0.215 -1.598 -30.767 1.00 79.56 290 GLY A C 1
ATOM 2329 O O . GLY A 1 290 ? 0.258 -0.513 -30.201 1.00 79.56 290 GLY A O 1
ATOM 2330 N N . HIS A 1 291 ? 0.399 -2.741 -30.105 1.00 77.94 291 HIS A N 1
ATOM 2331 C CA . HIS A 1 291 ? 0.667 -2.809 -28.660 1.00 77.94 291 HIS A CA 1
ATOM 2332 C C . HIS A 1 291 ? 1.960 -3.552 -28.333 1.00 77.94 291 HIS A C 1
ATOM 2334 O O . HIS A 1 291 ? 2.105 -4.156 -27.265 1.00 77.94 291 HIS A O 1
ATOM 2340 N N . VAL A 1 292 ? 2.910 -3.522 -29.264 1.00 84.25 292 VAL A N 1
ATOM 2341 C CA . VAL A 1 292 ? 4.187 -4.211 -29.132 1.00 84.25 292 VAL A CA 1
ATOM 2342 C C . VAL A 1 292 ? 5.319 -3.260 -29.508 1.00 84.25 292 VAL A C 1
ATOM 2344 O O . VAL A 1 292 ? 5.282 -2.584 -30.538 1.00 84.25 292 VAL A O 1
ATOM 2347 N N . LEU A 1 293 ? 6.344 -3.219 -28.658 1.00 90.38 293 LEU A N 1
ATOM 2348 C CA . LEU A 1 293 ? 7.612 -2.565 -28.948 1.00 90.38 293 LEU A CA 1
ATOM 2349 C C . LEU A 1 293 ? 8.597 -3.605 -29.485 1.00 90.38 293 LEU A C 1
ATOM 2351 O O . LEU A 1 293 ? 9.106 -4.446 -28.740 1.00 90.38 293 LEU A O 1
ATOM 2355 N N . TYR A 1 294 ? 8.880 -3.536 -30.778 1.00 89.12 294 TYR A N 1
ATOM 2356 C CA . TYR A 1 294 ? 9.878 -4.363 -31.448 1.00 89.12 294 TYR A CA 1
ATOM 2357 C C . TYR A 1 294 ? 11.242 -3.684 -31.405 1.00 89.12 294 TYR A C 1
ATOM 2359 O O . TYR A 1 294 ? 11.336 -2.459 -31.497 1.00 89.12 294 TYR A O 1
ATOM 2367 N N . TYR A 1 295 ? 12.313 -4.471 -31.308 1.00 91.00 295 TYR A N 1
ATOM 2368 C CA . TYR A 1 295 ? 13.676 -3.966 -31.453 1.00 91.00 295 TYR A CA 1
ATOM 2369 C C . TYR A 1 295 ? 14.530 -4.896 -32.318 1.00 91.00 295 TYR A C 1
ATOM 2371 O O . TYR A 1 295 ? 14.456 -6.122 -32.215 1.00 91.00 295 TYR A O 1
ATOM 2379 N N . PHE A 1 296 ? 15.379 -4.315 -33.162 1.00 89.69 296 PHE A N 1
ATOM 2380 C CA . PHE A 1 296 ? 16.152 -5.025 -34.185 1.00 89.69 296 PHE A CA 1
ATOM 2381 C C . PHE A 1 296 ? 17.646 -5.002 -33.866 1.00 89.69 296 PHE A C 1
ATOM 2383 O O . PHE A 1 296 ? 18.128 -4.097 -33.189 1.00 89.69 296 PHE A O 1
ATOM 2390 N N . LYS A 1 297 ? 18.400 -6.020 -34.316 1.00 86.88 297 LYS A N 1
ATOM 2391 C CA . LYS A 1 297 ? 19.859 -6.073 -34.079 1.00 86.88 297 LYS A CA 1
ATOM 2392 C C . LYS A 1 297 ? 20.576 -4.907 -34.768 1.00 86.88 297 LYS A C 1
ATOM 2394 O O . LYS A 1 297 ? 21.534 -4.389 -34.199 1.00 86.88 297 LYS A O 1
ATOM 2399 N N . SER A 1 298 ? 20.093 -4.534 -35.954 1.00 81.00 298 SER A N 1
ATOM 2400 C CA . SER A 1 298 ? 20.561 -3.394 -36.739 1.00 81.00 298 SER A CA 1
ATOM 2401 C C . SER A 1 298 ? 20.054 -2.068 -36.166 1.00 81.00 298 SER A C 1
ATOM 2403 O O . SER A 1 298 ? 18.991 -2.005 -35.543 1.00 81.00 298 SER A O 1
ATOM 2405 N N . SER A 1 299 ? 20.826 -1.008 -36.388 1.00 80.06 299 SER A N 1
ATOM 2406 C CA . SER A 1 299 ? 20.438 0.382 -36.135 1.00 80.06 299 SER A CA 1
ATOM 2407 C C . SER A 1 299 ? 19.862 1.076 -37.370 1.00 80.06 299 SER A C 1
ATOM 2409 O O . SER A 1 299 ? 19.587 2.267 -37.298 1.00 80.06 299 SER A O 1
ATOM 2411 N N . ASN A 1 300 ? 19.705 0.367 -38.489 1.00 83.50 300 ASN A N 1
ATOM 2412 C CA . ASN A 1 300 ? 19.052 0.882 -39.691 1.00 83.50 300 ASN A CA 1
ATOM 2413 C C . ASN A 1 300 ? 17.546 0.606 -39.641 1.00 83.50 300 ASN A C 1
ATOM 2415 O O . ASN A 1 300 ? 17.113 -0.325 -38.957 1.00 83.50 300 ASN A O 1
ATOM 2419 N N . THR A 1 301 ? 16.770 1.379 -40.403 1.00 82.38 301 THR A N 1
ATOM 2420 C CA . THR A 1 301 ? 15.333 1.149 -40.583 1.00 82.38 301 THR A CA 1
ATOM 2421 C C . THR A 1 301 ? 15.080 -0.288 -41.065 1.00 82.38 301 THR A C 1
ATOM 2423 O O . THR A 1 301 ? 15.624 -0.665 -42.107 1.00 82.38 301 THR A O 1
ATOM 2426 N N . PRO A 1 302 ? 14.281 -1.089 -40.336 1.00 79.81 302 PRO A N 1
ATOM 2427 C CA . PRO A 1 302 ? 13.951 -2.454 -40.709 1.00 79.81 302 PRO A CA 1
ATOM 2428 C C . PRO A 1 302 ? 13.193 -2.494 -42.030 1.00 79.81 302 PRO A C 1
ATOM 2430 O O . PRO A 1 302 ? 12.300 -1.680 -42.273 1.00 79.81 302 PRO A O 1
ATOM 2433 N N . LYS A 1 303 ? 13.527 -3.472 -42.864 1.00 75.31 303 LYS A N 1
ATOM 2434 C CA . LYS A 1 303 ? 12.827 -3.779 -44.110 1.00 75.31 303 LYS A CA 1
ATOM 2435 C C . LYS A 1 303 ? 11.842 -4.937 -43.896 1.00 75.31 303 LYS A C 1
ATOM 2437 O O . LYS A 1 303 ? 12.022 -5.732 -42.969 1.00 75.31 303 LYS A O 1
ATOM 2442 N N . PRO A 1 304 ? 10.792 -5.065 -44.727 1.00 69.25 304 PRO A N 1
ATOM 2443 C CA . PRO A 1 304 ? 9.937 -6.250 -44.714 1.00 69.25 304 PRO A CA 1
ATOM 2444 C C . PRO A 1 304 ? 10.774 -7.536 -44.818 1.00 69.25 304 PRO A C 1
ATOM 2446 O O . PRO A 1 304 ? 11.629 -7.641 -45.692 1.00 69.25 304 PRO A O 1
ATOM 2449 N N . GLY A 1 305 ? 10.544 -8.490 -43.912 1.00 66.44 305 GLY A N 1
ATOM 2450 C CA . GLY A 1 305 ? 11.320 -9.735 -43.819 1.00 66.44 305 GLY A CA 1
ATOM 2451 C C . GLY A 1 305 ? 12.490 -9.700 -42.826 1.00 66.44 305 GLY A C 1
ATOM 2452 O O . GLY A 1 305 ? 13.012 -10.759 -42.476 1.00 66.44 305 GLY A O 1
ATOM 2453 N N . ASP A 1 306 ? 12.869 -8.528 -42.301 1.00 73.38 306 ASP A N 1
ATOM 2454 C CA . ASP A 1 306 ? 13.901 -8.445 -41.265 1.00 73.38 306 ASP A CA 1
ATOM 2455 C C . ASP A 1 306 ? 13.445 -9.126 -39.967 1.00 73.38 306 ASP A C 1
ATOM 2457 O O . ASP A 1 306 ? 12.390 -8.833 -39.398 1.00 73.38 306 ASP A O 1
ATOM 2461 N N . SER A 1 307 ? 14.293 -10.010 -39.440 1.00 73.88 307 SER A N 1
ATOM 2462 C CA . SER A 1 307 ? 14.046 -10.665 -38.157 1.00 73.88 307 SER A CA 1
ATOM 2463 C C . SER A 1 307 ? 14.271 -9.699 -36.993 1.00 73.88 307 SER A C 1
ATOM 2465 O O . SER A 1 307 ? 15.371 -9.164 -36.800 1.00 73.88 307 SER A O 1
ATOM 2467 N N . CYS A 1 308 ? 13.248 -9.517 -36.157 1.00 80.56 308 CYS A N 1
ATOM 2468 C CA . CYS A 1 308 ? 13.395 -8.744 -34.930 1.00 80.56 308 CYS A CA 1
ATOM 2469 C C . CYS A 1 308 ? 14.324 -9.466 -33.934 1.00 80.56 308 CYS A C 1
ATOM 2471 O O . CYS A 1 308 ? 14.371 -10.695 -33.850 1.00 80.56 308 CYS A O 1
ATOM 2473 N N . ALA A 1 309 ? 15.088 -8.695 -33.157 1.00 85.19 309 ALA A N 1
ATOM 2474 C CA . ALA A 1 309 ? 15.903 -9.243 -32.071 1.00 85.19 309 ALA A CA 1
ATOM 2475 C C . ALA A 1 309 ? 15.056 -9.586 -30.838 1.00 85.19 309 ALA A C 1
ATOM 2477 O O . ALA A 1 309 ? 15.486 -10.364 -29.985 1.00 85.19 309 ALA A O 1
ATOM 2478 N N . GLY A 1 310 ? 13.884 -8.972 -30.726 1.00 86.94 310 GLY A N 1
ATOM 2479 C CA . GLY A 1 310 ? 12.861 -9.303 -29.755 1.00 86.94 310 GLY A CA 1
ATOM 2480 C C . GLY A 1 310 ? 11.699 -8.325 -29.825 1.00 86.94 310 GLY A C 1
ATOM 2481 O O . GLY A 1 310 ? 11.748 -7.305 -30.518 1.00 86.94 310 GLY A O 1
ATOM 2482 N N . SER A 1 311 ? 10.666 -8.658 -29.071 1.00 86.00 311 SER A N 1
ATOM 2483 C CA . SER A 1 311 ? 9.445 -7.887 -28.918 1.00 86.00 311 SER A CA 1
ATOM 2484 C C . SER A 1 311 ? 9.121 -7.755 -27.434 1.00 86.00 311 SER A C 1
ATOM 2486 O O . SER A 1 311 ? 9.493 -8.599 -26.618 1.00 86.00 311 SER A O 1
ATOM 2488 N N . ILE A 1 312 ? 8.476 -6.652 -27.073 1.00 86.69 312 ILE A N 1
ATOM 2489 C CA . ILE A 1 312 ? 7.972 -6.395 -25.727 1.00 86.69 312 ILE A CA 1
ATOM 2490 C C . ILE A 1 312 ? 6.499 -6.052 -25.902 1.00 86.69 312 ILE A C 1
ATOM 2492 O O . ILE A 1 312 ? 6.200 -4.961 -26.396 1.00 86.69 312 ILE A O 1
ATOM 2496 N N . PRO A 1 313 ? 5.571 -6.954 -25.548 1.00 79.81 313 PRO A N 1
ATOM 2497 C CA . PRO A 1 313 ? 4.173 -6.588 -25.422 1.00 79.81 313 PRO A CA 1
ATOM 2498 C C . PRO A 1 313 ? 4.068 -5.458 -24.406 1.00 79.81 313 PRO A C 1
ATOM 2500 O O . PRO A 1 313 ? 4.377 -5.649 -23.234 1.00 79.81 313 PRO A O 1
ATOM 2503 N N . ILE A 1 314 ? 3.670 -4.269 -24.852 1.00 79.50 314 ILE A N 1
ATOM 2504 C CA . ILE A 1 314 ? 3.515 -3.124 -23.950 1.00 79.50 314 ILE A CA 1
ATOM 2505 C C . ILE A 1 314 ? 2.131 -3.103 -23.303 1.00 79.50 314 ILE A C 1
ATOM 2507 O O . ILE A 1 314 ? 1.839 -2.214 -22.514 1.00 79.50 314 ILE A O 1
ATOM 2511 N N . VAL A 1 315 ? 1.283 -4.095 -23.589 1.00 69.12 315 VAL A N 1
ATOM 2512 C CA . VAL A 1 315 ? -0.033 -4.256 -22.965 1.00 69.12 315 VAL A CA 1
ATOM 2513 C C . VAL A 1 315 ? 0.110 -4.222 -21.443 1.00 69.12 315 VAL A C 1
ATOM 2515 O O . VAL A 1 315 ? 0.786 -5.058 -20.845 1.00 69.12 315 VAL A O 1
ATOM 2518 N N . MET A 1 316 ? -0.520 -3.215 -20.833 1.00 70.81 316 MET A N 1
ATOM 2519 C CA . MET A 1 316 ? -0.509 -2.929 -19.394 1.00 70.81 316 MET A CA 1
ATOM 2520 C C . MET A 1 316 ? 0.856 -2.583 -18.773 1.00 70.81 316 MET A C 1
ATOM 2522 O O . MET A 1 316 ? 0.877 -2.293 -17.575 1.00 70.81 316 MET A O 1
ATOM 2526 N N . CYS A 1 317 ? 1.951 -2.533 -19.545 1.00 83.19 317 CYS A N 1
ATOM 2527 C CA . CYS A 1 317 ? 3.294 -2.211 -19.044 1.00 83.19 317 CYS A CA 1
ATOM 2528 C C . CYS A 1 317 ? 3.343 -0.853 -18.350 1.00 83.19 317 CYS A C 1
ATOM 2530 O O . CYS A 1 317 ? 2.601 0.065 -18.688 1.00 83.19 317 CYS A O 1
ATOM 2532 N N . ASP A 1 318 ? 4.256 -0.696 -17.398 1.00 85.50 318 ASP A N 1
ATOM 2533 C CA . ASP A 1 318 ? 4.470 0.597 -16.755 1.00 85.50 318 ASP A CA 1
ATOM 2534 C C . ASP A 1 318 ? 5.655 1.322 -17.395 1.00 85.50 318 ASP A C 1
ATOM 2536 O O . ASP A 1 318 ? 6.789 0.843 -17.340 1.00 85.50 318 ASP A O 1
ATOM 2540 N N . VAL A 1 319 ? 5.372 2.457 -18.037 1.00 91.69 319 VAL A N 1
ATOM 2541 C CA . VAL A 1 319 ? 6.357 3.292 -18.733 1.00 91.69 319 VAL A CA 1
ATOM 2542 C C . VAL A 1 319 ? 6.772 4.423 -17.802 1.00 91.69 319 VAL A C 1
ATOM 2544 O O . VAL A 1 319 ? 5.923 5.179 -17.333 1.00 91.69 319 VAL A O 1
ATOM 2547 N N . ARG A 1 320 ? 8.075 4.567 -17.551 1.00 91.38 320 ARG A N 1
ATOM 2548 C CA . ARG A 1 320 ? 8.609 5.637 -16.700 1.00 91.38 320 ARG A CA 1
ATOM 2549 C C . ARG A 1 320 ? 9.843 6.268 -17.301 1.00 91.38 320 ARG A C 1
ATOM 2551 O O . ARG A 1 320 ? 10.697 5.568 -17.842 1.00 91.38 320 ARG A O 1
ATOM 2558 N N . GLU A 1 321 ? 9.989 7.574 -17.124 1.00 92.38 321 GLU A N 1
ATOM 2559 C CA . GLU A 1 321 ? 11.311 8.185 -17.216 1.00 92.38 321 GLU A CA 1
ATOM 2560 C C . GLU A 1 321 ? 12.215 7.599 -16.127 1.00 92.38 321 GLU A C 1
ATOM 2562 O O . GLU A 1 321 ? 11.779 7.390 -14.995 1.00 92.38 321 GLU A O 1
ATOM 2567 N N . ALA A 1 322 ? 13.458 7.287 -16.482 1.00 85.88 322 ALA A N 1
ATOM 2568 C CA . ALA A 1 322 ? 14.450 6.821 -15.530 1.00 85.88 322 ALA A CA 1
ATOM 2569 C C . ALA A 1 322 ? 15.290 8.026 -15.115 1.00 85.88 322 ALA A C 1
ATOM 2571 O O . ALA A 1 322 ? 15.992 8.613 -15.941 1.00 85.88 322 ALA A O 1
ATOM 2572 N N . ASP A 1 323 ? 15.192 8.398 -13.842 1.00 77.81 323 ASP A N 1
ATOM 2573 C CA . ASP A 1 323 ? 16.078 9.401 -13.267 1.00 77.81 323 ASP A CA 1
ATOM 2574 C C . ASP A 1 323 ? 17.514 8.857 -13.131 1.00 77.81 323 ASP A C 1
ATOM 2576 O O . ASP A 1 323 ? 17.786 7.664 -13.314 1.00 77.81 323 ASP A O 1
ATOM 2580 N N . GLU A 1 324 ? 18.451 9.736 -12.778 1.00 70.75 324 GLU A N 1
ATOM 2581 C CA . GLU A 1 324 ? 19.868 9.379 -12.626 1.00 70.75 324 GLU A CA 1
ATOM 2582 C C . GLU A 1 324 ? 20.120 8.342 -11.514 1.00 70.75 324 GLU A C 1
ATOM 2584 O O . GLU A 1 324 ? 21.141 7.649 -11.513 1.00 70.75 324 GLU A O 1
ATOM 2589 N N . LYS A 1 325 ? 19.178 8.193 -10.570 1.00 69.69 325 LYS A N 1
ATOM 2590 C CA . LYS A 1 325 ? 19.228 7.178 -9.508 1.00 69.69 325 LYS A CA 1
ATOM 2591 C C . LYS A 1 325 ? 18.752 5.816 -10.015 1.00 69.69 325 LYS A C 1
ATOM 2593 O O . LYS A 1 325 ? 19.146 4.787 -9.467 1.00 69.69 325 LYS A O 1
ATOM 2598 N N . MET A 1 326 ? 17.905 5.781 -11.040 1.00 70.31 326 MET A N 1
ATOM 2599 C CA . MET A 1 326 ? 17.460 4.563 -11.716 1.00 70.31 326 MET A CA 1
ATOM 2600 C C . MET A 1 326 ? 18.450 4.103 -12.781 1.00 70.31 326 MET A C 1
ATOM 2602 O O . MET A 1 326 ? 18.631 2.901 -12.963 1.00 70.31 326 MET A O 1
ATOM 2606 N N . ASN A 1 327 ? 19.113 5.025 -13.477 1.00 78.38 327 ASN A N 1
ATOM 2607 C CA . ASN A 1 327 ? 20.154 4.682 -14.434 1.00 78.38 327 ASN A CA 1
ATOM 2608 C C . ASN A 1 327 ? 21.193 5.800 -14.551 1.00 78.38 327 ASN A C 1
ATOM 2610 O O . ASN A 1 327 ? 20.843 6.955 -14.739 1.00 78.38 327 ASN A O 1
ATOM 2614 N N . LYS A 1 328 ? 22.485 5.450 -14.529 1.00 77.25 328 LYS A N 1
ATOM 2615 C CA . LYS A 1 328 ? 23.577 6.434 -14.649 1.00 77.25 328 LYS A CA 1
ATOM 2616 C C . LYS A 1 328 ? 23.651 7.104 -16.028 1.00 77.25 328 LYS A C 1
ATOM 2618 O O . LYS A 1 328 ? 24.375 8.079 -16.193 1.00 77.25 328 LYS A O 1
ATOM 2623 N N . LYS A 1 329 ? 22.985 6.547 -17.043 1.00 83.00 329 LYS A N 1
ATOM 2624 C CA . LYS A 1 329 ? 22.917 7.151 -18.375 1.00 83.00 329 LYS A CA 1
ATOM 2625 C C . LYS A 1 329 ? 21.816 8.205 -18.424 1.00 83.00 329 LYS A C 1
ATOM 2627 O O . LYS A 1 329 ? 20.687 7.954 -18.015 1.00 83.00 329 LYS A O 1
ATOM 2632 N N . SER A 1 330 ? 22.145 9.359 -18.995 1.00 88.88 330 SER A N 1
ATOM 2633 C CA . SER A 1 330 ? 21.173 10.411 -19.277 1.00 88.88 330 SER A CA 1
ATOM 2634 C C . SER A 1 330 ? 20.162 9.966 -20.337 1.00 88.88 330 SER A C 1
ATOM 2636 O O . SER A 1 330 ? 20.426 9.066 -21.142 1.00 88.88 330 SER A O 1
ATOM 2638 N N . ASN A 1 331 ? 19.009 10.638 -20.355 1.00 92.25 331 ASN A N 1
ATOM 2639 C CA . ASN A 1 331 ? 17.937 10.437 -21.338 1.00 92.25 331 ASN A CA 1
ATOM 2640 C C . ASN A 1 331 ? 17.360 9.010 -21.344 1.00 92.25 331 ASN A C 1
ATOM 2642 O O . ASN A 1 331 ? 16.901 8.517 -22.380 1.00 92.25 331 ASN A O 1
ATOM 2646 N N . CYS A 1 332 ? 17.382 8.341 -20.190 1.00 94.50 332 CYS A N 1
ATOM 2647 C CA . CYS A 1 332 ? 16.868 6.989 -20.046 1.00 94.50 332 CYS A CA 1
ATOM 2648 C C . CYS A 1 332 ? 15.383 6.945 -19.679 1.00 94.50 332 CYS A C 1
ATOM 2650 O O . CYS A 1 332 ? 14.854 7.804 -18.979 1.00 94.50 332 CYS A O 1
ATOM 2652 N N . PHE A 1 333 ? 14.715 5.891 -20.130 1.00 95.00 333 PHE A N 1
ATOM 2653 C CA . PHE A 1 333 ? 13.381 5.505 -19.687 1.00 95.00 333 PHE A CA 1
ATOM 2654 C C . PHE A 1 333 ? 13.327 3.990 -19.503 1.00 95.00 333 PHE A C 1
ATOM 2656 O O . PHE A 1 333 ? 14.185 3.257 -20.010 1.00 95.00 333 PHE A O 1
ATOM 2663 N N . CYS A 1 334 ? 12.338 3.512 -18.756 1.00 93.69 334 CYS A N 1
ATOM 2664 C CA . CYS A 1 334 ? 12.175 2.098 -18.475 1.00 93.69 334 CYS A CA 1
ATOM 2665 C C . CYS A 1 334 ? 10.743 1.605 -18.667 1.00 93.69 334 CYS A C 1
ATOM 2667 O O . CYS A 1 334 ? 9.782 2.371 -18.589 1.00 93.69 334 CYS A O 1
ATOM 2669 N N . LEU A 1 335 ? 10.645 0.306 -18.947 1.00 93.44 335 LEU A N 1
ATOM 2670 C CA . LEU A 1 335 ? 9.403 -0.448 -19.042 1.00 93.44 335 LEU A CA 1
ATOM 2671 C C . LEU A 1 335 ? 9.437 -1.541 -17.980 1.00 93.44 335 LEU A C 1
ATOM 2673 O O . LEU A 1 335 ? 10.261 -2.460 -18.077 1.00 93.44 335 LEU A O 1
ATOM 2677 N N . HIS A 1 336 ? 8.565 -1.449 -16.979 1.00 89.69 336 HIS A N 1
ATOM 2678 C CA . HIS A 1 336 ? 8.344 -2.553 -16.053 1.00 89.69 336 HIS A CA 1
ATOM 2679 C C . HIS A 1 336 ? 7.366 -3.542 -16.682 1.00 89.69 336 HIS A C 1
ATOM 2681 O O . HIS A 1 336 ? 6.259 -3.178 -17.084 1.00 89.69 336 HIS A O 1
ATOM 2687 N N . THR A 1 337 ? 7.811 -4.792 -16.771 1.00 86.25 337 THR A N 1
ATOM 2688 C CA . THR A 1 337 ? 7.025 -5.934 -17.244 1.00 86.25 337 THR A CA 1
ATOM 2689 C C . THR A 1 337 ? 6.938 -6.981 -16.138 1.00 86.25 337 THR A C 1
ATOM 2691 O O . THR A 1 337 ? 7.558 -6.833 -15.083 1.00 86.25 337 THR A O 1
ATOM 2694 N N . THR A 1 338 ? 6.199 -8.057 -16.391 1.00 75.62 338 THR A N 1
ATOM 2695 C CA . THR A 1 338 ? 5.999 -9.155 -15.441 1.00 75.62 338 THR A CA 1
ATOM 2696 C C . THR A 1 338 ? 7.315 -9.797 -14.989 1.00 75.62 338 THR A C 1
ATOM 2698 O O . THR A 1 338 ? 7.467 -10.108 -13.807 1.00 75.62 338 THR A O 1
ATOM 2701 N N . ASP A 1 339 ? 8.284 -9.953 -15.895 1.00 80.19 339 ASP A N 1
ATOM 2702 C CA . ASP A 1 339 ? 9.480 -10.763 -15.618 1.00 80.19 339 ASP A CA 1
ATOM 2703 C C . ASP A 1 339 ? 10.770 -9.949 -15.530 1.00 80.19 339 ASP A C 1
ATOM 2705 O O . ASP A 1 339 ? 11.766 -10.408 -14.967 1.00 80.19 339 ASP A O 1
ATOM 2709 N N . ARG A 1 340 ? 10.783 -8.727 -16.074 1.00 88.19 340 ARG A N 1
ATOM 2710 C CA . ARG A 1 340 ? 11.959 -7.853 -16.008 1.00 88.19 340 ARG A CA 1
ATOM 2711 C C . ARG A 1 340 ? 11.648 -6.381 -16.235 1.00 88.19 340 ARG A C 1
ATOM 2713 O O . ARG A 1 340 ? 10.620 -6.016 -16.802 1.00 88.19 340 ARG A O 1
ATOM 2720 N N . THR A 1 341 ? 12.620 -5.542 -15.901 1.00 91.19 341 THR A N 1
ATOM 2721 C CA . THR A 1 341 ? 12.654 -4.144 -16.336 1.00 91.19 341 THR A CA 1
ATOM 2722 C C . THR A 1 341 ? 13.506 -4.024 -17.602 1.00 91.19 341 THR A C 1
ATOM 2724 O O . THR A 1 341 ? 14.599 -4.599 -17.708 1.00 91.19 341 THR A O 1
ATOM 2727 N N . PHE A 1 342 ? 13.000 -3.302 -18.600 1.00 93.44 342 PHE A N 1
ATOM 2728 C CA . PHE A 1 342 ? 13.753 -2.927 -19.796 1.00 93.44 342 PHE A CA 1
ATOM 2729 C C . PHE A 1 342 ? 14.163 -1.466 -19.700 1.00 93.44 342 PHE A C 1
ATOM 2731 O O . PHE A 1 342 ? 13.309 -0.621 -19.469 1.00 93.44 342 PHE A O 1
ATOM 2738 N N . PHE A 1 343 ? 15.440 -1.171 -19.932 1.00 94.81 343 PHE A N 1
ATOM 2739 C CA . PHE A 1 343 ? 15.947 0.198 -20.003 1.00 94.81 343 PHE A CA 1
ATOM 2740 C C . PHE A 1 343 ? 16.313 0.565 -21.435 1.00 94.81 343 PHE A C 1
ATOM 2742 O O . PHE A 1 343 ? 16.972 -0.210 -22.143 1.00 94.81 343 PHE A O 1
ATOM 2749 N N . PHE A 1 344 ? 15.909 1.770 -21.818 1.00 96.25 344 PHE A N 1
ATOM 2750 C CA . PHE A 1 344 ? 16.212 2.390 -23.095 1.00 96.25 344 PHE A CA 1
ATOM 2751 C C . PHE A 1 344 ? 16.839 3.766 -22.875 1.00 96.25 344 PHE A C 1
ATOM 2753 O O . PHE A 1 344 ? 16.568 4.426 -21.877 1.00 96.25 344 PHE A O 1
ATOM 2760 N N . GLN A 1 345 ? 17.687 4.187 -23.806 1.00 96.00 345 GLN A N 1
ATOM 2761 C CA . GLN A 1 345 ? 18.357 5.481 -23.828 1.00 96.00 345 GLN A CA 1
ATOM 2762 C C . GLN A 1 345 ? 18.033 6.172 -25.152 1.00 96.00 345 GLN A C 1
ATOM 2764 O O . GLN A 1 345 ? 18.316 5.618 -26.218 1.00 96.00 345 GLN A O 1
ATOM 2769 N N . ALA A 1 346 ? 17.470 7.375 -25.083 1.00 96.44 346 ALA A N 1
ATOM 2770 C CA . ALA A 1 346 ? 17.307 8.246 -26.240 1.00 96.44 346 ALA A CA 1
ATOM 2771 C C . ALA A 1 346 ? 18.540 9.145 -26.435 1.00 96.44 346 ALA A C 1
ATOM 2773 O O . ALA A 1 346 ? 19.302 9.387 -25.499 1.00 96.44 346 ALA A O 1
ATOM 2774 N N . SER A 1 347 ? 18.737 9.659 -27.650 1.00 95.38 347 SER A N 1
ATOM 2775 C CA . SER A 1 347 ? 19.839 10.584 -27.951 1.00 95.38 347 SER A CA 1
ATOM 2776 C C . SER A 1 347 ? 19.656 11.967 -27.318 1.00 95.38 347 SER A C 1
ATOM 2778 O O . SER A 1 347 ? 20.646 12.635 -27.039 1.00 95.38 347 SER A O 1
ATOM 2780 N N . SER A 1 348 ? 18.414 12.381 -27.047 1.00 95.31 348 SER A N 1
ATOM 2781 C CA . SER A 1 348 ? 18.086 13.662 -26.417 1.00 95.31 348 SER A CA 1
ATOM 2782 C C . SER A 1 348 ? 16.943 13.532 -25.397 1.00 95.31 348 SER A C 1
ATOM 2784 O O . SER A 1 348 ? 16.159 12.576 -25.482 1.00 95.31 348 SER A O 1
ATOM 2786 N N . PRO A 1 349 ? 16.810 14.488 -24.454 1.00 95.25 349 PRO A N 1
ATOM 2787 C CA . PRO A 1 349 ? 15.664 14.559 -23.548 1.00 95.25 349 PRO A CA 1
ATOM 2788 C C . PRO A 1 349 ? 14.333 14.629 -24.305 1.00 95.25 349 PRO A C 1
ATOM 2790 O O . PRO A 1 349 ? 13.407 13.895 -23.980 1.00 95.25 349 PRO A O 1
ATOM 2793 N N . ASP A 1 350 ? 14.259 15.419 -25.379 1.00 96.06 350 ASP A N 1
ATOM 2794 C CA . ASP A 1 350 ? 13.037 15.549 -26.183 1.00 96.06 350 ASP A CA 1
ATOM 2795 C C . ASP A 1 350 ? 12.628 14.225 -26.823 1.00 96.06 350 ASP A C 1
ATOM 2797 O O . ASP A 1 350 ? 11.449 13.866 -26.848 1.00 96.06 350 ASP A O 1
ATOM 2801 N N . LEU A 1 351 ? 13.601 13.467 -27.337 1.00 96.31 351 LEU A N 1
ATOM 2802 C CA . LEU A 1 351 ? 13.327 12.162 -27.922 1.00 96.31 351 LEU A CA 1
ATOM 2803 C C . LEU A 1 351 ? 12.896 11.157 -26.845 1.00 96.31 351 LEU A C 1
ATOM 2805 O O . LEU A 1 351 ? 11.976 10.378 -27.096 1.00 96.31 351 LEU A O 1
ATOM 2809 N N . ARG A 1 352 ? 13.493 11.199 -25.642 1.00 96.19 352 ARG A N 1
ATOM 2810 C CA . ARG A 1 352 ? 13.040 10.401 -24.487 1.00 96.19 352 ARG A CA 1
ATOM 2811 C C . ARG A 1 352 ? 11.576 10.709 -24.172 1.00 96.19 352 ARG A C 1
ATOM 2813 O O . ARG A 1 352 ? 10.768 9.783 -24.130 1.00 96.19 352 ARG A O 1
ATOM 2820 N N . SER A 1 353 ? 11.230 11.985 -24.012 1.00 96.00 353 SER A N 1
ATOM 2821 C CA . SER A 1 353 ? 9.870 12.427 -23.692 1.00 96.00 353 SER A CA 1
ATOM 2822 C C . SER A 1 353 ? 8.866 12.012 -24.770 1.00 96.00 353 SER A C 1
ATOM 2824 O O . SER A 1 353 ? 7.771 11.545 -24.449 1.00 96.00 353 SER A O 1
ATOM 2826 N N . LYS A 1 354 ? 9.246 12.091 -26.055 1.00 96.81 354 LYS A N 1
ATOM 2827 C CA . LYS A 1 354 ? 8.424 11.599 -27.177 1.00 96.81 354 LYS A CA 1
ATOM 2828 C C . LYS A 1 354 ? 8.170 10.093 -27.087 1.00 96.81 354 LYS A C 1
ATOM 2830 O O . LYS A 1 354 ? 7.018 9.675 -27.196 1.00 96.81 354 LYS A O 1
ATOM 2835 N N . TRP A 1 355 ? 9.206 9.285 -26.846 1.00 97.00 355 TRP A N 1
ATOM 2836 C CA . TRP A 1 355 ? 9.056 7.836 -26.663 1.00 97.00 355 TRP A CA 1
ATOM 2837 C C . TRP A 1 355 ? 8.150 7.498 -25.481 1.00 97.00 355 TRP A C 1
ATOM 2839 O O . TRP A 1 355 ? 7.201 6.731 -25.639 1.00 97.00 355 TRP A O 1
ATOM 2849 N N . VAL A 1 356 ? 8.404 8.100 -24.317 1.00 95.56 356 VAL A N 1
ATOM 2850 C CA . VAL A 1 356 ? 7.613 7.879 -23.099 1.00 95.56 356 VAL A CA 1
ATOM 2851 C C . VAL A 1 356 ? 6.153 8.256 -23.319 1.00 95.56 356 VAL A C 1
ATOM 2853 O O . VAL A 1 356 ? 5.272 7.477 -22.963 1.00 95.56 356 VAL A O 1
ATOM 2856 N N . THR A 1 357 ? 5.884 9.388 -23.969 1.00 94.88 357 THR A N 1
ATOM 2857 C CA . THR A 1 357 ? 4.521 9.827 -24.299 1.00 94.88 357 THR A CA 1
ATOM 2858 C C . THR A 1 357 ? 3.815 8.823 -25.209 1.00 94.88 357 THR A C 1
ATOM 2860 O O . THR A 1 357 ? 2.719 8.372 -24.884 1.00 94.88 357 THR A O 1
ATOM 2863 N N . LYS A 1 358 ? 4.443 8.417 -26.322 1.00 93.62 358 LYS A N 1
ATOM 2864 C CA . LYS A 1 358 ? 3.831 7.494 -27.296 1.00 93.62 358 LYS A CA 1
ATOM 2865 C C . LYS A 1 358 ? 3.564 6.108 -26.714 1.00 93.62 358 LYS A C 1
ATOM 2867 O O . LYS A 1 358 ? 2.499 5.532 -26.943 1.00 93.62 358 LYS A O 1
ATOM 2872 N N . LEU A 1 359 ? 4.506 5.594 -25.926 1.00 93.50 359 LEU A N 1
ATOM 2873 C CA . LEU A 1 359 ? 4.342 4.330 -25.212 1.00 93.50 359 LEU A CA 1
ATOM 2874 C C . LEU A 1 359 ? 3.228 4.440 -24.164 1.00 93.50 359 LEU A C 1
ATOM 2876 O O . LEU A 1 359 ? 2.350 3.586 -24.130 1.00 93.50 359 LEU A O 1
ATOM 2880 N N . SER A 1 360 ? 3.208 5.514 -23.369 1.00 91.19 360 SER A N 1
ATOM 2881 C CA . SER A 1 360 ? 2.191 5.710 -22.325 1.00 91.19 360 SER A CA 1
ATOM 2882 C C . SER A 1 360 ? 0.783 5.846 -22.902 1.00 91.19 360 SER A C 1
ATOM 2884 O O . SER A 1 360 ? -0.138 5.226 -22.384 1.00 91.19 360 SER A O 1
ATOM 2886 N N . GLN A 1 361 ? 0.611 6.582 -24.005 1.00 88.31 361 GLN A N 1
ATOM 2887 C CA . GLN A 1 361 ? -0.669 6.684 -24.722 1.00 88.31 361 GLN A CA 1
ATOM 2888 C C . GLN A 1 361 ? -1.160 5.309 -25.202 1.00 88.31 361 GLN A C 1
ATOM 2890 O O . GLN A 1 361 ? -2.332 4.965 -25.047 1.00 88.31 361 GLN A O 1
ATOM 2895 N N . SER A 1 362 ? -0.244 4.492 -25.730 1.00 84.19 362 SER A N 1
ATOM 2896 C CA . SER A 1 362 ? -0.561 3.139 -26.201 1.00 84.19 362 SER A CA 1
ATOM 2897 C C . SER A 1 362 ? -0.948 2.197 -25.055 1.00 84.19 362 SER A C 1
ATOM 2899 O O . SER A 1 362 ? -1.821 1.353 -25.228 1.00 84.19 362 SER A O 1
ATOM 2901 N N . VAL A 1 363 ? -0.338 2.356 -23.875 1.00 83.00 363 VAL A N 1
ATOM 2902 C CA . VAL A 1 363 ? -0.696 1.611 -22.656 1.00 83.00 363 VAL A CA 1
ATOM 2903 C C . VAL A 1 363 ? -2.051 2.052 -22.102 1.00 83.00 363 VAL A C 1
ATOM 2905 O O . VAL A 1 363 ? -2.875 1.204 -21.763 1.00 83.00 363 VAL A O 1
ATOM 2908 N N . GLU A 1 364 ? -2.274 3.361 -21.973 1.00 81.44 364 GLU A N 1
ATOM 2909 C CA . GLU A 1 364 ? -3.452 3.911 -21.293 1.00 81.44 364 GLU A CA 1
ATOM 2910 C C . GLU A 1 364 ? -4.739 3.603 -22.066 1.00 81.44 364 GLU A C 1
ATOM 2912 O O . GLU A 1 364 ? -5.710 3.171 -21.456 1.00 81.44 364 GLU A O 1
ATOM 2917 N N . SER A 1 365 ? -4.718 3.675 -23.403 1.00 76.50 365 SER A N 1
ATOM 2918 C CA . SER A 1 365 ? -5.872 3.286 -24.237 1.00 76.50 365 SER A CA 1
ATOM 2919 C C . SER A 1 365 ? -6.376 1.859 -23.956 1.00 76.50 365 SER A C 1
ATOM 2921 O O . SER A 1 365 ? -7.581 1.620 -23.894 1.00 76.50 365 SER A O 1
ATOM 2923 N N . LEU A 1 366 ? -5.465 0.913 -23.702 1.00 69.25 366 LEU A N 1
ATOM 2924 C CA . LEU A 1 366 ? -5.814 -0.466 -23.354 1.00 69.25 366 LEU A CA 1
ATOM 2925 C C . LEU A 1 366 ? -6.238 -0.631 -21.899 1.00 69.25 366 LEU A C 1
ATOM 2927 O O . LEU A 1 366 ? -7.183 -1.368 -21.618 1.00 69.25 366 LEU A O 1
ATOM 2931 N N . ARG A 1 367 ? -5.549 0.034 -20.961 1.00 72.88 367 ARG A N 1
ATOM 2932 C CA . ARG A 1 367 ? -5.978 0.050 -19.551 1.00 72.88 367 ARG A CA 1
ATOM 2933 C C . ARG A 1 367 ? -7.392 0.595 -19.435 1.00 72.88 367 ARG A C 1
ATOM 2935 O O . ARG A 1 367 ? -8.167 0.108 -18.614 1.00 72.88 367 ARG A O 1
ATOM 2942 N N . GLU A 1 368 ? -7.738 1.560 -20.284 1.00 71.38 368 GLU A N 1
ATOM 2943 C CA . GLU A 1 368 ? -9.066 2.129 -20.298 1.00 71.38 368 GLU A CA 1
ATOM 2944 C C . GLU A 1 368 ? -10.147 1.123 -20.668 1.00 71.38 368 GLU A C 1
ATOM 2946 O O . GLU A 1 368 ? -11.162 1.030 -19.974 1.00 71.38 368 GLU A O 1
ATOM 2951 N N . GLN A 1 369 ? -9.897 0.362 -21.731 1.00 69.31 369 GLN A N 1
ATOM 2952 C CA . GLN A 1 369 ? -10.774 -0.701 -22.205 1.00 69.31 369 GLN A CA 1
ATOM 2953 C C . GLN A 1 369 ? -10.929 -1.810 -21.154 1.00 69.31 369 GLN A C 1
ATOM 2955 O O . GLN A 1 369 ? -12.047 -2.113 -20.750 1.00 69.31 369 GLN A O 1
ATOM 2960 N N . VAL A 1 370 ? -9.814 -2.324 -20.621 1.00 66.75 370 VAL A N 1
ATOM 2961 C CA . VAL A 1 370 ? -9.821 -3.384 -19.595 1.00 66.75 370 VAL A CA 1
ATOM 2962 C C . VAL A 1 370 ? -10.540 -2.941 -18.318 1.00 66.75 370 VAL A C 1
ATOM 2964 O O . VAL A 1 370 ? -11.288 -3.715 -17.724 1.00 66.75 370 VAL A O 1
ATOM 2967 N N . GLY A 1 371 ? -10.335 -1.694 -17.884 1.00 65.00 371 GLY A N 1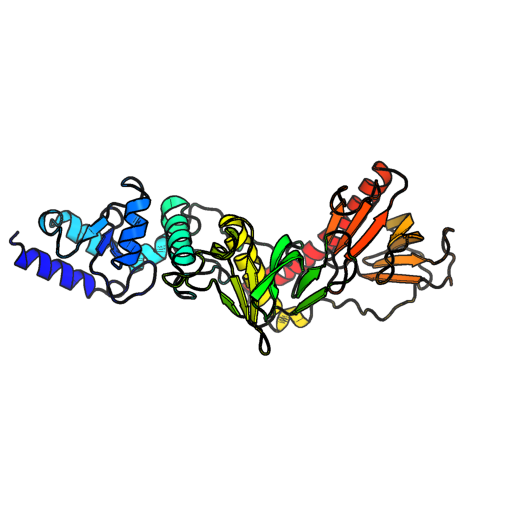
ATOM 2968 C CA . GLY A 1 371 ? -11.003 -1.162 -16.697 1.00 65.00 371 GLY A CA 1
ATOM 2969 C C . GLY A 1 371 ? -12.524 -1.061 -16.861 1.00 65.00 371 GLY A C 1
ATOM 2970 O O . GLY A 1 371 ? -13.250 -1.346 -15.913 1.00 65.00 371 GLY A O 1
ATOM 2971 N N . LYS A 1 372 ? -13.015 -0.710 -18.060 1.00 66.12 372 LYS A N 1
ATOM 2972 C CA . LYS A 1 372 ? -14.461 -0.688 -18.358 1.00 66.12 372 LYS A CA 1
ATOM 2973 C C . LYS A 1 372 ? -15.059 -2.093 -18.312 1.00 66.12 372 LYS A C 1
ATOM 2975 O O . LYS A 1 372 ? -16.121 -2.280 -17.721 1.00 66.12 372 LYS A O 1
ATOM 2980 N N . ASP A 1 373 ? -14.354 -3.075 -18.870 1.00 61.22 373 ASP A N 1
ATOM 2981 C CA . ASP A 1 373 ? -14.778 -4.477 -18.826 1.00 61.22 373 ASP A CA 1
ATOM 2982 C C . ASP A 1 373 ? -14.846 -4.985 -17.375 1.00 61.22 373 ASP A C 1
ATOM 2984 O O . ASP A 1 373 ? -15.802 -5.665 -17.002 1.00 61.22 373 ASP A O 1
ATOM 2988 N N . TYR A 1 374 ? -13.887 -4.597 -16.523 1.00 60.88 374 TYR A N 1
ATOM 2989 C CA . TYR A 1 374 ? -13.908 -4.913 -15.092 1.00 60.88 374 TYR A CA 1
ATOM 2990 C C . TYR A 1 374 ? -15.125 -4.331 -14.370 1.00 60.88 374 TYR A C 1
ATOM 2992 O O . TYR A 1 374 ? -15.840 -5.063 -13.686 1.00 60.88 374 TYR A O 1
ATOM 3000 N N . GLU A 1 375 ? -15.362 -3.024 -14.501 1.00 62.84 375 GLU A N 1
ATOM 3001 C CA . GLU A 1 375 ? -16.485 -2.357 -13.835 1.00 62.84 375 GLU A CA 1
ATOM 3002 C C . GLU A 1 375 ? -17.825 -2.951 -14.277 1.00 62.84 375 GLU A C 1
ATOM 3004 O O . GLU A 1 375 ? -18.691 -3.207 -13.440 1.00 62.84 375 GLU A O 1
ATOM 3009 N N . PHE A 1 376 ? -17.961 -3.261 -15.567 1.00 54.59 376 PHE A N 1
ATOM 3010 C CA . PHE A 1 376 ? -19.130 -3.941 -16.112 1.00 54.59 376 PHE A CA 1
ATOM 3011 C C . PHE A 1 376 ? -19.327 -5.346 -15.525 1.00 54.59 376 PHE A C 1
ATOM 3013 O O . PHE A 1 376 ? -20.443 -5.706 -15.151 1.00 54.59 376 PHE A O 1
ATOM 3020 N N . ILE A 1 377 ? -18.257 -6.143 -15.414 1.00 51.53 377 ILE A N 1
ATOM 3021 C CA . ILE A 1 377 ? -18.315 -7.478 -14.797 1.00 51.53 377 ILE A CA 1
ATOM 3022 C C . ILE A 1 377 ? -18.689 -7.369 -13.316 1.00 51.53 377 ILE A C 1
ATOM 3024 O O . ILE A 1 377 ? -19.530 -8.134 -12.849 1.00 51.53 377 ILE A O 1
ATOM 3028 N N . ARG A 1 378 ? -18.095 -6.418 -12.588 1.00 54.84 378 ARG A N 1
ATOM 3029 C CA . ARG A 1 378 ? -18.344 -6.206 -11.158 1.00 54.84 378 ARG A CA 1
ATOM 3030 C C . ARG A 1 378 ? -19.780 -5.777 -10.866 1.00 54.84 378 ARG A C 1
ATOM 3032 O O . ARG A 1 378 ? -20.316 -6.178 -9.850 1.00 54.84 378 ARG A O 1
ATOM 3039 N N . GLN A 1 379 ? -20.404 -4.978 -11.729 1.00 55.03 379 GLN A N 1
ATOM 3040 C CA . GLN A 1 379 ? -21.807 -4.574 -11.563 1.00 55.03 379 GLN A CA 1
ATOM 3041 C C . GLN A 1 379 ? -22.805 -5.719 -11.809 1.00 55.03 379 GLN A C 1
ATOM 3043 O O . GLN A 1 379 ? -23.967 -5.603 -11.428 1.00 55.03 379 GLN A O 1
ATOM 3048 N N . LYS A 1 380 ? -22.377 -6.800 -12.474 1.00 44.38 380 LYS A N 1
ATOM 3049 C CA . LYS A 1 380 ? -23.215 -7.962 -12.814 1.00 44.38 380 LYS A CA 1
ATOM 3050 C C . LYS A 1 380 ? -23.006 -9.180 -11.907 1.00 44.38 380 LYS A C 1
ATOM 3052 O O . LYS A 1 380 ? -23.734 -10.158 -12.070 1.00 44.38 380 LYS A O 1
ATOM 3057 N N . ALA A 1 381 ? -21.996 -9.153 -11.041 1.00 42.16 381 ALA A N 1
ATOM 3058 C CA . ALA A 1 381 ? -21.695 -10.185 -10.049 1.00 42.16 381 ALA A CA 1
ATOM 3059 C C . ALA A 1 381 ? -22.191 -9.728 -8.678 1.00 42.16 381 ALA A C 1
ATOM 3061 O O . ALA A 1 381 ? -22.641 -10.612 -7.917 1.00 42.16 381 ALA A O 1
#

Solvent-accessible surface area (backbone atoms only — not comparable to full-atom values): 20782 Å² total; per-residue (Å²): 132,58,67,69,60,49,46,51,55,50,53,56,53,36,68,38,85,54,27,52,27,10,62,77,52,60,43,69,48,42,60,18,30,32,64,84,70,18,30,34,22,23,68,71,57,46,58,51,40,56,73,66,32,74,92,67,32,38,74,46,40,63,71,85,39,50,88,79,62,47,74,68,57,53,50,44,32,74,72,38,23,19,55,46,46,42,59,47,40,49,57,49,65,49,91,43,58,76,42,32,81,81,34,88,16,67,68,38,43,46,53,45,52,43,38,36,63,72,68,34,54,17,26,88,94,37,81,61,68,69,71,69,64,52,79,61,74,56,50,69,48,74,32,33,34,47,48,97,85,71,49,75,43,71,23,28,32,39,38,38,72,45,31,45,31,32,15,74,39,65,63,50,22,50,52,77,45,71,41,72,25,52,79,41,50,73,48,49,72,68,83,57,94,81,68,54,88,85,50,61,85,36,59,84,30,35,35,35,44,31,48,95,89,49,76,46,40,39,21,25,88,40,66,69,54,31,52,53,51,51,36,52,51,34,42,26,13,56,60,50,43,39,79,78,51,72,67,53,83,73,69,72,86,77,67,67,64,62,67,61,84,85,86,56,78,78,46,72,51,68,29,35,33,50,37,58,90,80,57,51,74,44,63,19,20,35,39,35,38,81,55,32,42,35,32,27,74,49,67,57,86,82,56,78,76,51,72,47,69,43,72,41,73,38,70,72,39,34,69,41,80,35,50,70,83,34,32,87,54,72,35,24,32,34,38,44,52,91,78,36,44,45,45,38,29,32,94,38,61,68,54,30,54,50,51,52,49,56,52,42,54,55,17,48,61,50,42,52,54,54,27,52,54,48,54,56,52,62,77,73,106

InterPro domains:
  IPR001164 Arf GTPase activating protein [PF01412] (9-125)
  IPR001164 Arf GTPase activating protein [PR00405] (19-38)
  IPR001164 Arf GTPase activating protein [PR00405] (38-55)
  IPR001164 Arf GTPase activating protein [PR00405] (61-82)
  IPR001164 Arf GTPase activating protein [PS50115] (7-130)
  IPR001164 Arf GTPase activating protein [SM00105] (7-130)
  IPR001849 Pleckstrin homology domain [PF00169] (141-236)
  IPR001849 Pleckstrin homology domain [PF00169] (266-363)
  IPR001849 Pleckstrin homology domain [PS50003] (136-238)
  IPR001849 Pleckstrin homology domain [PS50003] (264-364)
  IPR001849 Pleckstrin homology domain [SM00233] (137-240)
  IPR001849 Pleckstrin homology domain [SM00233] (265-366)
  IPR011993 PH-like domain superfamily [G3DSA:2.30.29.30] (129-238)
  IPR011993 PH-like domain superfamily [G3DSA:2.30.29.30] (251-376)
  IPR037278 ARFGAP/RecO-like zinc finger [SSF57863] (9-125)
  IPR038508 ArfGAP domain superfamily [G3DSA:1.10.220.150] (1-128)
  IPR052589 Arf-GAP with dual PH domain-containing protein [PTHR46021] (8-367)

Nearest PDB structures (foldseek):
  3feh-assembly1_A  TM=5.400E-01  e=2.287E-24  Homo sapiens
  5efx-assembly1_A  TM=7.685E-01  e=5.209E-05  Homo sapiens
  3nsu-assembly2_B  TM=8.025E-01  e=1.302E-04  Saccharomyces cerevisiae
  2dfk-assembly2_C  TM=5.537E-01  e=1.945E-06  Rattus norvegicus
  2pz1-assembly1_A  TM=5.620E-01  e=9.799E-06  Homo sapiens

Radius of gyration: 26.76 Å; Cα contacts (8 Å, |Δi|>4): 698; chains: 1; bounding box: 56×39×87 Å

Mean predicted aligned error: 7.82 Å

=== Feature glossary ===
The features interleaved in this record are:

— What the protein is —

Sequence gives the chain of amino acids in standard one-letter code (A=alanine, C=cysteine, …, Y=tyrosine), read N→C. It is the only feature that is directly encoded by the gene; all structural features are derived from the folded form of this sequence.

Database cross-references. InterPro integrates a dozen domain/family signature databases into unified entries with residue-range hits. GO terms attach function/process/location labels with evidence codes. CATH codes position the fold in a four-level structural taxonomy. Organism is the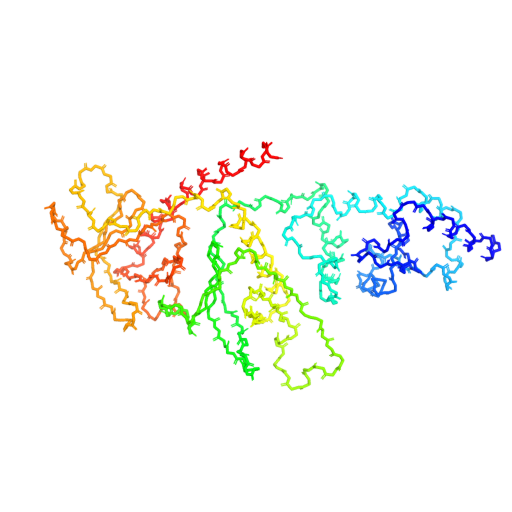 NCBI-taxonomy species name.

— Where its atoms are —

Atomic coordinates in PDBx/mmCIF format — the same representation the Protein Data Bank distributes. Each line of the _atom_site loop places one backbone atom in Cartesian space (units: ångströms, origin: arbitrary).

The six renders are orthographic views along the three Cartesian axes in both directions. Representation (cartoon, sticks, or surface) and color scheme (sequence-rainbow or by-chain) vary across proteins so the training set covers all the common visualization conventions.

— Local backbone conformation —

Eight-state secondary structure (DSSP): H is the canonical α-helix, G the tighter 3₁₀-helix, I the wider π-helix; E/B are β-structure, T and S are turns and bends, and '-' is everything else. DSSP derives these from the pattern of main-chain N–H···O=C hydrogen bonds, not from the sequence.

P-SEA three-state annotation labels each residue as helix, strand, or coil based purely on the geometry of the Cα trace. It serves as a fallback when the full backbone (and thus DSSP) is unavailable.

The φ/ψ torsion pair specifies the backbone conform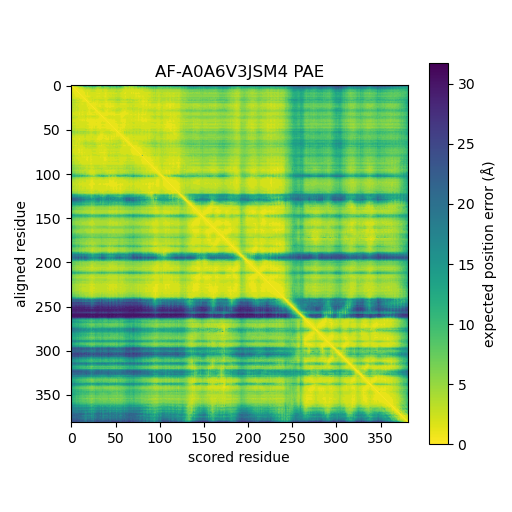ation at each residue. φ rotates about the N–Cα bond, ψ about the Cα–C bond. Steric clashes forbid most of the (φ, ψ) plane — the allowed regions (α-helix basin, β-sheet basin, left-handed helix) are the Ramachandran-allowed regions.

— Global shape and packing —

The geometric summary reports three shape descriptors. Rg (radius of gyration) measures how spread out the Cα atoms are about their centre of mass; compact globular proteins have small Rg, elongated or unfolded ones large. Cα contacts (<8 Å, |i−j|>4) count long-range residue pairs in spatial proximity — high for tightly packed folds, near zero for rods or random coil. The bounding-box extents give the protein's footprint along x, y, z in Å.

Solvent-accessible surface area (SASA) is the area in Å² traced out by the centre of a 1.4 Å probe sphere (a water molecule) rolled over the protein's van der Waals surface (Shrake–Rupley / Lee–Richards construction). Buried residues have near-zero SASA; fully exposed residues can exceed 200 Å². The total SASA scales roughly with the number of surface residues.

The contact map is a binary N×N matrix image: pixel (i, j) is dark where Cα_i and Cα_j are within 8 Å and |i−j|>4. Because the |i−j|>4 filter removes local helical contacts, off-diagonal stripes parallel to the main diagonal indicate parallel β-sheets; stripes perpendicular to it indicate antiparallel β-sheets. The Ramachandran plot scatters every residue's (φ, ψ) pair against the sterically allowed regions. The PAE heatmap renders the predicted-aligned-error matrix.

— Structural neighborhood —

3Di is Foldseek's structural alphabet. Each residue is assigned one of twenty discrete states based on how its Cα sits relative to its spatial (not sequential) neighbors. Aligning 3Di strings finds structural homologs roughly as well as full 3D superposition, but orders of magnitude faster.

Nearest PDB neighbors are the top structural matches found by Foldseek when searching this structure against the entire Protein Data Bank. Each hit reports a TM-score (0 to 1; >0.5 almost always implies the same fold) and an E-value. These are *structural* homologs — they may share no detectable sequence similarity.

— Confidence and disorder —

For AlphaFold models, the B-factor field carries pLDDT — the model's own estimate of local accuracy on a 0–100 scale. Regions with pLDDT<50 should be treated as essentially unmodeled; they often correspond to intrinsically disordered segments.

Crystallographic B-factors measure how much each atom's electron density is smeared out, in Å². They rise in mobile loops and surface residues and fall in the buried interior. In AlphaFold models this column is repurposed to hold pLDDT instead.

Predicted aligned error is AlphaFold's pairwise confidence. Unlike pLDDT (per-residue), PAE is per-residue-pair and captures whether two parts of the structure are correctly placed relative to each other. Units are ångströms of expected positional error.